Protein 5JP2 (pdb70)

Structure (mmCIF, N/CA/C/O backbone):
data_5JP2
#
_entry.id   5JP2
#
_cell.length_a   239.778
_cell.length_b   239.778
_cell.length_c   44.091
_cell.angle_alpha   90.00
_cell.angle_beta   90.00
_cell.angle_gamma   120.00
#
_symmetry.space_group_name_H-M   'H 3'
#
loop_
_entity.id
_entity.type
_entity.pdbx_description
1 polymer 'Epidermal growth factor receptor substrate 15'
2 polymer 'F-BAR domain only protein 1'
3 non-polymer 'ZINC ION'
4 water water
#
loop_
_atom_site.group_PDB
_atom_site.id
_atom_site.type_symbol
_atom_site.label_atom_id
_atom_site.label_alt_id
_atom_site.label_comp_id
_atom_site.label_asym_id
_atom_site.label_entity_id
_atom_site.label_seq_id
_atom_site.pdbx_PDB_ins_code
_atom_site.Cartn_x
_atom_site.Cartn_y
_atom_site.Cartn_z
_atom_site.occupancy
_atom_site.B_iso_or_equiv
_atom_site.auth_seq_id
_atom_site.auth_comp_id
_atom_site.auth_asym_id
_atom_site.auth_atom_id
_atom_site.pdbx_PDB_model_num
ATOM 1 N N . PHE A 1 6 ? -41.580 29.495 -8.160 1.00 107.78 620 PHE E N 1
ATOM 2 C CA . PHE A 1 6 ? -40.526 28.499 -8.320 1.00 104.81 620 PHE E CA 1
ATOM 3 C C . PHE A 1 6 ? -41.077 27.086 -8.428 1.00 106.57 620 PHE E C 1
ATOM 4 O O . PHE A 1 6 ? -40.955 26.288 -7.504 1.00 102.57 620 PHE E O 1
ATOM 12 N N . GLN A 1 7 ? -41.670 26.784 -9.578 1.00 109.13 621 GLN E N 1
ATOM 13 C CA . GLN A 1 7 ? -42.241 25.474 -9.841 1.00 111.95 621 GLN E CA 1
ATOM 14 C C . GLN A 1 7 ? -41.143 24.475 -10.193 1.00 91.75 621 GLN E C 1
ATOM 15 O O . GLN A 1 7 ? -39.978 24.826 -10.393 1.00 85.31 621 GLN E O 1
ATOM 21 N N . SER A 1 8 ? -41.522 23.200 -10.248 1.00 86.09 622 SER E N 1
ATOM 22 C CA . SER A 1 8 ? -40.546 22.142 -10.464 1.00 90.71 622 SER E CA 1
ATOM 23 C C . SER A 1 8 ? -39.997 22.145 -11.882 1.00 86.93 622 SER E C 1
ATOM 24 O O . SER A 1 8 ? -38.911 21.611 -12.120 1.00 84.90 622 SER E O 1
ATOM 27 N N . ASP A 1 9 ? -40.715 22.737 -12.826 1.00 74.37 623 ASP E N 1
ATOM 28 C CA . ASP A 1 9 ? -40.161 22.904 -14.158 1.00 59.97 623 ASP E CA 1
ATOM 29 C C . ASP A 1 9 ? -39.407 24.217 -14.187 1.00 56.23 623 ASP E C 1
ATOM 30 O O . ASP A 1 9 ? -40.014 25.289 -14.144 1.00 58.94 623 ASP E O 1
ATOM 35 N N . PRO A 1 10 ? -38.084 24.175 -14.251 1.00 54.45 624 PRO E N 1
ATOM 36 C CA . PRO A 1 10 ? -37.317 25.417 -14.175 1.00 50.80 624 PRO E CA 1
ATOM 37 C C . PRO A 1 10 ? -37.479 26.282 -15.392 1.00 51.23 624 PRO E C 1
ATOM 38 O O . PRO A 1 10 ? -37.202 27.480 -15.318 1.00 50.28 624 PRO E O 1
ATOM 42 N N . PHE A 1 11 ? -37.920 25.714 -16.507 1.00 59.59 625 PHE E N 1
ATOM 43 C CA . PHE A 1 11 ? -38.137 26.454 -17.735 1.00 58.20 625 PHE E CA 1
ATOM 44 C C . PHE A 1 11 ? -39.575 26.879 -17.868 1.00 74.00 625 PHE E C 1
ATOM 45 O O . PHE A 1 11 ? -39.974 27.359 -18.930 1.00 82.56 625 PHE E O 1
ATOM 53 N N . VAL A 1 12 ? -40.363 26.632 -16.827 1.00 76.79 626 VAL E N 1
ATOM 54 C CA . VAL A 1 12 ? -41.662 27.243 -16.580 1.00 84.91 626 VAL E CA 1
ATOM 55 C C . VAL A 1 12 ? -42.487 27.242 -17.855 1.00 67.92 626 VAL E C 1
ATOM 56 O O . VAL A 1 12 ? -43.008 28.274 -18.286 1.00 67.32 626 VAL E O 1
ATOM 60 N N . GLY A 1 13 ? -42.618 26.071 -18.462 1.00 71.19 627 GLY E N 1
ATOM 61 C CA . GLY A 1 13 ? -43.434 25.958 -19.648 1.00 96.64 627 GLY E CA 1
ATOM 62 C C . GLY A 1 13 ? -42.958 26.768 -20.831 1.00 107.15 627 GLY E C 1
ATOM 63 O O . GLY A 1 13 ? -43.673 26.848 -21.833 1.00 100.25 627 GLY E O 1
ATOM 64 N N . SER A 1 14 ? -41.775 27.376 -20.749 1.00 105.46 628 SER E N 1
ATOM 65 C CA . SER A 1 14 ? -41.217 28.184 -21.826 1.00 95.32 628 SER E CA 1
ATOM 66 C C . SER A 1 14 ? -40.057 27.426 -22.458 1.00 73.69 628 SER E C 1
ATOM 67 O O . SER A 1 14 ? -38.971 27.348 -21.878 1.00 55.84 628 SER E O 1
ATOM 70 N N . ASP A 1 15 ? -40.272 26.934 -23.664 1.00 61.74 629 ASP E N 1
ATOM 71 C CA . ASP A 1 15 ? -39.317 26.081 -24.345 1.00 40.93 629 ASP E CA 1
ATOM 72 C C . ASP A 1 15 ? -37.984 26.796 -24.526 1.00 46.66 629 ASP E C 1
ATOM 73 O O . ASP A 1 15 ? -37.928 27.821 -25.210 1.00 45.61 629 ASP E O 1
ATOM 78 N N . PRO A 1 16 ? -36.904 26.302 -23.931 1.00 32.91 630 PRO E N 1
ATOM 79 C CA . PRO A 1 16 ? -35.601 26.938 -24.138 1.00 29.92 630 PRO E CA 1
ATOM 80 C C . PRO A 1 16 ? -35.035 26.732 -25.521 1.00 32.77 630 PRO E C 1
ATOM 81 O O . PRO A 1 16 ? -34.019 27.347 -25.845 1.00 46.42 630 PRO E O 1
ATOM 85 N N . PHE A 1 17 ? -35.587 25.823 -26.312 1.00 34.80 631 PHE E N 1
ATOM 86 C CA . PHE A 1 17 ? -35.089 25.580 -27.655 1.00 43.72 631 PHE E CA 1
ATOM 87 C C . PHE A 1 17 ? -35.923 26.262 -28.734 1.00 44.46 631 PHE E C 1
ATOM 88 O O . PHE A 1 17 ? -35.624 26.091 -29.914 1.00 39.92 631 PHE E O 1
ATOM 96 N N . LYS A 1 18 ? -36.945 27.039 -28.354 1.00 42.24 632 LYS E N 1
ATOM 97 C CA . LYS A 1 18 ? -37.897 27.593 -29.319 1.00 41.47 632 LYS E CA 1
ATOM 98 C C . LYS A 1 18 ? -37.209 28.355 -30.447 1.00 39.15 632 LYS E C 1
ATOM 99 O O . LYS A 1 18 ? -37.586 28.226 -31.612 1.00 49.81 632 LYS E O 1
ATOM 105 N N . ASP A 1 19 ? -36.191 29.137 -30.120 1.00 44.52 633 ASP E N 1
ATOM 106 C CA . ASP A 1 19 ? -35.476 29.949 -31.084 1.00 37.02 633 ASP E CA 1
ATOM 107 C C . ASP A 1 19 ? -34.182 29.311 -31.572 1.00 38.51 633 ASP E C 1
ATOM 108 O O . ASP A 1 19 ? -33.454 29.941 -32.334 1.00 38.19 633 ASP E O 1
ATOM 113 N N . ASP A 1 20 ? -33.872 28.111 -31.144 1.00 39.49 634 ASP E N 1
ATOM 114 C CA . ASP A 1 20 ? -32.608 27.487 -31.511 1.00 45.92 634 ASP E CA 1
ATOM 115 C C . ASP A 1 20 ? -32.680 26.959 -32.947 1.00 42.71 634 ASP E C 1
ATOM 116 O O . ASP A 1 20 ? -33.701 26.404 -33.346 1.00 40.13 634 ASP E O 1
ATOM 121 N N . PRO A 1 21 ? -31.626 27.147 -33.746 1.00 39.32 635 PRO E N 1
ATOM 122 C CA . PRO A 1 21 ? -31.646 26.684 -35.145 1.00 43.24 635 PRO E CA 1
ATOM 123 C C . PRO A 1 21 ? -31.776 25.187 -35.344 1.00 45.47 635 PRO E C 1
ATOM 124 O O . PRO A 1 21 ? -31.884 24.766 -36.494 1.00 53.12 635 PRO E O 1
ATOM 128 N N A PHE A 1 22 ? -31.757 24.382 -34.284 0.50 57.16 636 PHE E N 1
ATOM 129 N N B PHE A 1 22 ? -31.738 24.380 -34.286 0.50 59.30 636 PHE E N 1
ATOM 130 C CA A PHE A 1 22 ? -31.809 22.931 -34.417 0.50 63.61 636 PHE E CA 1
ATOM 131 C CA B PHE A 1 22 ? -31.804 22.935 -34.446 0.50 64.67 636 PHE E CA 1
ATOM 132 C C A PHE A 1 22 ? -33.077 22.489 -35.139 0.50 68.78 636 PHE E C 1
ATOM 133 C C B PHE A 1 22 ? -33.052 22.544 -35.227 0.50 68.76 636 PHE E C 1
ATOM 134 O O A PHE A 1 22 ? -34.140 23.092 -34.984 0.50 62.76 636 PHE E O 1
ATOM 135 O O B PHE A 1 22 ? -34.074 23.234 -35.198 0.50 62.54 636 PHE E O 1
ATOM 150 N N . GLY A 1 23 ? -32.955 21.435 -35.944 1.00 83.14 637 GLY E N 1
ATOM 151 C CA . GLY A 1 23 ? -34.082 20.903 -36.693 1.00 94.68 637 GLY E CA 1
ATOM 152 C C . GLY A 1 23 ? -34.601 21.760 -37.834 1.00 91.61 637 GLY E C 1
ATOM 153 O O . GLY A 1 23 ? -33.855 22.505 -38.468 1.00 83.63 637 GLY E O 1
ATOM 154 N N . LEU B 2 11 ? -29.817 14.449 -42.164 1.00 131.29 877 LEU A N 1
ATOM 155 C CA . LEU B 2 11 ? -28.907 15.549 -41.862 1.00 126.13 877 LEU A CA 1
ATOM 156 C C . LEU B 2 11 ? -28.849 15.834 -40.378 1.00 109.99 877 LEU A C 1
ATOM 157 O O . LEU B 2 11 ? -27.797 16.202 -39.857 1.00 101.90 877 LEU A O 1
ATOM 162 N N . SER B 2 12 ? -29.996 15.685 -39.709 1.00 118.38 878 SER A N 1
ATOM 163 C CA . SER B 2 12 ? -30.049 15.910 -38.269 1.00 112.77 878 SER A CA 1
ATOM 164 C C . SER B 2 12 ? -28.947 15.148 -37.557 1.00 100.48 878 SER A C 1
ATOM 165 O O . SER B 2 12 ? -28.437 15.604 -36.532 1.00 82.07 878 SER A O 1
ATOM 168 N N . ALA B 2 13 ? -28.555 13.997 -38.099 1.00 97.53 879 ALA A N 1
ATOM 169 C CA . ALA B 2 13 ? -27.545 13.161 -37.465 1.00 98.64 879 ALA A CA 1
ATOM 170 C C . ALA B 2 13 ? -26.219 13.892 -37.253 1.00 99.04 879 ALA A C 1
ATOM 171 O O . ALA B 2 13 ? -25.571 13.726 -36.217 1.00 92.68 879 ALA A O 1
ATOM 173 N N . GLN B 2 14 ? -25.776 14.676 -38.231 1.00 100.44 880 GLN A N 1
ATOM 174 C CA . GLN B 2 14 ? -24.443 15.263 -38.132 1.00 95.59 880 GLN A CA 1
ATOM 175 C C . GLN B 2 14 ? -24.397 16.619 -37.432 1.00 86.24 880 GLN A C 1
ATOM 176 O O . GLN B 2 14 ? -23.310 17.048 -37.035 1.00 88.29 880 GLN A O 1
ATOM 182 N N . GLU B 2 15 ? -25.521 17.299 -37.240 1.00 79.77 881 GLU A N 1
ATOM 183 C CA . GLU B 2 15 ? -25.455 18.625 -36.640 1.00 82.57 881 GLU A CA 1
ATOM 184 C C . GLU B 2 15 ? -25.277 18.528 -35.128 1.00 70.73 881 GLU A C 1
ATOM 185 O O . GLU B 2 15 ? -25.713 17.568 -34.492 1.00 70.85 881 GLU A O 1
ATOM 191 N N . SER B 2 16 ? -24.595 19.522 -34.561 1.00 78.17 882 SER A N 1
ATOM 192 C CA . SER B 2 16 ? -24.397 19.580 -33.115 1.00 70.87 882 SER A CA 1
ATOM 193 C C . SER B 2 16 ? -25.730 19.764 -32.406 1.00 55.28 882 SER A C 1
ATOM 194 O O . SER B 2 16 ? -26.560 20.572 -32.823 1.00 50.28 882 SER A O 1
ATOM 197 N N A TRP B 2 17 ? -25.928 19.026 -31.327 0.50 65.51 883 TRP A N 1
ATOM 198 N N B TRP B 2 17 ? -25.930 19.020 -31.329 0.50 52.23 883 TRP A N 1
ATOM 199 C CA A TRP B 2 17 ? -27.256 18.984 -30.731 0.50 56.20 883 TRP A CA 1
ATOM 200 C CA B TRP B 2 17 ? -27.272 19.025 -30.765 0.50 59.94 883 TRP A CA 1
ATOM 201 C C A TRP B 2 17 ? -27.326 19.859 -29.490 0.50 49.65 883 TRP A C 1
ATOM 202 C C B TRP B 2 17 ? -27.333 19.852 -29.492 0.50 62.17 883 TRP A C 1
ATOM 203 O O A TRP B 2 17 ? -26.385 19.856 -28.684 0.50 42.34 883 TRP A O 1
ATOM 204 O O B TRP B 2 17 ? -26.402 19.804 -28.677 0.50 52.42 883 TRP A O 1
ATOM 225 N N . PRO B 2 18 ? -28.407 20.614 -29.302 1.00 41.77 884 PRO A N 1
ATOM 226 C CA . PRO B 2 18 ? -28.494 21.508 -28.143 1.00 43.30 884 PRO A CA 1
ATOM 227 C C . PRO B 2 18 ? -29.086 20.847 -26.907 1.00 35.91 884 PRO A C 1
ATOM 228 O O . PRO B 2 18 ? -30.027 20.057 -26.989 1.00 36.02 884 PRO A O 1
ATOM 232 N N . VAL B 2 19 ? -28.549 21.220 -25.741 1.00 36.71 885 VAL A N 1
ATOM 233 C CA . VAL B 2 19 ? -29.182 20.946 -24.457 1.00 30.72 885 VAL A CA 1
ATOM 234 C C . VAL B 2 19 ? -29.170 22.231 -23.646 1.00 33.62 885 VAL A C 1
ATOM 235 O O . VAL B 2 19 ? -28.445 23.175 -23.951 1.00 46.89 885 VAL A O 1
ATOM 239 N N . ALA B 2 20 ? -29.990 22.263 -22.603 1.00 38.01 886 ALA A N 1
ATOM 240 C CA . ALA B 2 20 ? -30.060 23.402 -21.706 1.00 39.13 886 ALA A CA 1
ATOM 241 C C . ALA B 2 20 ? -29.993 22.942 -20.253 1.00 35.58 886 ALA A C 1
ATOM 242 O O . ALA B 2 20 ? -30.452 21.853 -19.911 1.00 38.91 886 ALA A O 1
ATOM 244 N N . ALA B 2 21 ? -29.420 23.791 -19.404 1.00 34.93 887 ALA A N 1
ATOM 245 C CA . ALA B 2 21 ? -29.240 23.515 -17.987 1.00 26.38 887 ALA A CA 1
ATOM 246 C C . ALA B 2 21 ? -29.975 24.556 -17.145 1.00 31.90 887 ALA A C 1
ATOM 247 O O . ALA B 2 21 ? -30.218 25.676 -17.594 1.00 35.35 887 ALA A O 1
ATOM 249 N N . ALA B 2 22 ? -30.357 24.170 -15.929 1.00 25.51 888 ALA A N 1
ATOM 250 C CA . ALA B 2 22 ? -30.966 25.092 -14.979 1.00 23.58 888 ALA A CA 1
ATOM 251 C C . ALA B 2 22 ? -30.384 24.835 -13.604 1.00 26.10 888 ALA A C 1
ATOM 252 O O . ALA B 2 22 ? -30.381 23.700 -13.128 1.00 34.11 888 ALA A O 1
ATOM 254 N N . ILE B 2 23 ? -29.895 25.898 -12.984 1.00 42.73 889 ILE A N 1
ATOM 255 C CA . ILE B 2 23 ? -29.310 25.871 -11.654 1.00 25.69 889 ILE A CA 1
ATOM 256 C C . ILE B 2 23 ? -30.270 26.622 -10.751 1.00 34.31 889 ILE A C 1
ATOM 257 O O . ILE B 2 23 ? -30.508 27.812 -10.962 1.00 32.43 889 ILE A O 1
ATOM 262 N N . THR B 2 24 ? -30.838 25.925 -9.769 1.00 34.12 890 THR A N 1
ATOM 263 C CA . THR B 2 24 ? -31.830 26.469 -8.854 1.00 23.07 890 THR A CA 1
ATOM 264 C C . THR B 2 24 ? -31.306 26.349 -7.430 1.00 26.35 890 THR A C 1
ATOM 265 O O . THR B 2 24 ? -30.855 25.281 -7.028 1.00 37.11 890 THR A O 1
ATOM 269 N N . GLU B 2 25 ? -31.335 27.442 -6.679 1.00 26.37 891 GLU A N 1
ATOM 270 C CA . GLU B 2 25 ? -30.769 27.446 -5.340 1.00 30.87 891 GLU A CA 1
ATOM 271 C C . GLU B 2 25 ? -31.714 28.100 -4.346 1.00 26.34 891 GLU A C 1
ATOM 272 O O . GLU B 2 25 ? -32.296 29.137 -4.639 1.00 31.10 891 GLU A O 1
ATOM 278 N N . TYR B 2 26 ? -31.893 27.469 -3.192 1.00 29.65 892 TYR A N 1
ATOM 279 C CA . TYR B 2 26 ? -32.618 28.048 -2.071 1.00 22.04 892 TYR A CA 1
ATOM 280 C C . TYR B 2 26 ? -31.666 28.335 -0.918 1.00 28.65 892 TYR A C 1
ATOM 281 O O . TYR B 2 26 ? -30.727 27.585 -0.665 1.00 29.48 892 TYR A O 1
ATOM 290 N N . ILE B 2 27 ? -31.901 29.435 -0.217 1.00 29.69 893 ILE A N 1
ATOM 291 C CA . ILE B 2 27 ? -31.007 29.835 0.852 1.00 20.57 893 ILE A CA 1
ATOM 292 C C . ILE B 2 27 ? -31.792 30.031 2.140 1.00 30.53 893 ILE A C 1
ATOM 293 O O . ILE B 2 27 ? -32.805 30.736 2.170 1.00 25.87 893 ILE A O 1
ATOM 298 N N . ASN B 2 28 ? -31.327 29.380 3.195 1.00 31.24 894 ASN A N 1
ATOM 299 C CA . ASN B 2 28 ? -31.826 29.575 4.541 1.00 22.82 894 ASN A CA 1
ATOM 300 C C . ASN B 2 28 ? -30.752 30.304 5.329 1.00 19.20 894 ASN A C 1
ATOM 301 O O . ASN B 2 28 ? -29.565 30.047 5.157 1.00 24.60 894 ASN A O 1
ATOM 306 N N . ALA B 2 29 ? -31.156 31.238 6.168 1.00 28.51 895 ALA A N 1
ATOM 307 C CA . ALA B 2 29 ? -30.163 31.979 6.924 1.00 26.04 895 ALA A CA 1
ATOM 308 C C . ALA B 2 29 ? -30.755 32.384 8.263 1.00 25.10 895 ALA A C 1
ATOM 309 O O . ALA B 2 29 ? -31.970 32.490 8.410 1.00 25.84 895 ALA A O 1
ATOM 311 N N . TYR B 2 30 ? -29.883 32.566 9.245 1.00 24.08 896 TYR A N 1
ATOM 312 C CA . TYR B 2 30 ? -30.291 33.058 10.553 1.00 24.93 896 TYR A CA 1
ATOM 313 C C . TYR B 2 30 ? -29.242 34.006 11.094 1.00 28.35 896 TYR A C 1
ATOM 314 O O . TYR B 2 30 ? -28.086 33.625 11.259 1.00 32.46 896 TYR A O 1
ATOM 323 N N . PHE B 2 31 ? -29.653 35.224 11.393 1.00 34.21 897 PHE A N 1
ATOM 324 C CA . PHE B 2 31 ? -28.807 36.202 12.044 1.00 31.14 897 PHE A CA 1
ATOM 325 C C . PHE B 2 31 ? -29.270 36.313 13.484 1.00 33.50 897 PHE A C 1
ATOM 326 O O . PHE B 2 31 ? -30.413 36.696 13.741 1.00 34.20 897 PHE A O 1
ATOM 334 N N . ARG B 2 32 ? -28.397 35.937 14.414 1.00 41.19 898 ARG A N 1
ATOM 335 C CA . ARG B 2 32 ? -28.815 35.785 15.799 1.00 45.60 898 ARG A CA 1
ATOM 336 C C . ARG B 2 32 ? -29.098 37.123 16.457 1.00 47.66 898 ARG A C 1
ATOM 337 O O . ARG B 2 32 ? -29.990 37.220 17.299 1.00 46.97 898 ARG A O 1
ATOM 345 N N . GLY B 2 33 ? -28.354 38.156 16.107 1.00 51.90 899 GLY A N 1
ATOM 346 C CA . GLY B 2 33 ? -28.540 39.417 16.781 1.00 59.47 899 GLY A CA 1
ATOM 347 C C . GLY B 2 33 ? -27.705 39.475 18.048 1.00 71.16 899 GLY A C 1
ATOM 348 O O . GLY B 2 33 ? -26.692 38.793 18.185 1.00 69.15 899 GLY A O 1
ATOM 349 N N . GLY B 2 34 ? -28.150 40.296 18.989 1.00 66.81 900 GLY A N 1
ATOM 350 C CA . GLY B 2 34 ? -27.349 40.401 20.180 1.00 76.39 900 GLY A CA 1
ATOM 351 C C . GLY B 2 34 ? -26.022 41.084 19.890 1.00 87.51 900 GLY A C 1
ATOM 352 O O . GLY B 2 34 ? -25.879 41.876 18.958 1.00 80.05 900 GLY A O 1
ATOM 353 N N . GLU B 2 35 ? -25.032 40.747 20.711 1.00 91.84 901 GLU A N 1
ATOM 354 C CA . GLU B 2 35 ? -23.746 41.422 20.639 1.00 98.82 901 GLU A CA 1
ATOM 355 C C . GLU B 2 35 ? -23.117 41.268 19.269 1.00 94.65 901 GLU A C 1
ATOM 356 O O . GLU B 2 35 ? -22.919 42.251 18.551 1.00 89.15 901 GLU A O 1
ATOM 362 N N . HIS B 2 36 ? -22.833 40.028 18.895 1.00 95.90 902 HIS A N 1
ATOM 363 C CA . HIS B 2 36 ? -22.034 39.754 17.714 1.00 102.17 902 HIS A CA 1
ATOM 364 C C . HIS B 2 36 ? -22.864 39.491 16.468 1.00 68.77 902 HIS A C 1
ATOM 365 O O . HIS B 2 36 ? -22.296 39.444 15.378 1.00 61.72 902 HIS A O 1
ATOM 372 N N . ASN B 2 37 ? -24.181 39.358 16.601 1.00 69.87 903 ASN A N 1
ATOM 373 C CA . ASN B 2 37 ? -25.072 39.076 15.480 1.00 58.97 903 ASN A CA 1
ATOM 374 C C . ASN B 2 37 ? -24.493 37.986 14.585 1.00 65.58 903 ASN A C 1
ATOM 375 O O . ASN B 2 37 ? -24.287 38.175 13.387 1.00 61.26 903 ASN A O 1
ATOM 380 N N . ARG B 2 38 ? -24.212 36.833 15.185 1.00 73.43 904 ARG A N 1
ATOM 381 C CA . ARG B 2 38 ? -23.628 35.732 14.436 1.00 53.73 904 ARG A CA 1
ATOM 382 C C . ARG B 2 38 ? -24.667 35.149 13.488 1.00 49.85 904 ARG A C 1
ATOM 383 O O . ARG B 2 38 ? -25.872 35.221 13.740 1.00 47.49 904 ARG A O 1
ATOM 391 N N . CYS B 2 39 ? -24.204 34.549 12.391 1.00 49.28 905 CYS A N 1
ATOM 392 C CA . CYS B 2 39 ? -25.153 34.044 11.414 1.00 49.12 905 CYS A CA 1
ATOM 393 C C . CYS B 2 39 ? -24.795 32.643 10.943 1.00 31.56 905 CYS A C 1
ATOM 394 O O . CYS B 2 39 ? -23.654 32.202 11.022 1.00 36.16 905 CYS A O 1
ATOM 397 N N . LEU B 2 40 ? -25.817 31.947 10.465 1.00 30.10 906 LEU A N 1
ATOM 398 C CA . LEU B 2 40 ? -25.693 30.649 9.825 1.00 35.68 906 LEU A CA 1
ATOM 399 C C . LEU B 2 40 ? -26.351 30.703 8.453 1.00 25.20 906 LEU A C 1
ATOM 400 O O . LEU B 2 40 ? -27.455 31.225 8.320 1.00 29.15 906 LEU A O 1
ATOM 405 N N . VAL B 2 41 ? -25.703 30.134 7.447 1.00 24.98 907 VAL A N 1
ATOM 406 C CA . VAL B 2 41 ? -26.240 30.077 6.094 1.00 27.09 907 VAL A CA 1
ATOM 407 C C . VAL B 2 41 ? -26.240 28.636 5.579 1.00 27.22 907 VAL A C 1
ATOM 408 O O . VAL B 2 41 ? -25.238 27.928 5.704 1.00 35.00 907 VAL A O 1
ATOM 412 N N . LYS B 2 42 ? -27.354 28.216 4.976 1.00 28.55 908 LYS A N 1
ATOM 413 C CA . LYS B 2 42 ? -27.449 26.947 4.254 1.00 27.11 908 LYS A CA 1
ATOM 414 C C . LYS B 2 42 ? -28.056 27.155 2.866 1.00 26.12 908 LYS A C 1
ATOM 415 O O . LYS B 2 42 ? -29.204 27.586 2.739 1.00 32.60 908 LYS A O 1
ATOM 421 N N . ILE B 2 43 ? -27.307 26.809 1.829 1.00 27.92 909 ILE A N 1
ATOM 422 C CA . ILE B 2 43 ? -27.789 26.860 0.455 1.00 31.02 909 ILE A CA 1
ATOM 423 C C . ILE B 2 43 ? -28.037 25.446 -0.039 1.00 31.95 909 ILE A C 1
ATOM 424 O O . ILE B 2 43 ? -27.194 24.565 0.133 1.00 35.54 909 ILE A O 1
ATOM 429 N N . THR B 2 44 ? -29.182 25.238 -0.664 1.00 34.15 910 THR A N 1
ATOM 430 C CA . THR B 2 44 ? -29.538 23.966 -1.261 1.00 37.92 910 THR A CA 1
ATOM 431 C C . THR B 2 44 ? -29.802 24.160 -2.747 1.00 30.76 910 THR A C 1
ATOM 432 O O . THR B 2 44 ? -30.569 25.035 -3.144 1.00 32.00 910 THR A O 1
ATOM 436 N N . GLY B 2 45 ? -29.153 23.354 -3.568 1.00 28.97 911 GLY A N 1
ATOM 437 C CA . GLY B 2 45 ? -29.217 23.579 -4.994 1.00 30.45 911 GLY A CA 1
ATOM 438 C C . GLY B 2 45 ? -29.608 22.348 -5.769 1.00 31.35 911 GLY A C 1
ATOM 439 O O . GLY B 2 45 ? -29.454 21.219 -5.307 1.00 29.05 911 GLY A O 1
ATOM 440 N N . ASP B 2 46 ? -30.066 22.595 -6.993 1.00 28.46 912 ASP A N 1
ATOM 441 C CA . ASP B 2 46 ? -30.500 21.563 -7.915 1.00 25.83 912 ASP A CA 1
ATOM 442 C C . ASP B 2 46 ? -30.007 21.890 -9.319 1.00 29.21 912 ASP A C 1
ATOM 443 O O . ASP B 2 46 ? -30.154 23.019 -9.778 1.00 31.76 912 ASP A O 1
ATOM 448 N N . LEU B 2 47 ? -29.439 20.908 -10.002 1.00 36.25 913 LEU A N 1
ATOM 449 C CA . LEU B 2 47 ? -29.051 21.037 -11.402 1.00 29.74 913 LEU A CA 1
ATOM 450 C C . LEU B 2 47 ? -29.946 20.174 -12.276 1.00 26.22 913 LEU A C 1
ATOM 451 O O . LEU B 2 47 ? -29.960 18.953 -12.140 1.00 31.89 913 LEU A O 1
ATOM 456 N N . THR B 2 48 ? -30.685 20.807 -13.165 1.00 24.91 914 THR A N 1
ATOM 457 C CA . THR B 2 48 ? -31.554 20.115 -14.096 1.00 24.30 914 THR A CA 1
ATOM 458 C C . THR B 2 48 ? -31.028 20.327 -15.515 1.00 29.35 914 THR A C 1
ATOM 459 O O . THR B 2 48 ? -30.458 21.369 -15.829 1.00 29.22 914 THR A O 1
ATOM 463 N N . MET B 2 49 ? -31.174 19.319 -16.367 1.00 34.11 915 MET A N 1
ATOM 464 C CA . MET B 2 49 ? -30.834 19.474 -17.770 1.00 24.21 915 MET A CA 1
ATOM 465 C C . MET B 2 49 ? -32.049 19.165 -18.625 1.00 28.79 915 MET A C 1
ATOM 466 O O . MET B 2 49 ? -32.807 18.244 -18.332 1.00 36.69 915 MET A O 1
ATOM 471 N N . SER B 2 50 ? -32.242 19.966 -19.666 1.00 35.34 916 SER A N 1
ATOM 472 C CA . SER B 2 50 ? -33.383 19.852 -20.558 1.00 31.69 916 SER A CA 1
ATOM 473 C C . SER B 2 50 ? -32.932 19.384 -21.940 1.00 33.35 916 SER A C 1
ATOM 474 O O . SER B 2 50 ? -31.846 19.728 -22.404 1.00 27.21 916 SER A O 1
ATOM 477 N N . PHE B 2 51 ? -33.773 18.580 -22.585 1.00 32.27 917 PHE A N 1
ATOM 478 C CA . PHE B 2 51 ? -33.488 18.001 -23.884 1.00 32.07 917 PHE A CA 1
ATOM 479 C C . PHE B 2 51 ? -34.611 18.304 -24.865 1.00 33.48 917 PHE A C 1
ATOM 480 O O . PHE B 2 51 ? -35.785 18.162 -24.526 1.00 34.92 917 PHE A O 1
ATOM 488 N N . PRO B 2 52 ? -34.278 18.657 -26.099 1.00 40.17 918 PRO A N 1
ATOM 489 C CA . PRO B 2 52 ? -35.327 18.939 -27.081 1.00 39.53 918 PRO A CA 1
ATOM 490 C C . PRO B 2 52 ? -35.995 17.651 -27.514 1.00 35.07 918 PRO A C 1
ATOM 491 O O . PRO B 2 52 ? -35.350 16.614 -27.639 1.00 43.58 918 PRO A O 1
ATOM 495 N N . ALA B 2 53 ? -37.310 17.715 -27.706 1.00 39.37 919 ALA A N 1
ATOM 496 C CA . ALA B 2 53 ? -38.066 16.498 -27.964 1.00 37.10 919 ALA A CA 1
ATOM 497 C C . ALA B 2 53 ? -37.478 15.715 -29.127 1.00 41.99 919 ALA A C 1
ATOM 498 O O . ALA B 2 53 ? -37.417 14.486 -29.093 1.00 57.06 919 ALA A O 1
ATOM 500 N N . GLY B 2 54 ? -36.986 16.409 -30.146 1.00 38.94 920 GLY A N 1
ATOM 501 C CA . GLY B 2 54 ? -36.508 15.704 -31.313 1.00 45.82 920 GLY A CA 1
ATOM 502 C C . GLY B 2 54 ? -35.251 14.899 -31.095 1.00 53.30 920 GLY A C 1
ATOM 503 O O . GLY B 2 54 ? -34.877 14.120 -31.972 1.00 72.67 920 GLY A O 1
ATOM 504 N N . ILE B 2 55 ? -34.592 15.053 -29.949 1.00 58.32 921 ILE A N 1
ATOM 505 C CA . ILE B 2 55 ? -33.339 14.340 -29.748 1.00 57.03 921 ILE A CA 1
ATOM 506 C C . ILE B 2 55 ? -33.595 12.889 -29.378 1.00 52.03 921 ILE A C 1
ATOM 507 O O . ILE B 2 55 ? -32.676 12.067 -29.432 1.00 57.39 921 ILE A O 1
ATOM 512 N N . THR B 2 56 ? -34.826 12.549 -29.009 1.00 59.29 922 THR A N 1
ATOM 513 C CA . THR B 2 56 ? -35.169 11.156 -28.765 1.00 67.89 922 THR A CA 1
ATOM 514 C C . THR B 2 56 ? -34.991 10.341 -30.032 1.00 78.69 922 THR A C 1
ATOM 515 O O . THR B 2 56 ? -34.235 9.364 -30.063 1.00 84.02 922 THR A O 1
ATOM 519 N N . ARG B 2 57 ? -35.683 10.750 -31.098 1.00 77.07 923 ARG A N 1
ATOM 520 C CA . ARG B 2 57 ? -35.627 10.030 -32.360 1.00 74.56 923 ARG A CA 1
ATOM 521 C C . ARG B 2 57 ? -34.192 9.809 -32.793 1.00 68.09 923 ARG A C 1
ATOM 522 O O . ARG B 2 57 ? -33.880 8.796 -33.419 1.00 90.92 923 ARG A O 1
ATOM 530 N N . ILE B 2 58 ? -33.305 10.741 -32.471 1.00 64.13 924 ILE A N 1
ATOM 531 C CA . ILE B 2 58 ? -31.893 10.518 -32.741 1.00 72.52 924 ILE A CA 1
ATOM 532 C C . ILE B 2 58 ? -31.364 9.408 -31.851 1.00 65.57 924 ILE A C 1
ATOM 533 O O . ILE B 2 58 ? -30.675 8.496 -32.313 1.00 80.16 924 ILE A O 1
ATOM 538 N N . PHE B 2 59 ? -31.694 9.462 -30.558 1.00 71.14 925 PHE A N 1
ATOM 539 C CA . PHE B 2 59 ? -31.108 8.525 -29.606 1.00 66.76 925 PHE A CA 1
ATOM 540 C C . PHE B 2 59 ? -31.658 7.120 -29.780 1.00 61.92 925 PHE A C 1
ATOM 541 O O . PHE B 2 59 ? -30.896 6.149 -29.775 1.00 62.87 925 PHE A O 1
ATOM 549 N N . THR B 2 60 ? -32.977 6.986 -29.925 1.00 67.98 926 THR A N 1
ATOM 550 C CA . THR B 2 60 ? -33.562 5.666 -30.131 1.00 69.00 926 THR A CA 1
ATOM 551 C C . THR B 2 60 ? -32.991 5.003 -31.371 1.00 68.66 926 THR A C 1
ATOM 552 O O . THR B 2 60 ? -32.705 3.805 -31.364 1.00 83.00 926 THR A O 1
ATOM 556 N N . ALA B 2 61 ? -32.822 5.768 -32.439 1.00 64.73 927 ALA A N 1
ATOM 557 C CA . ALA B 2 61 ? -32.333 5.240 -33.698 1.00 74.95 927 ALA A CA 1
ATOM 558 C C . ALA B 2 61 ? -30.857 4.885 -33.649 1.00 71.34 927 ALA A C 1
ATOM 559 O O . ALA B 2 61 ? -30.424 4.005 -34.396 1.00 76.80 927 ALA A O 1
ATOM 561 N N . ASN B 2 62 ? -30.069 5.565 -32.825 1.00 74.44 928 ASN A N 1
ATOM 562 C CA . ASN B 2 62 ? -28.637 5.304 -32.731 1.00 71.14 928 ASN A CA 1
ATOM 563 C C . ASN B 2 62 ? -28.284 4.982 -31.286 1.00 79.21 928 ASN A C 1
ATOM 564 O O . ASN B 2 62 ? -28.081 5.887 -30.468 1.00 82.19 928 ASN A O 1
ATOM 569 N N . PRO B 2 63 ? -28.205 3.700 -30.931 1.00 100.45 929 PRO A N 1
ATOM 570 C CA . PRO B 2 63 ? -27.718 3.350 -29.588 1.00 96.04 929 PRO A CA 1
ATOM 571 C C . PRO B 2 63 ? -26.261 3.717 -29.374 1.00 80.36 929 PRO A C 1
ATOM 572 O O . PRO B 2 63 ? -25.812 3.772 -28.224 1.00 71.66 929 PRO A O 1
ATOM 576 N N . ASN B 2 64 ? -25.502 3.939 -30.444 1.00 81.86 930 ASN A N 1
ATOM 577 C CA . ASN B 2 64 ? -24.090 4.291 -30.368 1.00 88.42 930 ASN A CA 1
ATOM 578 C C . ASN B 2 64 ? -23.871 5.796 -30.295 1.00 79.21 930 ASN A C 1
ATOM 579 O O . ASN B 2 64 ? -22.743 6.254 -30.497 1.00 81.90 930 ASN A O 1
ATOM 584 N N . ALA B 2 65 ? -24.933 6.563 -30.062 1.00 82.13 931 ALA A N 1
ATOM 585 C CA . ALA B 2 65 ? -24.868 8.018 -30.059 1.00 72.96 931 ALA A CA 1
ATOM 586 C C . ALA B 2 65 ? -23.732 8.518 -29.170 1.00 55.00 931 ALA A C 1
ATOM 587 O O . ALA B 2 65 ? -23.463 7.929 -28.116 1.00 51.60 931 ALA A O 1
ATOM 589 N N . PRO B 2 66 ? -23.049 9.595 -29.558 1.00 54.02 932 PRO A N 1
ATOM 590 C CA . PRO B 2 66 ? -21.873 10.053 -28.806 1.00 59.22 932 PRO A CA 1
ATOM 591 C C . PRO B 2 66 ? -22.220 10.519 -27.402 1.00 55.05 932 PRO A C 1
ATOM 592 O O . PRO B 2 66 ? -23.343 10.921 -27.104 1.00 41.52 932 PRO A O 1
ATOM 596 N N . VAL B 2 67 ? -21.199 10.512 -26.554 1.00 48.61 933 VAL A N 1
ATOM 597 C CA . VAL B 2 67 ? -21.366 10.635 -25.113 1.00 52.07 933 VAL A CA 1
ATOM 598 C C . VAL B 2 67 ? -21.515 12.098 -24.720 1.00 38.65 933 VAL A C 1
ATOM 599 O O . VAL B 2 67 ? -20.593 12.900 -24.889 1.00 58.07 933 VAL A O 1
ATOM 603 N N . LEU B 2 68 ? -22.658 12.432 -24.149 1.00 37.43 934 LEU A N 1
ATOM 604 C CA . LEU B 2 68 ? -22.874 13.751 -23.588 1.00 25.53 934 LEU A CA 1
ATOM 605 C C . LEU B 2 68 ? -22.123 13.851 -22.266 1.00 31.66 934 LEU A C 1
ATOM 606 O O . LEU B 2 68 ? -22.351 13.055 -21.358 1.00 40.53 934 LEU A O 1
ATOM 611 N N . SER B 2 69 ? -21.221 14.815 -22.164 1.00 40.93 935 SER A N 1
ATOM 612 C CA . SER B 2 69 ? -20.336 14.952 -21.024 1.00 32.27 935 SER A CA 1
ATOM 613 C C . SER B 2 69 ? -20.353 16.390 -20.532 1.00 34.20 935 SER A C 1
ATOM 614 O O . SER B 2 69 ? -20.428 17.311 -21.338 1.00 43.18 935 SER A O 1
ATOM 617 N N . PHE B 2 70 ? -20.305 16.591 -19.216 1.00 44.00 936 PHE A N 1
ATOM 618 C CA . PHE B 2 70 ? -20.301 17.949 -18.685 1.00 37.02 936 PHE A CA 1
ATOM 619 C C . PHE B 2 70 ? -19.394 18.068 -17.468 1.00 34.52 936 PHE A C 1
ATOM 620 O O . PHE B 2 70 ? -18.912 17.083 -16.918 1.00 40.93 936 PHE A O 1
ATOM 628 N N . ARG B 2 71 ? -19.159 19.311 -17.067 1.00 36.38 937 ARG A N 1
ATOM 629 C CA . ARG B 2 71 ? -18.226 19.660 -16.007 1.00 37.80 937 ARG A CA 1
ATOM 630 C C . ARG B 2 71 ? -18.881 20.633 -15.033 1.00 44.01 937 ARG A C 1
ATOM 631 O O . ARG B 2 71 ? -19.540 21.585 -15.456 1.00 39.45 937 ARG A O 1
ATOM 639 N N . LEU B 2 72 ? -18.685 20.418 -13.734 1.00 45.46 938 LEU A N 1
ATOM 640 C CA . LEU B 2 72 ? -19.018 21.438 -12.742 1.00 37.02 938 LEU A CA 1
ATOM 641 C C . LEU B 2 72 ? -17.786 22.255 -12.392 1.00 37.06 938 LEU A C 1
ATOM 642 O O . LEU B 2 72 ? -16.713 21.705 -12.157 1.00 52.70 938 LEU A O 1
ATOM 647 N N . VAL B 2 73 ? -17.953 23.572 -12.311 1.00 41.44 939 VAL A N 1
ATOM 648 C CA . VAL B 2 73 ? -16.835 24.474 -12.085 1.00 53.28 939 VAL A CA 1
ATOM 649 C C . VAL B 2 73 ? -17.162 25.423 -10.949 1.00 60.20 939 VAL A C 1
ATOM 650 O O . VAL B 2 73 ? -18.327 25.655 -10.625 1.00 57.76 939 VAL A O 1
ATOM 654 N N A ASN B 2 74 ? -16.103 25.981 -10.357 0.50 91.51 940 ASN A N 1
ATOM 655 N N B ASN B 2 74 ? -16.106 25.982 -10.351 0.50 94.12 940 ASN A N 1
ATOM 656 C CA A ASN B 2 74 ? -16.199 26.881 -9.207 0.50 76.99 940 ASN A CA 1
ATOM 657 C CA B ASN B 2 74 ? -16.215 26.892 -9.207 0.50 76.97 940 ASN A CA 1
ATOM 658 C C A ASN B 2 74 ? -17.004 26.244 -8.080 0.50 74.90 940 ASN A C 1
ATOM 659 C C B ASN B 2 74 ? -16.991 26.252 -8.062 0.50 74.87 940 ASN A C 1
ATOM 660 O O A ASN B 2 74 ? -17.891 26.860 -7.491 0.50 70.13 940 ASN A O 1
ATOM 661 O O B ASN B 2 74 ? -17.848 26.880 -7.442 0.50 70.22 940 ASN A O 1
ATOM 670 N N . ILE B 2 75 ? -16.680 24.991 -7.773 1.00 65.70 941 ILE A N 1
ATOM 671 C CA . ILE B 2 75 ? -17.434 24.207 -6.812 1.00 60.38 941 ILE A CA 1
ATOM 672 C C . ILE B 2 75 ? -16.750 24.140 -5.456 1.00 59.04 941 ILE A C 1
ATOM 673 O O . ILE B 2 75 ? -17.132 23.326 -4.620 1.00 63.03 941 ILE A O 1
ATOM 678 N N . SER B 2 76 ? -15.685 24.910 -5.254 1.00 74.35 942 SER A N 1
ATOM 679 C CA . SER B 2 76 ? -15.012 24.930 -3.963 1.00 64.60 942 SER A CA 1
ATOM 680 C C . SER B 2 76 ? -15.957 25.268 -2.815 1.00 45.12 942 SER A C 1
ATOM 681 O O . SER B 2 76 ? -15.718 24.830 -1.694 1.00 51.38 942 SER A O 1
ATOM 684 N N . ARG B 2 77 ? -17.014 26.033 -3.064 1.00 48.75 943 ARG A N 1
ATOM 685 C CA . ARG B 2 77 ? -17.938 26.433 -2.014 1.00 44.32 943 ARG A CA 1
ATOM 686 C C . ARG B 2 77 ? -19.001 25.389 -1.710 1.00 48.27 943 ARG A C 1
ATOM 687 O O . ARG B 2 77 ? -19.789 25.590 -0.789 1.00 59.77 943 ARG A O 1
ATOM 695 N N . VAL B 2 78 ? -19.056 24.296 -2.444 1.00 42.46 944 VAL A N 1
ATOM 696 C CA . VAL B 2 78 ? -20.082 23.285 -2.239 1.00 39.01 944 VAL A CA 1
ATOM 697 C C . VAL B 2 78 ? -19.575 22.224 -1.278 1.00 38.28 944 VAL A C 1
ATOM 698 O O . VAL B 2 78 ? -18.462 21.716 -1.422 1.00 46.80 944 VAL A O 1
ATOM 702 N N . ASP B 2 79 ? -20.380 21.920 -0.272 1.00 42.43 945 ASP A N 1
ATOM 703 C CA . ASP B 2 79 ? -19.986 20.947 0.734 1.00 51.61 945 ASP A CA 1
ATOM 704 C C . ASP B 2 79 ? -20.250 19.512 0.290 1.00 50.92 945 ASP A C 1
ATOM 705 O O . ASP B 2 79 ? -19.490 18.612 0.653 1.00 49.95 945 ASP A O 1
ATOM 710 N N . HIS B 2 80 ? -21.314 19.266 -0.477 1.00 53.58 946 HIS A N 1
ATOM 711 C CA . HIS B 2 80 ? -21.762 17.901 -0.724 1.00 54.50 946 HIS A CA 1
ATOM 712 C C . HIS B 2 80 ? -22.549 17.798 -2.026 1.00 67.62 946 HIS A C 1
ATOM 713 O O . HIS B 2 80 ? -23.336 18.686 -2.354 1.00 59.41 946 HIS A O 1
ATOM 720 N N . PHE B 2 81 ? -22.358 16.689 -2.740 1.00 66.67 947 PHE A N 1
ATOM 721 C CA . PHE B 2 81 ? -23.007 16.415 -4.018 1.00 40.55 947 PHE A CA 1
ATOM 722 C C . PHE B 2 81 ? -23.753 15.095 -3.975 1.00 39.08 947 PHE A C 1
ATOM 723 O O . PHE B 2 81 ? -23.246 14.111 -3.438 1.00 63.76 947 PHE A O 1
ATOM 731 N N . LEU B 2 82 ? -24.935 15.061 -4.587 1.00 34.95 948 LEU A N 1
ATOM 732 C CA . LEU B 2 82 ? -25.673 13.823 -4.819 1.00 29.36 948 LEU A CA 1
ATOM 733 C C . LEU B 2 82 ? -26.007 13.691 -6.295 1.00 32.41 948 LEU A C 1
ATOM 734 O O . LEU B 2 82 ? -27.091 14.086 -6.736 1.00 31.61 948 LEU A O 1
ATOM 739 N N . PRO B 2 83 ? -25.103 13.127 -7.086 1.00 31.28 949 PRO A N 1
ATOM 740 C CA . PRO B 2 83 ? -25.377 12.956 -8.511 1.00 27.24 949 PRO A CA 1
ATOM 741 C C . PRO B 2 83 ? -26.476 11.943 -8.745 1.00 33.51 949 PRO A C 1
ATOM 742 O O . PRO B 2 83 ? -26.758 11.084 -7.915 1.00 37.08 949 PRO A O 1
ATOM 746 N N . ASN B 2 84 ? -27.096 12.044 -9.906 1.00 32.48 950 ASN A N 1
ATOM 747 C CA . ASN B 2 84 ? -28.093 11.057 -10.281 1.00 43.73 950 ASN A CA 1
ATOM 748 C C . ASN B 2 84 ? -27.347 9.815 -10.723 1.00 46.23 950 ASN A C 1
ATOM 749 O O . ASN B 2 84 ? -26.693 9.823 -11.764 1.00 50.48 950 ASN A O 1
ATOM 754 N N . GLN B 2 85 ? -27.482 8.739 -9.968 1.00 46.25 951 GLN A N 1
ATOM 755 C CA . GLN B 2 85 ? -26.688 7.552 -10.225 1.00 44.60 951 GLN A CA 1
ATOM 756 C C . GLN B 2 85 ? -27.388 6.608 -11.178 1.00 34.63 951 GLN A C 1
ATOM 757 O O . GLN B 2 85 ? -26.796 5.638 -11.619 1.00 36.64 951 GLN A O 1
ATOM 763 N N . LYS B 2 86 ? -28.639 6.879 -11.487 1.00 31.59 952 LYS A N 1
ATOM 764 C CA . LYS B 2 86 ? -29.321 6.183 -12.558 1.00 47.38 952 LYS A CA 1
ATOM 765 C C . LYS B 2 86 ? -28.689 6.516 -13.906 1.00 52.09 952 LYS A C 1
ATOM 766 O O . LYS B 2 86 ? -28.479 5.631 -14.738 1.00 49.32 952 LYS A O 1
ATOM 772 N N . LEU B 2 87 ? -28.434 7.800 -14.160 1.00 45.65 953 LEU A N 1
ATOM 773 C CA . LEU B 2 87 ? -28.003 8.260 -15.468 1.00 28.93 953 LEU A CA 1
ATOM 774 C C . LEU B 2 87 ? -26.531 8.642 -15.613 1.00 36.08 953 LEU A C 1
ATOM 775 O O . LEU B 2 87 ? -26.096 8.859 -16.747 1.00 42.34 953 LEU A O 1
ATOM 780 N N . LEU B 2 88 ? -25.729 8.701 -14.554 1.00 29.74 954 LEU A N 1
ATOM 781 C CA . LEU B 2 88 ? -24.427 9.339 -14.703 1.00 31.94 954 LEU A CA 1
ATOM 782 C C . LEU B 2 88 ? -23.272 8.474 -14.237 1.00 40.00 954 LEU A C 1
ATOM 783 O O . LEU B 2 88 ? -23.412 7.611 -13.371 1.00 54.98 954 LEU A O 1
ATOM 788 N N . TYR B 2 89 ? -22.119 8.738 -14.853 1.00 46.14 955 TYR A N 1
ATOM 789 C CA . TYR B 2 89 ? -20.825 8.186 -14.487 1.00 49.65 955 TYR A CA 1
ATOM 790 C C . TYR B 2 89 ? -19.920 9.293 -13.978 1.00 47.12 955 TYR A C 1
ATOM 791 O O . TYR B 2 89 ? -20.152 10.469 -14.241 1.00 53.79 955 TYR A O 1
ATOM 800 N N . SER B 2 90 ? -18.846 8.908 -13.299 1.00 63.42 956 SER A N 1
ATOM 801 C CA . SER B 2 90 ? -17.889 9.880 -12.794 1.00 59.34 956 SER A CA 1
ATOM 802 C C . SER B 2 90 ? -16.574 9.184 -12.489 1.00 73.85 956 SER A C 1
ATOM 803 O O . SER B 2 90 ? -16.496 7.956 -12.449 1.00 79.70 956 SER A O 1
ATOM 806 N N . ASP B 2 91 ? -15.547 9.988 -12.227 1.00 81.29 957 ASP A N 1
ATOM 807 C CA . ASP B 2 91 ? -14.242 9.457 -11.879 1.00 95.20 957 ASP A CA 1
ATOM 808 C C . ASP B 2 91 ? -13.987 9.666 -10.397 1.00 107.28 957 ASP A C 1
ATOM 809 O O . ASP B 2 91 ? -13.750 10.807 -9.976 1.00 104.48 957 ASP A O 1
ATOM 814 N N . PRO B 2 92 ? -14.028 8.617 -9.575 1.00 118.52 958 PRO A N 1
ATOM 815 C CA . PRO B 2 92 ? -13.700 8.798 -8.156 1.00 113.66 958 PRO A CA 1
ATOM 816 C C . PRO B 2 92 ? -12.249 9.154 -7.940 1.00 103.58 958 PRO A C 1
ATOM 817 O O . PRO B 2 92 ? -11.912 9.706 -6.888 1.00 102.07 958 PRO A O 1
ATOM 821 N N . SER B 2 93 ? -11.391 8.894 -8.919 1.00 111.07 959 SER A N 1
ATOM 822 C CA . SER B 2 93 ? -9.972 9.184 -8.827 1.00 116.21 959 SER A CA 1
ATOM 823 C C . SER B 2 93 ? -9.656 10.617 -9.220 1.00 126.00 959 SER A C 1
ATOM 824 O O . SER B 2 93 ? -8.480 10.979 -9.311 1.00 120.34 959 SER A O 1
ATOM 827 N N . GLN B 2 94 ? -10.676 11.432 -9.475 1.00 137.88 960 GLN A N 1
ATOM 828 C CA . GLN B 2 94 ? -10.486 12.835 -9.819 1.00 131.17 960 GLN A CA 1
ATOM 829 C C . GLN B 2 94 ? -10.484 13.632 -8.522 1.00 117.94 960 GLN A C 1
ATOM 830 O O . GLN B 2 94 ? -11.505 13.713 -7.833 1.00 110.18 960 GLN A O 1
ATOM 836 N N . SER B 2 95 ? -9.331 14.200 -8.185 1.00 121.10 961 SER A N 1
ATOM 837 C CA . SER B 2 95 ? -9.137 14.933 -6.945 1.00 120.57 961 SER A CA 1
ATOM 838 C C . SER B 2 95 ? -9.251 16.442 -7.106 1.00 118.31 961 SER A C 1
ATOM 839 O O . SER B 2 95 ? -9.096 17.163 -6.117 1.00 124.76 961 SER A O 1
ATOM 842 N N . ASP B 2 96 ? -9.502 16.936 -8.310 1.00 106.91 962 ASP A N 1
ATOM 843 C CA . ASP B 2 96 ? -9.524 18.373 -8.540 1.00 95.95 962 ASP A CA 1
ATOM 844 C C . ASP B 2 96 ? -10.562 19.023 -7.633 1.00 93.20 962 ASP A C 1
ATOM 845 O O . ASP B 2 96 ? -11.737 18.638 -7.673 1.00 94.51 962 ASP A O 1
ATOM 850 N N . PRO B 2 97 ? -10.164 19.960 -6.773 1.00 101.66 963 PRO A N 1
ATOM 851 C CA . PRO B 2 97 ? -11.128 20.567 -5.845 1.00 95.58 963 PRO A CA 1
ATOM 852 C C . PRO B 2 97 ? -12.105 21.531 -6.491 1.00 98.84 963 PRO A C 1
ATOM 853 O O . PRO B 2 97 ? -13.212 21.698 -5.967 1.00 85.45 963 PRO A O 1
ATOM 857 N N . ASP B 2 98 ? -11.720 22.216 -7.566 1.00 100.94 964 ASP A N 1
ATOM 858 C CA . ASP B 2 98 ? -12.566 23.238 -8.172 1.00 90.40 964 ASP A CA 1
ATOM 859 C C . ASP B 2 98 ? -13.369 22.757 -9.368 1.00 75.61 964 ASP A C 1
ATOM 860 O O . ASP B 2 98 ? -14.112 23.553 -9.945 1.00 74.11 964 ASP A O 1
ATOM 865 N N . THR B 2 99 ? -13.230 21.495 -9.767 1.00 77.71 965 THR A N 1
ATOM 866 C CA . THR B 2 99 ? -13.850 21.001 -10.988 1.00 65.56 965 THR A CA 1
ATOM 867 C C . THR B 2 99 ? -14.191 19.526 -10.836 1.00 62.38 965 THR A C 1
ATOM 868 O O . THR B 2 99 ? -13.447 18.786 -10.193 1.00 72.03 965 THR A O 1
ATOM 872 N N . LYS B 2 100 ? -15.302 19.095 -11.436 1.00 55.16 966 LYS A N 1
ATOM 873 C CA . LYS B 2 100 ? -15.611 17.672 -11.481 1.00 58.54 966 LYS A CA 1
ATOM 874 C C . LYS B 2 100 ? -16.376 17.321 -12.747 1.00 43.60 966 LYS A C 1
ATOM 875 O O . LYS B 2 100 ? -17.280 18.048 -13.155 1.00 52.38 966 LYS A O 1
ATOM 881 N N . ASP B 2 101 ? -16.059 16.162 -13.310 1.00 43.83 967 ASP A N 1
ATOM 882 C CA . ASP B 2 101 ? -16.593 15.715 -14.583 1.00 43.62 967 ASP A CA 1
ATOM 883 C C . ASP B 2 101 ? -17.621 14.611 -14.404 1.00 41.58 967 ASP A C 1
ATOM 884 O O . ASP B 2 101 ? -17.523 13.783 -13.498 1.00 46.08 967 ASP A O 1
ATOM 889 N N . PHE B 2 102 ? -18.598 14.608 -15.300 1.00 41.19 968 PHE A N 1
ATOM 890 C CA . PHE B 2 102 ? -19.629 13.592 -15.343 1.00 38.80 968 PHE A CA 1
ATOM 891 C C . PHE B 2 102 ? -19.902 13.204 -16.786 1.00 39.75 968 PHE A C 1
ATOM 892 O O . PHE B 2 102 ? -19.857 14.043 -17.683 1.00 45.65 968 PHE A O 1
ATOM 900 N N . TRP B 2 103 ? -20.180 11.925 -17.006 1.00 46.04 969 TRP A N 1
ATOM 901 C CA . TRP B 2 103 ? -20.566 11.414 -18.313 1.00 41.55 969 TRP A CA 1
ATOM 902 C C . TRP B 2 103 ? -21.934 10.770 -18.211 1.00 33.43 969 TRP A C 1
ATOM 903 O O . TRP B 2 103 ? -22.246 10.121 -17.219 1.00 41.28 969 TRP A O 1
ATOM 914 N N . PHE B 2 104 ? -22.742 10.935 -19.238 1.00 32.79 970 PHE A N 1
ATOM 915 C CA . PHE B 2 104 ? -24.025 10.267 -19.276 1.00 35.98 970 PHE A CA 1
ATOM 916 C C . PHE B 2 104 ? -23.866 8.812 -19.687 1.00 48.05 970 PHE A C 1
ATOM 917 O O . PHE B 2 104 ? -22.989 8.458 -20.476 1.00 34.85 970 PHE A O 1
ATOM 925 N N . ASN B 2 105 ? -24.760 7.979 -19.170 1.00 38.54 971 ASN A N 1
ATOM 926 C CA . ASN B 2 105 ? -24.977 6.658 -19.724 1.00 37.19 971 ASN A CA 1
ATOM 927 C C . ASN B 2 105 ? -25.981 6.808 -20.857 1.00 34.20 971 ASN A C 1
ATOM 928 O O . ASN B 2 105 ? -27.159 7.071 -20.612 1.00 34.63 971 ASN A O 1
ATOM 933 N N . MET B 2 106 ? -25.542 6.617 -22.091 1.00 41.97 972 MET A N 1
ATOM 934 C CA . MET B 2 106 ? -26.418 7.012 -23.184 1.00 36.99 972 MET A CA 1
ATOM 935 C C . MET B 2 106 ? -27.554 6.027 -23.374 1.00 35.71 972 MET A C 1
ATOM 936 O O . MET B 2 106 ? -28.621 6.402 -23.863 1.00 40.61 972 MET A O 1
ATOM 941 N N . GLN B 2 107 ? -27.363 4.783 -22.959 1.00 36.89 973 GLN A N 1
ATOM 942 C CA A GLN B 2 107 ? -28.440 3.805 -23.051 0.50 62.72 973 GLN A CA 1
ATOM 943 C CA B GLN B 2 107 ? -28.439 3.804 -23.049 0.50 62.30 973 GLN A CA 1
ATOM 944 C C . GLN B 2 107 ? -29.526 4.092 -22.019 1.00 34.82 973 GLN A C 1
ATOM 945 O O . GLN B 2 107 ? -30.714 4.098 -22.340 1.00 41.54 973 GLN A O 1
ATOM 956 N N . ALA B 2 108 ? -29.137 4.352 -20.772 1.00 34.23 974 ALA A N 1
ATOM 957 C CA . ALA B 2 108 ? -30.119 4.729 -19.760 1.00 37.51 974 ALA A CA 1
ATOM 958 C C . ALA B 2 108 ? -30.789 6.053 -20.107 1.00 29.34 974 ALA A C 1
ATOM 959 O O . ALA B 2 108 ? -32.010 6.183 -20.021 1.00 38.21 974 ALA A O 1
ATOM 961 N N . LEU B 2 109 ? -30.001 7.047 -20.518 1.00 31.92 975 LEU A N 1
ATOM 962 C CA . LEU B 2 109 ? -30.569 8.333 -20.915 1.00 31.77 975 LEU A CA 1
ATOM 963 C C . LEU B 2 109 ? -31.590 8.171 -22.031 1.00 28.30 975 LEU A C 1
ATOM 964 O O . LEU B 2 109 ? -32.666 8.774 -21.984 1.00 33.13 975 LEU A O 1
ATOM 969 N N . THR B 2 110 ? -31.270 7.364 -23.044 1.00 29.15 976 THR A N 1
ATOM 970 C CA . THR B 2 110 ? -32.216 7.108 -24.130 1.00 25.50 976 THR A CA 1
ATOM 971 C C . THR B 2 110 ? -33.520 6.539 -23.608 1.00 34.00 976 THR A C 1
ATOM 972 O O . THR B 2 110 ? -34.603 7.005 -23.973 1.00 39.82 976 THR A O 1
ATOM 976 N N . LEU B 2 111 ? -33.437 5.491 -22.788 1.00 39.41 977 LEU A N 1
ATOM 977 C CA . LEU B 2 111 ? -34.643 4.898 -22.228 1.00 34.39 977 LEU A CA 1
ATOM 978 C C . LEU B 2 111 ? -35.405 5.909 -21.393 1.00 43.12 977 LEU A C 1
ATOM 979 O O . LEU B 2 111 ? -36.640 5.945 -21.417 1.00 48.16 977 LEU A O 1
ATOM 984 N N . HIS B 2 112 ? -34.683 6.749 -20.657 1.00 33.81 978 HIS A N 1
ATOM 985 C CA . HIS B 2 112 ? -35.339 7.709 -19.779 1.00 33.29 978 HIS A CA 1
ATOM 986 C C . HIS B 2 112 ? -36.141 8.724 -20.572 1.00 38.24 978 HIS A C 1
ATOM 987 O O . HIS B 2 112 ? -37.266 9.062 -20.199 1.00 41.55 978 HIS A O 1
ATOM 994 N N . LEU B 2 113 ? -35.576 9.233 -21.662 1.00 38.45 979 LEU A N 1
ATOM 995 C CA . LEU B 2 113 ? -36.319 10.185 -22.471 1.00 37.30 979 LEU A CA 1
ATOM 996 C C . LEU B 2 113 ? -37.465 9.510 -23.205 1.00 36.29 979 LEU A C 1
ATOM 997 O O . LEU B 2 113 ? -38.532 10.107 -23.351 1.00 45.10 979 LEU A O 1
ATOM 1002 N N . GLN B 2 114 ? -37.267 8.272 -23.672 1.00 56.03 980 GLN A N 1
ATOM 1003 C CA . GLN B 2 114 ? -38.354 7.539 -24.315 1.00 45.49 980 GLN A CA 1
ATOM 1004 C C . GLN B 2 114 ? -39.552 7.448 -23.395 1.00 46.14 980 GLN A C 1
ATOM 1005 O O . GLN B 2 114 ? -40.690 7.619 -23.831 1.00 48.16 980 GLN A O 1
ATOM 1011 N N . ARG B 2 115 ? -39.312 7.188 -22.114 1.00 52.23 981 ARG A N 1
ATOM 1012 C CA . ARG B 2 115 ? -40.416 7.121 -21.172 1.00 57.98 981 ARG A CA 1
ATOM 1013 C C . ARG B 2 115 ? -41.042 8.492 -21.009 1.00 53.78 981 ARG A C 1
ATOM 1014 O O . ARG B 2 115 ? -42.266 8.636 -21.055 1.00 66.78 981 ARG A O 1
ATOM 1022 N N . GLU B 2 116 ? -40.209 9.517 -20.857 1.00 53.15 982 GLU A N 1
ATOM 1023 C CA . GLU B 2 116 ? -40.729 10.867 -20.701 1.00 49.49 982 GLU A CA 1
ATOM 1024 C C . GLU B 2 116 ? -41.585 11.253 -21.892 1.00 53.15 982 GLU A C 1
ATOM 1025 O O . GLU B 2 116 ? -42.681 11.795 -21.736 1.00 61.36 982 GLU A O 1
ATOM 1031 N N . ALA B 2 117 ? -41.109 10.958 -23.096 1.00 53.16 983 ALA A N 1
ATOM 1032 C CA . ALA B 2 117 ? -41.903 11.236 -24.284 1.00 51.43 983 ALA A CA 1
ATOM 1033 C C . ALA B 2 117 ? -43.196 10.436 -24.261 1.00 69.41 983 ALA A C 1
ATOM 1034 O O . ALA B 2 117 ? -44.282 10.986 -24.464 1.00 83.34 983 ALA A O 1
ATOM 1036 N N . GLU B 2 118 ? -43.091 9.124 -24.035 1.00 72.51 984 GLU A N 1
ATOM 1037 C CA . GLU B 2 118 ? -44.276 8.278 -23.941 1.00 65.45 984 GLU A CA 1
ATOM 1038 C C . GLU B 2 118 ? -45.257 8.831 -22.919 1.00 75.67 984 GLU A C 1
ATOM 1039 O O . GLU B 2 118 ? -46.474 8.778 -23.115 1.00 76.28 984 GLU A O 1
ATOM 1045 N N . LEU B 2 119 ? -44.738 9.376 -21.824 1.00 79.24 985 LEU A N 1
ATOM 1046 C CA . LEU B 2 119 ? -45.598 9.898 -20.771 1.00 70.19 985 LEU A CA 1
ATOM 1047 C C . LEU B 2 119 ? -46.236 11.219 -21.162 1.00 75.99 985 LEU A C 1
ATOM 1048 O O . LEU B 2 119 ? -47.378 11.493 -20.786 1.00 80.50 985 LEU A O 1
ATOM 1053 N N . ASN B 2 120 ? -45.523 12.059 -21.901 1.00 88.66 986 ASN A N 1
ATOM 1054 C CA . ASN B 2 120 ? -46.021 13.383 -22.265 1.00 77.33 986 ASN A CA 1
ATOM 1055 C C . ASN B 2 120 ? -45.703 13.642 -23.728 1.00 71.51 986 ASN A C 1
ATOM 1056 O O . ASN B 2 120 ? -44.755 14.359 -24.058 1.00 66.88 986 ASN A O 1
ATOM 1061 N N . PRO B 2 121 ? -46.482 13.059 -24.641 1.00 71.82 987 PRO A N 1
ATOM 1062 C CA . PRO B 2 121 ? -46.158 13.194 -26.068 1.00 73.62 987 PRO A CA 1
ATOM 1063 C C . PRO B 2 121 ? -46.286 14.610 -26.574 1.00 75.61 987 PRO A C 1
ATOM 1064 O O . PRO B 2 121 ? -45.759 14.915 -27.649 1.00 65.43 987 PRO A O 1
ATOM 1068 N N . GLN B 2 122 ? -46.968 15.482 -25.827 1.00 78.90 988 GLN A N 1
ATOM 1069 C CA . GLN B 2 122 ? -47.230 16.847 -26.261 1.00 84.22 988 GLN A CA 1
ATOM 1070 C C . GLN B 2 122 ? -46.079 17.790 -25.951 1.00 81.42 988 GLN A C 1
ATOM 1071 O O . GLN B 2 122 ? -46.003 18.876 -26.533 1.00 81.19 988 GLN A O 1
ATOM 1077 N N . ALA B 2 123 ? -45.181 17.405 -25.054 1.00 63.08 989 ALA A N 1
ATOM 1078 C CA . ALA B 2 123 ? -44.133 18.317 -24.630 1.00 53.49 989 ALA A CA 1
ATOM 1079 C C . ALA B 2 123 ? -43.106 18.509 -25.732 1.00 45.50 989 ALA A C 1
ATOM 1080 O O . ALA B 2 123 ? -42.854 17.607 -26.526 1.00 46.65 989 ALA A O 1
ATOM 1082 N N . SER B 2 124 ? -42.535 19.703 -25.800 1.00 50.96 990 SER A N 1
ATOM 1083 C CA . SER B 2 124 ? -41.480 19.973 -26.762 1.00 49.96 990 SER A CA 1
ATOM 1084 C C . SER B 2 124 ? -40.095 19.814 -26.161 1.00 50.13 990 SER A C 1
ATOM 1085 O O . SER B 2 124 ? -39.110 19.858 -26.905 1.00 39.99 990 SER A O 1
ATOM 1088 N N . TYR B 2 125 ? -40.006 19.579 -24.850 1.00 41.32 991 TYR A N 1
ATOM 1089 C CA . TYR B 2 125 ? -38.740 19.316 -24.180 1.00 39.80 991 TYR A CA 1
ATOM 1090 C C . TYR B 2 125 ? -38.979 18.455 -22.950 1.00 40.51 991 TYR A C 1
ATOM 1091 O O . TYR B 2 125 ? -40.097 18.347 -22.451 1.00 38.47 991 TYR A O 1
ATOM 1100 N N . TYR B 2 126 ? -37.908 17.826 -22.475 1.00 43.04 992 TYR A N 1
ATOM 1101 C CA . TYR B 2 126 ? -37.970 16.899 -21.357 1.00 40.96 992 TYR A CA 1
ATOM 1102 C C . TYR B 2 126 ? -36.847 17.213 -20.386 1.00 36.45 992 TYR A C 1
ATOM 1103 O O . TYR B 2 126 ? -35.690 17.314 -20.790 1.00 34.26 992 TYR A O 1
ATOM 1112 N N . ASN B 2 127 ? -37.187 17.366 -19.115 1.00 51.31 993 ASN A N 1
ATOM 1113 C CA . ASN B 2 127 ? -36.223 17.743 -18.097 1.00 41.98 993 ASN A CA 1
ATOM 1114 C C . ASN B 2 127 ? -35.699 16.516 -17.367 1.00 37.58 993 ASN A C 1
ATOM 1115 O O . ASN B 2 127 ? -36.435 15.559 -17.133 1.00 38.41 993 ASN A O 1
ATOM 1120 N N . VAL B 2 128 ? -34.420 16.557 -17.014 1.00 37.07 994 VAL A N 1
ATOM 1121 C CA . VAL B 2 128 ? -33.738 15.484 -16.304 1.00 25.30 994 VAL A CA 1
ATOM 1122 C C . VAL B 2 128 ? -32.963 16.064 -15.128 1.00 31.72 994 VAL A C 1
ATOM 1123 O O . VAL B 2 128 ? -32.205 17.021 -15.291 1.00 38.55 994 VAL A O 1
ATOM 1127 N N . ALA B 2 129 ? -33.079 15.423 -13.972 1.00 36.97 995 ALA A N 1
ATOM 1128 C CA . ALA B 2 129 ? -32.465 15.900 -12.739 1.00 35.88 995 ALA A CA 1
ATOM 1129 C C . ALA B 2 129 ? -31.080 15.293 -12.606 1.00 29.76 995 ALA A C 1
ATOM 1130 O O . ALA B 2 129 ? -30.938 14.079 -12.500 1.00 52.97 995 ALA A O 1
ATOM 1132 N N . LEU B 2 130 ? -30.056 16.129 -12.679 1.00 36.79 996 LEU A N 1
ATOM 1133 C CA . LEU B 2 130 ? -28.687 15.647 -12.593 1.00 26.84 996 LEU A CA 1
ATOM 1134 C C . LEU B 2 130 ? -28.129 15.590 -11.172 1.00 33.63 996 LEU A C 1
ATOM 1135 O O . LEU B 2 130 ? -27.378 14.668 -10.848 1.00 45.31 996 LEU A O 1
ATOM 1140 N N . LEU B 2 131 ? -28.388 16.598 -10.340 1.00 38.14 997 LEU A N 1
ATOM 1141 C CA . LEU B 2 131 ? -27.615 16.738 -9.115 1.00 31.68 997 LEU A CA 1
ATOM 1142 C C . LEU B 2 131 ? -28.376 17.512 -8.051 1.00 38.08 997 LEU A C 1
ATOM 1143 O O . LEU B 2 131 ? -29.126 18.435 -8.361 1.00 32.47 997 LEU A O 1
ATOM 1148 N N . LYS B 2 132 ? -28.158 17.128 -6.790 1.00 34.34 998 LYS A N 1
ATOM 1149 C CA . LYS B 2 132 ? -28.525 17.915 -5.622 1.00 32.83 998 LYS A CA 1
ATOM 1150 C C . LYS B 2 132 ? -27.249 18.257 -4.869 1.00 31.97 998 LYS A C 1
ATOM 1151 O O . LYS B 2 132 ? -26.286 17.498 -4.898 1.00 32.73 998 LYS A O 1
ATOM 1157 N N . TYR B 2 133 ? -27.226 19.405 -4.204 1.00 28.81 999 TYR A N 1
ATOM 1158 C CA . TYR B 2 133 ? -26.013 19.801 -3.509 1.00 24.49 999 TYR A CA 1
ATOM 1159 C C . TYR B 2 133 ? -26.342 20.802 -2.412 1.00 27.02 999 TYR A C 1
ATOM 1160 O O . TYR B 2 133 ? -27.433 21.361 -2.358 1.00 30.10 999 TYR A O 1
ATOM 1169 N N . GLN B 2 134 ? -25.373 21.004 -1.526 1.00 38.93 1000 GLN A N 1
ATOM 1170 C CA . GLN B 2 134 ? -25.580 21.711 -0.273 1.00 37.75 1000 GLN A CA 1
ATOM 1171 C C . GLN B 2 134 ? -24.341 22.512 0.061 1.00 33.32 1000 GLN A C 1
ATOM 1172 O O . GLN B 2 134 ? -23.227 22.050 -0.167 1.00 37.73 1000 GLN A O 1
ATOM 1178 N N . ALA B 2 135 ? -24.535 23.712 0.592 1.00 44.36 1001 ALA A N 1
ATOM 1179 C CA . ALA B 2 135 ? -23.423 24.529 1.057 1.00 38.32 1001 ALA A CA 1
ATOM 1180 C C . ALA B 2 135 ? -23.823 25.238 2.337 1.00 36.96 1001 ALA A C 1
ATOM 1181 O O . ALA B 2 135 ? -24.904 25.824 2.404 1.00 45.02 1001 ALA A O 1
ATOM 1183 N N . SER B 2 136 ? -22.960 25.170 3.346 1.00 37.64 1002 SER A N 1
ATOM 1184 C CA . SER B 2 136 ? -23.227 25.723 4.665 1.00 34.20 1002 SER A CA 1
ATOM 1185 C C . SER B 2 136 ? -22.078 26.605 5.095 1.00 37.93 1002 SER A C 1
ATOM 1186 O O . SER B 2 136 ? -20.923 26.325 4.775 1.00 44.76 1002 SER A O 1
ATOM 1189 N N . SER B 2 137 ? -22.393 27.666 5.826 1.00 33.23 1003 SER A N 1
ATOM 1190 C CA . SER B 2 137 ? -21.344 28.531 6.333 1.00 34.37 1003 SER A CA 1
ATOM 1191 C C . SER B 2 137 ? -21.829 29.251 7.580 1.00 32.81 1003 SER A C 1
ATOM 1192 O O . SER B 2 137 ? -23.028 29.431 7.782 1.00 41.67 1003 SER A O 1
ATOM 1195 N N . GLN B 2 138 ? -20.888 29.587 8.453 1.00 44.23 1004 GLN A N 1
ATOM 1196 C CA . GLN B 2 138 ? -21.113 30.550 9.521 1.00 41.12 1004 GLN A CA 1
ATOM 1197 C C . GLN B 2 138 ? -20.547 31.917 9.168 1.00 50.07 1004 GLN A C 1
ATOM 1198 O O . GLN B 2 138 ? -20.550 32.820 10.002 1.00 56.34 1004 GLN A O 1
ATOM 1204 N N . ASP B 2 139 ? -20.031 32.066 7.955 1.00 62.15 1005 ASP A N 1
ATOM 1205 C CA . ASP B 2 139 ? -19.452 33.315 7.490 1.00 56.16 1005 ASP A CA 1
ATOM 1206 C C . ASP B 2 139 ? -20.540 34.135 6.808 1.00 58.47 1005 ASP A C 1
ATOM 1207 O O . ASP B 2 139 ? -21.065 33.706 5.778 1.00 68.16 1005 ASP A O 1
ATOM 1212 N N . PRO B 2 140 ? -20.896 35.314 7.329 1.00 58.00 1006 PRO A N 1
ATOM 1213 C CA . PRO B 2 140 ? -21.948 36.110 6.677 1.00 48.26 1006 PRO A CA 1
ATOM 1214 C C . PRO B 2 140 ? -21.625 36.470 5.251 1.00 45.63 1006 PRO A C 1
ATOM 1215 O O . PRO B 2 140 ? -22.530 36.835 4.500 1.00 48.10 1006 PRO A O 1
ATOM 1219 N N . SER B 2 141 ? -20.366 36.363 4.845 1.00 52.40 1007 SER A N 1
ATOM 1220 C CA . SER B 2 141 ? -19.985 36.670 3.477 1.00 65.42 1007 SER A CA 1
ATOM 1221 C C . SER B 2 141 ? -20.700 35.805 2.459 1.00 55.33 1007 SER A C 1
ATOM 1222 O O . SER B 2 141 ? -20.656 36.111 1.267 1.00 47.75 1007 SER A O 1
ATOM 1225 N N . ARG B 2 142 ? -21.312 34.714 2.889 1.00 54.75 1008 ARG A N 1
ATOM 1226 C CA . ARG B 2 142 ? -22.062 33.864 1.987 1.00 55.68 1008 ARG A CA 1
ATOM 1227 C C . ARG B 2 142 ? -23.505 34.318 1.837 1.00 48.57 1008 ARG A C 1
ATOM 1228 O O . ARG B 2 142 ? -24.209 33.815 0.965 1.00 62.28 1008 ARG A O 1
ATOM 1236 N N . ALA B 2 143 ? -23.953 35.229 2.639 1.00 43.19 1009 ALA A N 1
ATOM 1237 C CA . ALA B 2 143 ? -25.341 35.645 2.567 1.00 35.31 1009 ALA A CA 1
ATOM 1238 C C . ALA B 2 143 ? -25.464 36.903 1.739 1.00 36.70 1009 ALA A C 1
ATOM 1239 O O . ALA B 2 143 ? -24.776 37.884 2.019 1.00 48.56 1009 ALA A O 1
ATOM 1241 N N . PRO B 2 144 ? -26.322 36.924 0.727 1.00 32.33 1010 PRO A N 1
ATOM 1242 C CA . PRO B 2 144 ? -26.409 38.113 -0.124 1.00 27.11 1010 PRO A CA 1
ATOM 1243 C C . PRO B 2 144 ? -26.957 39.335 0.584 1.00 31.14 1010 PRO A C 1
ATOM 1244 O O . PRO B 2 144 ? -26.616 40.467 0.219 1.00 36.32 1010 PRO A O 1
ATOM 1248 N N . LEU B 2 145 ? -27.801 39.155 1.579 1.00 40.62 1011 LEU A N 1
ATOM 1249 C CA . LEU B 2 145 ? -28.427 40.267 2.266 1.00 21.51 1011 LEU A CA 1
ATOM 1250 C C . LEU B 2 145 ? -28.110 40.154 3.749 1.00 27.06 1011 LEU A C 1
ATOM 1251 O O . LEU B 2 145 ? -28.469 39.166 4.393 1.00 28.44 1011 LEU A O 1
ATOM 1256 N N . LEU B 2 146 ? -27.405 41.138 4.272 1.00 29.70 1012 LEU A N 1
ATOM 1257 C CA . LEU B 2 146 ? -27.020 41.153 5.668 1.00 31.09 1012 LEU A CA 1
ATOM 1258 C C . LEU B 2 146 ? -28.116 41.808 6.480 1.00 33.18 1012 LEU A C 1
ATOM 1259 O O . LEU B 2 146 ? -28.608 42.867 6.104 1.00 32.34 1012 LEU A O 1
ATOM 1264 N N . LEU B 2 147 ? -28.507 41.163 7.575 1.00 30.86 1013 LEU A N 1
ATOM 1265 C CA . LEU B 2 147 ? -29.568 41.647 8.443 1.00 21.68 1013 LEU A CA 1
ATOM 1266 C C . LEU B 2 147 ? -29.050 41.875 9.855 1.00 27.52 1013 LEU A C 1
ATOM 1267 O O . LEU B 2 147 ? -28.293 41.060 10.384 1.00 34.04 1013 LEU A O 1
ATOM 1272 N N . SER B 2 148 ? -29.453 42.989 10.460 1.00 31.12 1014 SER A N 1
ATOM 1273 C CA . SER B 2 148 ? -29.228 43.232 11.881 1.00 28.61 1014 SER A CA 1
ATOM 1274 C C . SER B 2 148 ? -30.501 43.767 12.509 1.00 28.90 1014 SER A C 1
ATOM 1275 O O . SER B 2 148 ? -30.922 44.884 12.198 1.00 35.64 1014 SER A O 1
ATOM 1278 N N . ALA B 2 149 ? -31.096 42.983 13.400 1.00 27.39 1015 ALA A N 1
ATOM 1279 C CA . ALA B 2 149 ? -32.298 43.356 14.123 1.00 30.17 1015 ALA A CA 1
ATOM 1280 C C . ALA B 2 149 ? -31.983 43.655 15.586 1.00 36.39 1015 ALA A C 1
ATOM 1281 O O . ALA B 2 149 ? -31.095 43.052 16.184 1.00 39.16 1015 ALA A O 1
ATOM 1283 N N . GLU B 2 150 ? -32.718 44.608 16.148 1.00 39.06 1016 GLU A N 1
ATOM 1284 C CA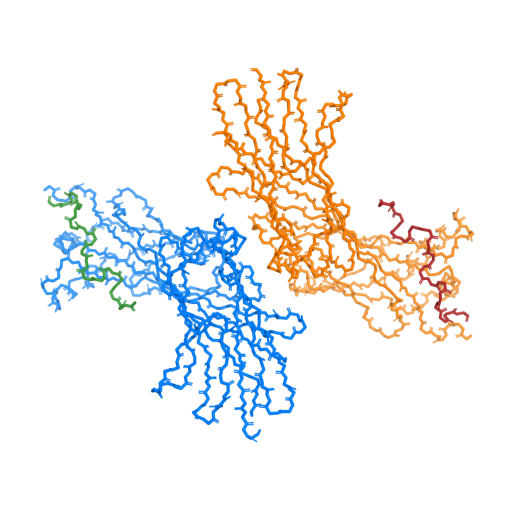 . GLU B 2 150 ? -32.579 45.013 17.538 1.00 56.36 1016 GLU A CA 1
ATOM 1285 C C . GLU B 2 150 ? -33.967 45.157 18.134 1.00 55.51 1016 GLU A C 1
ATOM 1286 O O . GLU B 2 150 ? -34.924 45.458 17.427 1.00 50.07 1016 GLU A O 1
ATOM 1292 N N A CYS B 2 151 ? -34.066 44.947 19.443 0.50 73.66 1017 CYS A N 1
ATOM 1293 N N B CYS B 2 151 ? -34.074 44.933 19.441 0.50 73.67 1017 CYS A N 1
ATOM 1294 C CA A CYS B 2 151 ? -35.350 44.992 20.125 0.50 72.18 1017 CYS A CA 1
ATOM 1295 C CA B CYS B 2 151 ? -35.363 45.014 20.111 0.50 72.16 1017 CYS A CA 1
ATOM 1296 C C A CYS B 2 151 ? -35.202 45.650 21.487 0.50 74.66 1017 CYS A C 1
ATOM 1297 C C B CYS B 2 151 ? -35.215 45.633 21.490 0.50 74.67 1017 CYS A C 1
ATOM 1298 O O A CYS B 2 151 ? -34.206 45.438 22.183 0.50 84.20 1017 CYS A O 1
ATOM 1299 O O B CYS B 2 151 ? -34.236 45.380 22.196 0.50 84.21 1017 CYS A O 1
ATOM 1304 N N . GLN B 2 152 ? -36.200 46.445 21.861 1.00 69.68 1018 GLN A N 1
ATOM 1305 C CA . GLN B 2 152 ? -36.236 47.112 23.153 1.00 67.44 1018 GLN A CA 1
ATOM 1306 C C . GLN B 2 152 ? -37.663 47.090 23.665 1.00 64.88 1018 GLN A C 1
ATOM 1307 O O . GLN B 2 152 ? -38.606 47.215 22.883 1.00 59.47 1018 GLN A O 1
ATOM 1313 N N . ARG B 2 153 ? -37.819 46.926 24.976 1.00 82.65 1019 ARG A N 1
ATOM 1314 C CA . ARG B 2 153 ? -39.131 46.899 25.612 1.00 82.59 1019 ARG A CA 1
ATOM 1315 C C . ARG B 2 153 ? -39.138 47.741 26.878 1.00 80.82 1019 ARG A C 1
ATOM 1316 O O . ARG B 2 153 ? -38.405 47.447 27.825 1.00 90.38 1019 ARG A O 1
ATOM 1324 N N . SER B 2 154 ? -39.972 48.777 26.895 1.00 86.09 1020 SER A N 1
ATOM 1325 C CA . SER B 2 154 ? -40.222 49.584 28.084 1.00 84.77 1020 SER A CA 1
ATOM 1326 C C . SER B 2 154 ? -41.686 49.415 28.462 1.00 81.17 1020 SER A C 1
ATOM 1327 O O . SER B 2 154 ? -42.573 49.897 27.754 1.00 84.22 1020 SER A O 1
ATOM 1330 N N . GLY B 2 155 ? -41.938 48.752 29.579 1.00 82.60 1021 GLY A N 1
ATOM 1331 C CA . GLY B 2 155 ? -43.311 48.495 29.977 1.00 91.31 1021 GLY A CA 1
ATOM 1332 C C . GLY B 2 155 ? -44.050 47.692 28.929 1.00 87.73 1021 GLY A C 1
ATOM 1333 O O . GLY B 2 155 ? -43.606 46.619 28.514 1.00 106.21 1021 GLY A O 1
ATOM 1334 N N . THR B 2 156 ? -45.191 48.208 28.490 1.00 77.90 1022 THR A N 1
ATOM 1335 C CA . THR B 2 156 ? -46.042 47.515 27.532 1.00 92.54 1022 THR A CA 1
ATOM 1336 C C . THR B 2 156 ? -45.656 47.793 26.088 1.00 85.37 1022 THR A C 1
ATOM 1337 O O . THR B 2 156 ? -46.258 47.216 25.179 1.00 73.07 1022 THR A O 1
ATOM 1341 N N . VAL B 2 157 ? -44.685 48.667 25.862 1.00 78.56 1023 VAL A N 1
ATOM 1342 C CA . VAL B 2 157 ? -44.290 49.093 24.529 1.00 80.83 1023 VAL A CA 1
ATOM 1343 C C . VAL B 2 157 ? -43.080 48.293 24.073 1.00 69.80 1023 VAL A C 1
ATOM 1344 O O . VAL B 2 157 ? -42.065 48.224 24.774 1.00 71.21 1023 VAL A O 1
ATOM 1348 N N . THR B 2 158 ? -43.190 47.691 22.895 1.00 71.86 1024 THR A N 1
ATOM 1349 C CA . THR B 2 158 ? -42.111 46.961 22.250 1.00 65.35 1024 THR A CA 1
ATOM 1350 C C . THR B 2 158 ? -41.693 47.700 20.992 1.00 52.20 1024 THR A C 1
ATOM 1351 O O . THR B 2 158 ? -42.546 48.103 20.200 1.00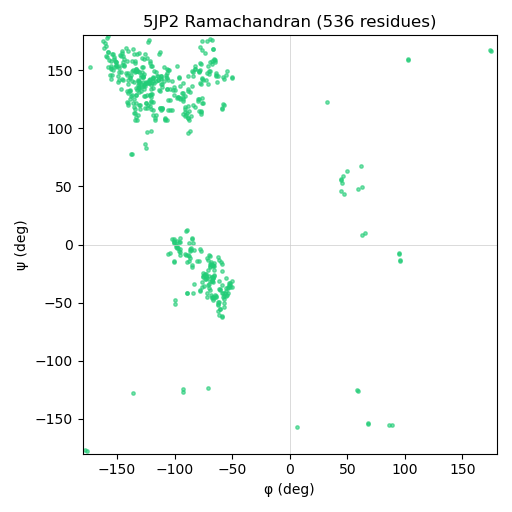 55.76 1024 THR A O 1
ATOM 1355 N N . ARG B 2 159 ? -40.400 47.889 20.796 1.00 46.99 1025 ARG A N 1
ATOM 1356 C CA . ARG B 2 159 ? -39.944 48.480 19.552 1.00 58.76 1025 ARG A CA 1
ATOM 1357 C C . ARG B 2 159 ? -39.026 47.495 18.845 1.00 52.74 1025 ARG A C 1
ATOM 1358 O O . ARG B 2 159 ? -38.203 46.832 19.478 1.00 52.95 1025 ARG A O 1
ATOM 1366 N N . VAL B 2 160 ? -39.178 47.393 17.532 1.00 51.66 1026 VAL A N 1
ATOM 1367 C CA . VAL B 2 160 ? -38.386 46.483 16.718 1.00 47.40 1026 VAL A CA 1
ATOM 1368 C C . VAL B 2 160 ? -37.838 47.264 15.539 1.00 43.33 1026 VAL A C 1
ATOM 1369 O O . VAL B 2 160 ? -38.570 48.028 14.907 1.00 45.39 1026 VAL A O 1
ATOM 1373 N N . SER B 2 161 ? -36.560 47.071 15.239 1.00 37.10 1027 SER A N 1
ATOM 1374 C CA . SER B 2 161 ? -35.935 47.734 14.109 1.00 38.91 1027 SER A CA 1
ATOM 1375 C C . SER B 2 161 ? -35.058 46.749 13.347 1.00 35.39 1027 SER A C 1
ATOM 1376 O O . SER B 2 161 ? -34.494 45.825 13.927 1.00 39.87 1027 SER A O 1
ATOM 1379 N N . LEU B 2 162 ? -34.942 46.961 12.039 1.00 32.17 1028 LEU A N 1
ATOM 1380 C CA . LEU B 2 162 ? -34.124 46.109 11.186 1.00 34.85 1028 LEU A CA 1
ATOM 1381 C C . LEU B 2 162 ? -33.275 46.930 10.230 1.00 30.11 1028 LEU A C 1
ATOM 1382 O O . LEU B 2 162 ? -33.802 47.746 9.475 1.00 41.06 1028 LEU A O 1
ATOM 1387 N N . ASP B 2 163 ? -31.972 46.706 10.253 1.00 31.99 1029 ASP A N 1
ATOM 1388 C CA . ASP B 2 163 ? -31.078 47.234 9.235 1.00 39.89 1029 ASP A CA 1
ATOM 1389 C C . ASP B 2 163 ? -30.757 46.128 8.234 1.00 31.50 1029 ASP A C 1
ATOM 1390 O O . ASP B 2 163 ? -30.526 44.984 8.614 1.00 31.92 1029 ASP A O 1
ATOM 1395 N N . TYR B 2 164 ? -30.790 46.458 6.952 1.00 32.80 1030 TYR A N 1
ATOM 1396 C CA . TYR B 2 164 ? -30.445 45.504 5.913 1.00 29.29 1030 TYR A CA 1
ATOM 1397 C C . TYR B 2 164 ? -29.399 46.089 4.985 1.00 34.59 1030 TYR A C 1
ATOM 1398 O O . TYR B 2 164 ? -29.373 47.291 4.720 1.00 47.10 1030 TYR A O 1
ATOM 1407 N N . HIS B 2 165 ? -28.515 45.227 4.528 1.00 67.28 1031 HIS A N 1
ATOM 1408 C CA . HIS B 2 165 ? -27.362 45.646 3.761 1.00 38.10 1031 HIS A CA 1
ATOM 1409 C C . HIS B 2 165 ? -27.149 44.632 2.655 1.00 45.39 1031 HIS A C 1
ATOM 1410 O O . HIS B 2 165 ? -26.886 43.461 2.935 1.00 30.60 1031 HIS A O 1
ATOM 1417 N N . CYS B 2 166 ? -27.200 45.089 1.412 1.00 33.83 1032 CYS A N 1
ATOM 1418 C CA . CYS B 2 166 ? -26.963 44.241 0.254 1.00 45.80 1032 CYS A CA 1
ATOM 1419 C C . CYS B 2 166 ? -25.557 44.561 -0.205 1.00 34.78 1032 CYS A C 1
ATOM 1420 O O . CYS B 2 166 ? -25.289 45.665 -0.675 1.00 38.48 1032 CYS A O 1
ATOM 1423 N N . CYS B 2 167 ? -24.678 43.584 -0.135 1.00 41.13 1033 CYS A N 1
ATOM 1424 C CA . CYS B 2 167 ? -23.307 44.009 -0.107 1.00 57.21 1033 CYS A CA 1
ATOM 1425 C C . CYS B 2 167 ? -22.558 43.463 -1.301 1.00 46.28 1033 CYS A C 1
ATOM 1426 O O . CYS B 2 167 ? -22.797 42.329 -1.724 1.00 48.49 1033 CYS A O 1
ATOM 1429 N N . PRO B 2 168 ? -21.632 44.240 -1.850 1.00 63.79 1034 PRO A N 1
ATOM 1430 C CA . PRO B 2 168 ? -20.855 43.751 -2.997 1.00 60.96 1034 PRO A CA 1
ATOM 1431 C C . PRO B 2 168 ? -19.934 42.604 -2.638 1.00 50.40 1034 PRO A C 1
ATOM 1432 O O . PRO B 2 168 ? -19.693 41.728 -3.472 1.00 53.91 1034 PRO A O 1
ATOM 1436 N N . ALA B 2 169 ? -19.432 42.570 -1.406 1.00 41.64 1035 ALA A N 1
ATOM 1437 C CA . ALA B 2 169 ? -18.591 41.463 -0.973 1.00 47.26 1035 ALA A CA 1
ATOM 1438 C C . ALA B 2 169 ? -19.397 40.183 -0.813 1.00 45.77 1035 ALA A C 1
ATOM 1439 O O . ALA B 2 169 ? -18.841 39.083 -0.864 1.00 58.52 1035 ALA A O 1
ATOM 1441 N N . THR B 2 170 ? -20.685 40.315 -0.523 1.00 37.83 1036 THR A N 1
ATOM 1442 C CA . THR B 2 170 ? -21.537 39.172 -0.252 1.00 33.07 1036 THR A CA 1
ATOM 1443 C C . THR B 2 170 ? -22.368 38.774 -1.458 1.00 35.56 1036 THR A C 1
ATOM 1444 O O . THR B 2 170 ? -22.503 37.588 -1.754 1.00 45.90 1036 THR A O 1
ATOM 1448 N N . ALA B 2 171 ? -22.958 39.660 -2.038 1.00 38.73 1037 ALA A N 1
ATOM 1449 C CA . ALA B 2 171 ? -24.010 39.360 -2.984 1.00 32.70 1037 ALA A CA 1
ATOM 1450 C C . ALA B 2 171 ? -23.467 39.051 -4.374 1.00 37.62 1037 ALA A C 1
ATOM 1451 O O . ALA B 2 171 ? -22.442 39.597 -4.794 1.00 35.61 1037 ALA A O 1
ATOM 1453 N N . PRO B 2 172 ? -24.167 38.184 -5.096 1.00 38.50 1038 PRO A N 1
ATOM 1454 C CA . PRO B 2 172 ? -23.878 37.992 -6.518 1.00 54.86 1038 PRO A CA 1
ATOM 1455 C C . PRO B 2 172 ? -24.224 39.243 -7.304 1.00 46.32 1038 PRO A C 1
ATOM 1456 O O . PRO B 2 172 ? -24.888 40.155 -6.811 1.00 47.71 1038 PRO A O 1
ATOM 1460 N N . ALA B 2 173 ? -23.784 39.275 -8.557 1.00 56.92 1039 ALA A N 1
ATOM 1461 C CA . ALA B 2 173 ? -24.026 40.443 -9.390 1.00 57.59 1039 ALA A CA 1
ATOM 1462 C C . ALA B 2 173 ? -25.366 40.265 -10.077 1.00 48.27 1039 ALA A C 1
ATOM 1463 O O . ALA B 2 173 ? -25.444 39.688 -11.162 1.00 67.47 1039 ALA A O 1
ATOM 1465 N N . THR B 2 174 ? -26.398 40.850 -9.476 1.00 55.27 1040 THR A N 1
ATOM 1466 C CA . THR B 2 174 ? -27.770 40.838 -9.955 1.00 51.11 1040 THR A CA 1
ATOM 1467 C C . THR B 2 174 ? -28.622 41.506 -8.893 1.00 35.91 1040 THR A C 1
ATOM 1468 O O . THR B 2 174 ? -28.164 41.738 -7.778 1.00 48.12 1040 THR A O 1
ATOM 1472 N N . GLN B 2 175 ? -29.846 41.843 -9.242 1.00 37.26 1041 GLN A N 1
ATOM 1473 C CA . GLN B 2 175 ? -30.765 42.428 -8.296 1.00 33.22 1041 GLN A CA 1
ATOM 1474 C C . GLN B 2 175 ? -31.444 41.358 -7.452 1.00 34.88 1041 GLN A C 1
ATOM 1475 O O . GLN B 2 175 ? -31.674 40.235 -7.898 1.00 32.96 1041 GLN A O 1
ATOM 1481 N N . LEU B 2 176 ? -31.801 41.733 -6.235 1.00 30.66 1042 LEU A N 1
ATOM 1482 C CA . LEU B 2 176 ? -32.757 40.972 -5.453 1.00 29.17 1042 LEU A CA 1
ATOM 1483 C C . LEU B 2 176 ? -34.130 41.596 -5.655 1.00 25.26 1042 LEU A C 1
ATOM 1484 O O . LEU B 2 176 ? -34.307 42.790 -5.428 1.00 36.67 1042 LEU A O 1
ATOM 1489 N N . THR B 2 177 ? -35.097 40.799 -6.078 1.00 28.53 1043 THR A N 1
ATOM 1490 C CA . THR B 2 177 ? -36.419 41.302 -6.406 1.00 23.81 1043 THR A CA 1
ATOM 1491 C C . THR B 2 177 ? -37.461 40.597 -5.548 1.00 31.37 1043 THR A C 1
ATOM 1492 O O . THR B 2 177 ? -37.152 39.690 -4.792 1.00 31.58 1043 THR A O 1
ATOM 1496 N N . SER B 2 178 ? -38.713 41.023 -5.688 1.00 34.52 1044 SER A N 1
ATOM 1497 C CA . SER B 2 178 ? -39.817 40.555 -4.848 1.00 26.83 1044 SER A CA 1
ATOM 1498 C C . SER B 2 178 ? -39.445 40.571 -3.362 1.00 30.10 1044 SER A C 1
ATOM 1499 O O . SER B 2 178 ? -39.745 39.648 -2.610 1.00 34.26 1044 SER A O 1
ATOM 1502 N N . VAL B 2 179 ? -38.805 41.649 -2.935 1.00 29.95 1045 VAL A N 1
ATOM 1503 C CA . VAL B 2 179 ? -38.279 41.752 -1.585 1.00 21.69 1045 VAL A CA 1
ATOM 1504 C C . VAL B 2 179 ? -39.399 42.109 -0.618 1.00 24.03 1045 VAL A C 1
ATOM 1505 O O . VAL B 2 179 ? -40.100 43.102 -0.803 1.00 40.43 1045 VAL A O 1
ATOM 1509 N N . GLN B 2 180 ? -39.561 41.290 0.413 1.00 32.49 1046 GLN A N 1
ATOM 1510 C CA . GLN B 2 180 ? -40.547 41.485 1.460 1.00 27.20 1046 GLN A CA 1
ATOM 1511 C C . GLN B 2 180 ? -39.904 41.271 2.823 1.00 24.05 1046 GLN A C 1
ATOM 1512 O O . GLN B 2 180 ? -39.008 40.451 2.978 1.00 32.53 1046 GLN A O 1
ATOM 1518 N N . VAL B 2 181 ? -40.410 41.972 3.823 1.00 29.30 1047 VAL A N 1
ATOM 1519 C CA . VAL B 2 181 ? -39.975 41.792 5.197 1.00 32.30 1047 VAL A CA 1
ATOM 1520 C C . VAL B 2 181 ? -41.212 41.542 6.030 1.00 29.17 1047 VAL A C 1
ATOM 1521 O O . VAL B 2 181 ? -42.166 42.319 5.976 1.00 36.13 1047 VAL A O 1
ATOM 1525 N N . LEU B 2 182 ? -41.186 40.467 6.803 1.00 28.43 1048 LEU A N 1
ATOM 1526 C CA . LEU B 2 182 ? -42.338 39.996 7.552 1.00 23.97 1048 LEU A CA 1
ATOM 1527 C C . LEU B 2 182 ? -42.005 39.980 9.032 1.00 31.20 1048 LEU A C 1
ATOM 1528 O O . LEU B 2 182 ? -41.024 39.357 9.446 1.00 38.80 1048 LEU A O 1
ATOM 1533 N N . LEU B 2 183 ? -42.804 40.679 9.816 1.00 29.78 1049 LEU A N 1
ATOM 1534 C CA . LEU B 2 183 ? -42.710 40.652 11.272 1.00 30.42 1049 LEU A CA 1
ATOM 1535 C C . LEU B 2 183 ? -44.031 40.130 11.818 1.00 39.91 1049 LEU A C 1
ATOM 1536 O O . LEU B 2 183 ? -45.059 40.815 11.691 1.00 42.82 1049 LEU A O 1
ATOM 1541 N N . PRO B 2 184 ? -44.081 38.937 12.414 1.00 47.67 1050 PRO A N 1
ATOM 1542 C CA . PRO B 2 184 ? -45.362 38.461 12.939 1.00 52.97 1050 PRO A CA 1
ATOM 1543 C C . PRO B 2 184 ? -45.761 39.257 14.167 1.00 40.13 1050 PRO A C 1
ATOM 1544 O O . PRO B 2 184 ? -44.928 39.593 15.005 1.00 39.96 1050 PRO A O 1
ATOM 1548 N N . LEU B 2 185 ? -47.043 39.604 14.232 1.00 52.40 1051 LEU A N 1
ATOM 1549 C CA . LEU B 2 185 ? -47.595 40.381 15.329 1.00 50.64 1051 LEU A CA 1
ATOM 1550 C C . LEU B 2 185 ? -49.025 39.941 15.580 1.00 41.93 1051 LEU A C 1
ATOM 1551 O O . LEU B 2 185 ? -49.832 39.898 14.649 1.00 44.54 1051 LEU A O 1
ATOM 1556 N N . ASP B 2 186 ? -49.366 39.723 16.842 1.00 49.90 1052 ASP A N 1
ATOM 1557 C CA . ASP B 2 186 ? -50.687 39.212 17.160 1.00 57.40 1052 ASP A CA 1
ATOM 1558 C C . ASP B 2 186 ? -51.754 40.291 16.983 1.00 46.68 1052 ASP A C 1
ATOM 1559 O O . ASP B 2 186 ? -51.465 41.488 16.938 1.00 46.40 1052 ASP A O 1
ATOM 1564 N N . HIS B 2 187 ? -53.014 39.855 16.942 1.00 45.86 1053 HIS A N 1
ATOM 1565 C CA . HIS B 2 187 ? -54.116 40.782 16.724 1.00 45.69 1053 HIS A CA 1
ATOM 1566 C C . HIS B 2 187 ? -54.484 41.557 17.979 1.00 47.45 1053 HIS A C 1
ATOM 1567 O O . HIS B 2 187 ? -55.370 42.406 17.925 1.00 60.99 1053 HIS A O 1
ATOM 1574 N N . SER B 2 188 ? -53.850 41.269 19.103 1.00 48.53 1054 SER A N 1
ATOM 1575 C CA . SER B 2 188 ? -54.074 41.983 20.348 1.00 54.12 1054 SER A CA 1
ATOM 1576 C C . SER B 2 188 ? -53.203 43.221 20.485 1.00 52.78 1054 SER A C 1
ATOM 1577 O O . SER B 2 188 ? -53.266 43.892 21.515 1.00 63.07 1054 SER A O 1
ATOM 1580 N N . ALA B 2 189 ? -52.382 43.526 19.490 1.00 44.68 1055 ALA A N 1
ATOM 1581 C CA . ALA B 2 189 ? -51.460 44.646 19.568 1.00 47.40 1055 ALA A CA 1
ATOM 1582 C C . ALA B 2 189 ? -52.162 45.940 19.183 1.00 52.48 1055 ALA A C 1
ATOM 1583 O O . ALA B 2 189 ? -53.055 45.952 18.335 1.00 42.51 1055 ALA A O 1
ATOM 1585 N N . THR B 2 190 ? -51.769 47.034 19.835 1.00 59.46 1056 THR A N 1
ATOM 1586 C CA . THR B 2 190 ? -52.375 48.338 19.597 1.00 70.75 1056 THR A CA 1
ATOM 1587 C C . THR B 2 190 ? -51.289 49.399 19.515 1.00 61.74 1056 THR A C 1
ATOM 1588 O O . THR B 2 190 ? -50.132 49.156 19.853 1.00 71.14 1056 THR A O 1
ATOM 1592 N N . ASP B 2 191 ? -51.683 50.591 19.062 1.00 64.49 1057 ASP A N 1
ATOM 1593 C CA . ASP B 2 191 ? -50.789 51.749 18.975 1.00 78.71 1057 ASP A CA 1
ATOM 1594 C C . ASP B 2 191 ? -49.649 51.478 18.002 1.00 68.15 1057 ASP A C 1
ATOM 1595 O O . ASP B 2 191 ? -48.474 51.702 18.294 1.00 84.60 1057 ASP A O 1
ATOM 1600 N N . LEU B 2 192 ? -50.023 51.013 16.823 1.00 58.12 1058 LEU A N 1
ATOM 1601 C CA . LEU B 2 192 ? -49.061 50.608 15.818 1.00 50.89 1058 LEU A CA 1
ATOM 1602 C C . LEU B 2 192 ? -48.437 51.803 15.139 1.00 50.04 1058 LEU A C 1
ATOM 1603 O O . LEU B 2 192 ? -49.136 52.658 14.598 1.00 54.66 1058 LEU A O 1
ATOM 1608 N N . GLN B 2 193 ? -47.119 51.847 15.139 1.00 49.00 1059 GLN A N 1
ATOM 1609 C CA . GLN B 2 193 ? -46.386 52.841 14.385 1.00 58.52 1059 GLN A CA 1
ATOM 1610 C C . GLN B 2 193 ? -45.384 52.084 13.532 1.00 44.45 1059 GLN A C 1
ATOM 1611 O O . GLN B 2 193 ? -44.722 51.175 14.031 1.00 57.45 1059 GLN A O 1
ATOM 1617 N N . CYS B 2 194 ? -45.240 52.473 12.268 1.00 48.93 1060 CYS A N 1
ATOM 1618 C CA . CYS B 2 194 ? -44.291 51.825 11.371 1.00 42.40 1060 CYS A CA 1
ATOM 1619 C C . CYS B 2 194 ? -43.610 52.890 10.541 1.00 47.86 1060 CYS A C 1
ATOM 1620 O O . CYS B 2 194 ? -44.276 53.741 9.950 1.00 60.41 1060 CYS A O 1
ATOM 1623 N N . GLN B 2 195 ? -42.295 52.813 10.460 1.00 45.11 1061 GLN A N 1
ATOM 1624 C CA . GLN B 2 195 ? -41.555 53.649 9.550 1.00 56.48 1061 GLN A CA 1
ATOM 1625 C C . GLN B 2 195 ? -40.627 52.717 8.785 1.00 49.03 1061 GLN A C 1
ATOM 1626 O O . GLN B 2 195 ? -39.743 52.119 9.376 1.00 46.72 1061 GLN A O 1
ATOM 1632 N N . PRO B 2 196 ? -40.796 52.599 7.466 1.00 41.31 1062 PRO A N 1
ATOM 1633 C CA . PRO B 2 196 ? -41.861 53.086 6.594 1.00 38.17 1062 PRO A CA 1
ATOM 1634 C C . PRO B 2 196 ? -43.178 52.367 6.866 1.00 43.91 1062 PRO A C 1
ATOM 1635 O O . PRO B 2 196 ? -43.185 51.466 7.689 1.00 48.54 1062 PRO A O 1
ATOM 1639 N N . PRO B 2 197 ? -44.264 52.763 6.203 1.00 50.86 1063 PRO A N 1
ATOM 1640 C CA . PRO B 2 197 ? -45.561 52.141 6.482 1.00 52.78 1063 PRO A CA 1
ATOM 1641 C C . PRO B 2 197 ? -45.575 50.667 6.130 1.00 45.78 1063 PRO A C 1
ATOM 1642 O O . PRO B 2 197 ? -44.907 50.222 5.199 1.00 50.23 1063 PRO A O 1
ATOM 1646 N N . ALA B 2 198 ? -46.353 49.907 6.893 1.00 42.85 1064 ALA A N 1
ATOM 1647 C CA . ALA B 2 198 ? -46.517 48.490 6.640 1.00 32.94 1064 ALA A CA 1
ATOM 1648 C C . ALA B 2 198 ? -47.983 48.112 6.718 1.00 45.02 1064 ALA A C 1
ATOM 1649 O O . ALA B 2 198 ? -48.799 48.798 7.330 1.00 55.26 1064 ALA A O 1
ATOM 1651 N N . ALA B 2 199 ? -48.298 47.002 6.081 1.00 36.93 1065 ALA A N 1
ATOM 1652 C CA . ALA B 2 199 ? -49.621 46.421 6.121 1.00 32.69 1065 ALA A CA 1
ATOM 1653 C C . ALA B 2 199 ? -49.638 45.317 7.167 1.00 33.96 1065 ALA A C 1
ATOM 1654 O O . ALA B 2 199 ? -48.605 44.732 7.481 1.00 51.44 1065 ALA A O 1
ATOM 1656 N N . TRP B 2 200 ? -50.811 45.051 7.728 1.00 39.45 1066 TRP A N 1
ATOM 1657 C CA . TRP B 2 200 ? -50.992 43.942 8.652 1.00 28.34 1066 TRP A CA 1
ATOM 1658 C C . TRP B 2 200 ? -51.894 42.914 7.991 1.00 32.49 1066 TRP A C 1
ATOM 1659 O O . TRP B 2 200 ? -53.042 43.209 7.671 1.00 50.43 1066 TRP A O 1
ATOM 1670 N N . ASN B 2 201 ? -51.368 41.725 7.764 1.00 42.01 1067 ASN A N 1
ATOM 1671 C CA . ASN B 2 201 ? -52.103 40.675 7.083 1.00 42.12 1067 ASN A CA 1
ATOM 1672 C C . ASN B 2 201 ? -52.866 39.897 8.143 1.00 43.65 1067 ASN A C 1
ATOM 1673 O O . ASN B 2 201 ? -52.260 39.359 9.070 1.00 42.76 1067 ASN A O 1
ATOM 1678 N N . ALA B 2 202 ? -54.191 39.885 8.042 1.00 50.28 1068 ALA A N 1
ATOM 1679 C CA . ALA B 2 202 ? -54.982 39.295 9.113 1.00 53.02 1068 ALA A CA 1
ATOM 1680 C C . ALA B 2 202 ? -54.965 37.779 9.089 1.00 51.14 1068 ALA A C 1
ATOM 1681 O O . ALA B 2 202 ? -55.042 37.153 10.145 1.00 55.74 1068 ALA A O 1
ATOM 1683 N N . GLU B 2 203 ? -54.873 37.172 7.912 1.00 68.56 1069 GLU A N 1
ATOM 1684 C CA . GLU B 2 203 ? -54.807 35.718 7.836 1.00 74.29 1069 GLU A CA 1
ATOM 1685 C C . GLU B 2 203 ? -53.584 35.180 8.572 1.00 55.26 1069 GLU A C 1
ATOM 1686 O O . GLU B 2 203 ? -53.700 34.301 9.427 1.00 50.26 1069 GLU A O 1
ATOM 1692 N N . GLU B 2 204 ? -52.398 35.651 8.210 1.00 54.93 1070 GLU A N 1
ATOM 1693 C CA . GLU B 2 204 ? -51.166 35.175 8.821 1.00 56.66 1070 GLU A CA 1
ATOM 1694 C C . GLU B 2 204 ? -50.774 35.920 10.089 1.00 53.21 1070 GLU A C 1
ATOM 1695 O O . GLU B 2 204 ? -49.898 35.444 10.813 1.00 70.74 1070 GLU A O 1
ATOM 1701 N N . ARG B 2 205 ? -51.379 37.073 10.367 1.00 51.37 1071 ARG A N 1
ATOM 1702 C CA . ARG B 2 205 ? -51.105 37.865 11.566 1.00 48.37 1071 ARG A CA 1
ATOM 1703 C C . ARG B 2 205 ? -49.646 38.324 11.599 1.00 44.98 1071 ARG A C 1
ATOM 1704 O O . ARG B 2 205 ? -48.852 37.933 12.453 1.00 41.50 1071 ARG A O 1
ATOM 1712 N N . ARG B 2 206 ? -49.321 39.208 10.661 1.00 39.49 1072 ARG A N 1
ATOM 1713 C CA . ARG B 2 206 ? -47.945 39.657 10.535 1.00 44.10 1072 ARG A CA 1
ATOM 1714 C C . ARG B 2 206 ? -47.897 41.000 9.825 1.00 33.76 1072 ARG A C 1
ATOM 1715 O O . ARG B 2 206 ? -48.787 41.351 9.055 1.00 33.31 1072 ARG A O 1
ATOM 1723 N N . LEU B 2 207 ? -46.857 41.763 10.133 1.00 33.82 1073 LEU A N 1
ATOM 1724 C CA . LEU B 2 207 ? -46.592 43.019 9.450 1.00 31.00 1073 LEU A CA 1
ATOM 1725 C C . LEU B 2 207 ? -45.805 42.777 8.168 1.00 34.68 1073 LEU A C 1
ATOM 1726 O O . LEU B 2 207 ? -44.863 41.982 8.145 1.00 44.54 1073 LEU A O 1
ATOM 1731 N N . LEU B 2 208 ? -46.203 43.454 7.096 1.00 35.36 1074 LEU A N 1
ATOM 1732 C CA . LEU B 2 208 ? -45.594 43.287 5.784 1.00 28.38 1074 LEU A CA 1
ATOM 1733 C C . LEU B 2 208 ? -45.024 44.594 5.268 1.00 35.28 1074 LEU A C 1
ATOM 1734 O O . LEU B 2 208 ? -45.756 45.568 5.088 1.00 41.75 1074 LEU A O 1
ATOM 1739 N N . TRP B 2 209 ? -43.719 44.612 5.030 1.00 48.90 1075 TRP A N 1
ATOM 1740 C CA . TRP B 2 209 ? -43.070 45.661 4.260 1.00 27.76 1075 TRP A CA 1
ATOM 1741 C C . TRP B 2 209 ? -42.737 45.123 2.876 1.00 31.67 1075 TRP A C 1
ATOM 1742 O O . TRP B 2 209 ? -42.175 44.034 2.752 1.00 41.40 1075 TRP A O 1
ATOM 1753 N N . LYS B 2 210 ? -43.049 45.895 1.849 1.00 32.53 1076 LYS A N 1
ATOM 1754 C CA . LYS B 2 210 ? -42.595 45.617 0.496 1.00 33.23 1076 LYS A CA 1
ATOM 1755 C C . LYS B 2 210 ? -41.466 46.580 0.182 1.00 34.50 1076 LYS A C 1
ATOM 1756 O O . LYS B 2 210 ? -41.652 47.795 0.249 1.00 38.89 1076 LYS A O 1
ATOM 1762 N N . LEU B 2 211 ? -40.322 46.045 -0.205 1.00 34.46 1077 LEU A N 1
ATOM 1763 C CA . LEU B 2 211 ? -39.135 46.840 -0.435 1.00 32.41 1077 LEU A CA 1
ATOM 1764 C C . LEU B 2 211 ? -38.869 46.949 -1.925 1.00 32.25 1077 LEU A C 1
ATOM 1765 O O . LEU B 2 211 ? -39.239 46.072 -2.702 1.00 33.25 1077 LEU A O 1
ATOM 1770 N N . ALA B 2 212 ? -38.244 48.046 -2.319 1.00 36.61 1078 ALA A N 1
ATOM 1771 C CA . ALA B 2 212 ? -37.812 48.172 -3.694 1.00 38.27 1078 ALA A CA 1
ATOM 1772 C C . ALA B 2 212 ? -36.728 47.144 -3.972 1.00 41.79 1078 ALA A C 1
ATOM 1773 O O . ALA B 2 212 ? -36.102 46.619 -3.057 1.00 35.48 1078 ALA A O 1
ATOM 1775 N N . ASN B 2 213 ? -36.525 46.839 -5.248 1.00 34.25 1079 ASN A N 1
ATOM 1776 C CA . ASN B 2 213 ? -35.464 45.918 -5.608 1.00 32.60 1079 ASN A CA 1
ATOM 1777 C C . ASN B 2 213 ? -34.142 46.418 -5.052 1.00 40.74 1079 ASN A C 1
ATOM 1778 O O . ASN B 2 213 ? -33.892 47.620 -4.991 1.00 45.80 1079 ASN A O 1
ATOM 1783 N N . LEU B 2 214 ? -33.282 45.484 -4.660 1.00 36.92 1080 LEU A N 1
ATOM 1784 C CA . LEU B 2 214 ? -32.009 45.822 -4.050 1.00 27.99 1080 LEU A CA 1
ATOM 1785 C C . LEU B 2 214 ? -30.873 45.396 -4.943 1.00 31.59 1080 LEU A C 1
ATOM 1786 O O . LEU B 2 214 ? -30.914 44.324 -5.547 1.00 41.89 1080 LEU A O 1
ATOM 1791 N N . SER B 2 215 ? -29.851 46.228 -4.997 1.00 40.19 1081 SER A N 1
ATOM 1792 C CA . SER B 2 215 ? -28.712 45.937 -5.828 1.00 45.95 1081 SER A CA 1
ATOM 1793 C C . SER B 2 215 ? -27.430 46.211 -5.061 1.00 48.18 1081 SER A C 1
ATOM 1794 O O . SER B 2 215 ? -27.339 47.197 -4.324 1.00 54.88 1081 SER A O 1
ATOM 1797 N N . PRO B 2 216 ? -26.423 45.357 -5.211 1.00 48.49 1082 PRO A N 1
ATOM 1798 C CA . PRO B 2 216 ? -25.141 45.634 -4.558 1.00 55.94 1082 PRO A CA 1
ATOM 1799 C C . PRO B 2 216 ? -24.411 46.810 -5.167 1.00 66.61 1082 PRO A C 1
ATOM 1800 O O . PRO B 2 216 ? -23.510 47.356 -4.527 1.00 74.64 1082 PRO A O 1
ATOM 1804 N N . THR B 2 217 ? -24.791 47.224 -6.376 1.00 87.06 1083 THR A N 1
ATOM 1805 C CA . THR B 2 217 ? -24.013 48.193 -7.136 1.00 92.25 1083 THR A CA 1
ATOM 1806 C C . THR B 2 217 ? -24.011 49.572 -6.495 1.00 102.69 1083 THR A C 1
ATOM 1807 O O . THR B 2 217 ? -23.040 50.315 -6.646 1.00 124.38 1083 THR A O 1
ATOM 1811 N N . ASN B 2 218 ? -25.075 49.948 -5.800 1.00 104.33 1084 ASN A N 1
ATOM 1812 C CA . ASN B 2 218 ? -25.175 51.310 -5.298 1.00 117.03 1084 ASN A CA 1
ATOM 1813 C C . ASN B 2 218 ? -25.548 51.314 -3.827 1.00 116.78 1084 ASN A C 1
ATOM 1814 O O . ASN B 2 218 ? -26.415 50.547 -3.398 1.00 117.29 1084 ASN A O 1
ATOM 1819 N N . HIS B 2 219 ? -24.888 52.193 -3.066 1.00 122.41 1085 HIS A N 1
ATOM 1820 C CA . HIS B 2 219 ? -25.095 52.266 -1.622 1.00 112.81 1085 HIS A CA 1
ATOM 1821 C C . HIS B 2 219 ? -26.534 52.632 -1.292 1.00 115.82 1085 HIS A C 1
ATOM 1822 O O . HIS B 2 219 ? -27.182 51.984 -0.465 1.00 118.13 1085 HIS A O 1
ATOM 1829 N N . SER B 2 220 ? -27.045 53.688 -1.923 1.00 129.26 1086 SER A N 1
ATOM 1830 C CA . SER B 2 220 ? -28.412 54.110 -1.653 1.00 121.80 1086 SER A CA 1
ATOM 1831 C C . SER B 2 220 ? -29.404 53.065 -2.134 1.00 120.08 1086 SER A C 1
ATOM 1832 O O . SER B 2 220 ? -30.475 52.893 -1.542 1.00 109.97 1086 SER A O 1
ATOM 1835 N N . LYS B 2 221 ? -29.068 52.356 -3.209 1.00 135.40 1087 LYS A N 1
ATOM 1836 C CA . LYS B 2 221 ? -29.973 51.333 -3.711 1.00 116.50 1087 LYS A CA 1
ATOM 1837 C C . LYS B 2 221 ? -29.954 50.092 -2.835 1.00 105.82 1087 LYS A C 1
ATOM 1838 O O . LYS B 2 221 ? -30.961 49.384 -2.750 1.00 98.51 1087 LYS A O 1
ATOM 1844 N N . GLY B 2 222 ? -28.836 49.824 -2.167 1.00 95.08 1088 GLY A N 1
ATOM 1845 C CA . GLY B 2 222 ? -28.645 48.557 -1.495 1.00 55.73 1088 GLY A CA 1
ATOM 1846 C C . GLY B 2 222 ? -28.861 48.460 0.002 1.00 52.65 1088 GLY A C 1
ATOM 1847 O O . GLY B 2 222 ? -28.961 47.352 0.528 1.00 38.09 1088 GLY A O 1
ATOM 1848 N N . SER B 2 223 ? -28.947 49.573 0.710 1.00 59.41 1089 SER A N 1
ATOM 1849 C CA . SER B 2 223 ? -29.002 49.533 2.159 1.00 47.99 1089 SER A CA 1
ATOM 1850 C C . SER B 2 223 ? -30.242 50.255 2.657 1.00 50.26 1089 SER A C 1
ATOM 1851 O O . SER B 2 223 ? -30.829 51.075 1.953 1.00 67.29 1089 SER A O 1
ATOM 1854 N N . GLY B 2 224 ? -30.631 49.961 3.889 1.00 40.20 1090 GLY A N 1
ATOM 1855 C CA . GLY B 2 224 ? -31.826 50.577 4.418 1.00 26.75 1090 GLY A CA 1
ATOM 1856 C C . GLY B 2 224 ? -32.061 50.159 5.846 1.00 29.71 1090 GLY A C 1
ATOM 1857 O O . GLY B 2 224 ? -31.271 49.438 6.446 1.00 32.43 1090 GLY A O 1
ATOM 1858 N N . THR B 2 225 ? -33.176 50.639 6.382 1.00 39.22 1091 THR A N 1
ATOM 1859 C CA . THR B 2 225 ? -33.570 50.381 7.755 1.00 40.79 1091 THR A CA 1
ATOM 1860 C C . THR B 2 225 ? -35.080 50.515 7.844 1.00 27.56 1091 THR A C 1
ATOM 1861 O O . THR B 2 225 ? -35.694 51.184 7.020 1.00 33.41 1091 THR A O 1
ATOM 1865 N N . LEU B 2 226 ? -35.683 49.826 8.806 1.00 33.70 1092 LEU A N 1
ATOM 1866 C CA . LEU B 2 226 ? -37.118 49.940 9.031 1.00 27.70 1092 LEU A CA 1
ATOM 1867 C C . LEU B 2 226 ? -37.424 49.535 10.467 1.00 31.96 1092 LEU A C 1
ATOM 1868 O O . LEU B 2 226 ? -36.646 48.825 11.103 1.00 36.55 1092 LEU A O 1
ATOM 1873 N N . CYS B 2 227 ? -38.574 49.978 10.970 1.00 30.76 1093 CYS A N 1
ATOM 1874 C CA . CYS B 2 227 ? -38.889 49.717 12.367 1.00 38.78 1093 CYS A CA 1
ATOM 1875 C C . CYS B 2 227 ? -40.385 49.808 12.610 1.00 37.70 1093 CYS A C 1
ATOM 1876 O O . CYS B 2 227 ? -41.133 50.403 11.834 1.00 38.74 1093 CYS A O 1
ATOM 1879 N N . ALA B 2 228 ? -40.800 49.226 13.726 1.00 36.24 1094 ALA A N 1
ATOM 1880 C CA . ALA B 2 228 ? -42.194 49.239 14.125 1.00 40.82 1094 ALA A CA 1
ATOM 1881 C C . ALA B 2 228 ? -42.271 49.178 15.638 1.00 40.34 1094 ALA A C 1
ATOM 1882 O O . ALA B 2 228 ? -41.361 48.672 16.293 1.00 40.51 1094 ALA A O 1
ATOM 1884 N N . SER B 2 229 ? -43.370 49.696 16.183 1.00 43.54 1095 SER A N 1
ATOM 1885 C CA . SER B 2 229 ? -43.625 49.688 17.614 1.00 51.90 1095 SER A CA 1
ATOM 1886 C C . SER B 2 229 ? -45.109 49.489 17.852 1.00 48.64 1095 SER A C 1
ATOM 1887 O O . SER B 2 229 ? -45.934 49.834 17.008 1.00 50.24 1095 SER A O 1
ATOM 1890 N N . TRP B 2 230 ? -45.442 48.939 19.013 1.00 55.30 1096 TRP A N 1
ATOM 1891 C CA . TRP B 2 230 ? -46.829 48.685 19.373 1.00 56.19 1096 TRP A CA 1
ATOM 1892 C C . TRP B 2 230 ? -46.925 48.555 20.887 1.00 57.55 1096 TRP A C 1
ATOM 1893 O O . TRP B 2 230 ? -45.920 48.613 21.599 1.00 57.35 1096 TRP A O 1
ATOM 1904 N N . GLN B 2 231 ? -48.149 48.367 21.377 1.00 64.68 1097 GLN A N 1
ATOM 1905 C CA . GLN B 2 231 ? -48.406 48.141 22.791 1.00 68.83 1097 GLN A CA 1
ATOM 1906 C C . GLN B 2 231 ? -49.107 46.805 22.924 1.00 64.59 1097 GLN A C 1
ATOM 1907 O O . GLN B 2 231 ? -49.940 46.455 22.087 1.00 62.56 1097 GLN A O 1
ATOM 1913 N N . CYS B 2 232 ? -48.761 46.058 23.966 1.00 75.35 1098 CYS A N 1
ATOM 1914 C CA . CYS B 2 232 ? -49.356 44.753 24.219 1.00 99.87 1098 CYS A CA 1
ATOM 1915 C C . CYS B 2 232 ? -49.673 44.649 25.701 1.00 119.53 1098 CYS A C 1
ATOM 1916 O O . CYS B 2 232 ? -48.774 44.768 26.538 1.00 124.00 1098 CYS A O 1
ATOM 1919 N N . LEU B 2 233 ? -50.949 44.423 26.024 1.00 127.88 1099 LEU A N 1
ATOM 1920 C CA . LEU B 2 233 ? -51.366 44.425 27.422 1.00 131.86 1099 LEU A CA 1
ATOM 1921 C C . LEU B 2 233 ? -50.657 43.343 28.225 1.00 135.01 1099 LEU A C 1
ATOM 1922 O O . LEU B 2 233 ? -50.400 43.531 29.417 1.00 142.96 1099 LEU A O 1
ATOM 1924 N N . GLU B 2 234 ? -50.317 42.224 27.599 1.00 142.80 1100 GLU A N 1
ATOM 1925 C CA . GLU B 2 234 ? -49.644 41.137 28.305 1.00 144.53 1100 GLU A CA 1
ATOM 1926 C C . GLU B 2 234 ? -48.202 41.487 28.665 1.00 153.19 1100 GLU A C 1
ATOM 1927 O O . GLU B 2 234 ? -47.719 42.574 28.360 1.00 153.05 1100 GLU A O 1
ATOM 1929 N N . GLY B 2 238 ? -43.493 35.531 25.278 1.00 158.62 1104 GLY A N 1
ATOM 1930 C CA . GLY B 2 238 ? -42.592 34.571 24.671 1.00 150.98 1104 GLY A CA 1
ATOM 1931 C C . GLY B 2 238 ? -41.222 35.149 24.395 1.00 129.78 1104 GLY A C 1
ATOM 1932 O O . GLY B 2 238 ? -40.816 36.119 25.027 1.00 127.28 1104 GLY A O 1
ATOM 1933 N N . PRO B 2 239 ? -40.505 34.556 23.451 1.00 127.92 1105 PRO A N 1
ATOM 1934 C CA . PRO B 2 239 ? -39.172 35.063 23.117 1.00 128.79 1105 PRO A CA 1
ATOM 1935 C C . PRO B 2 239 ? -39.262 36.326 22.289 1.00 111.57 1105 PRO A C 1
ATOM 1936 O O . PRO B 2 239 ? -40.357 36.756 21.918 1.00 111.75 1105 PRO A O 1
ATOM 1940 N N . ALA B 2 240 ? -38.120 36.930 22.003 1.00 91.54 1106 ALA A N 1
ATOM 1941 C CA . ALA B 2 240 ? -38.112 38.109 21.168 1.00 92.95 1106 ALA A CA 1
ATOM 1942 C C . ALA B 2 240 ? -38.613 37.752 19.769 1.00 89.30 1106 ALA A C 1
ATOM 1943 O O . ALA B 2 240 ? -38.378 36.647 19.277 1.00 75.59 1106 ALA A O 1
ATOM 1945 N N . PRO B 2 241 ? -39.316 38.668 19.117 1.00 79.23 1107 PRO A N 1
ATOM 1946 C CA . PRO B 2 241 ? -39.834 38.384 17.779 1.00 89.04 1107 PRO A CA 1
ATOM 1947 C C . PRO B 2 241 ? -38.702 38.263 16.777 1.00 69.16 1107 PRO A C 1
ATOM 1948 O O . PRO B 2 241 ? -37.607 38.796 16.964 1.00 52.15 1107 PRO A O 1
ATOM 1952 N N . SER B 2 242 ? -38.982 37.529 15.706 1.00 57.63 1108 SER A N 1
ATOM 1953 C CA . SER B 2 242 ? -38.044 37.340 14.612 1.00 43.77 1108 SER A CA 1
ATOM 1954 C C . SER B 2 242 ? -38.640 37.897 13.334 1.00 34.78 1108 SER A C 1
ATOM 1955 O O . SER B 2 242 ? -39.842 37.788 13.104 1.00 38.18 1108 SER A O 1
ATOM 1958 N N . LEU B 2 243 ? -37.801 38.479 12.497 1.00 28.58 1109 LEU A N 1
ATOM 1959 C CA . LEU B 2 243 ? -38.243 38.979 11.207 1.00 26.75 1109 LEU A CA 1
ATOM 1960 C C . LEU B 2 243 ? -37.826 38.016 10.103 1.00 27.91 1109 LEU A C 1
ATOM 1961 O O . LEU B 2 243 ? -36.730 37.457 10.136 1.00 31.04 1109 LEU A O 1
ATOM 1966 N N . ALA B 2 244 ? -38.707 37.825 9.133 1.00 33.63 1110 ALA A N 1
ATOM 1967 C CA . ALA B 2 244 ? -38.433 37.016 7.958 1.00 30.78 1110 ALA A CA 1
ATOM 1968 C C . ALA B 2 244 ? -38.334 37.908 6.731 1.00 30.12 1110 ALA A C 1
ATOM 1969 O O . ALA B 2 244 ? -39.117 38.849 6.573 1.00 28.02 1110 ALA A O 1
ATOM 1971 N N . VAL B 2 245 ? -37.348 37.617 5.883 1.00 33.45 1111 VAL A N 1
ATOM 1972 C CA . VAL B 2 245 ? -37.133 38.311 4.622 1.00 17.23 1111 VAL A CA 1
ATOM 1973 C C . VAL B 2 245 ? -37.286 37.333 3.468 1.00 24.11 1111 VAL A C 1
ATOM 1974 O O . VAL B 2 245 ? -36.798 36.202 3.520 1.00 32.70 1111 VAL A O 1
ATOM 1978 N N . GLN B 2 246 ? -37.930 37.798 2.408 1.00 31.89 1112 GLN A N 1
ATOM 1979 C CA . GLN B 2 246 ? -38.147 37.025 1.202 1.00 22.86 1112 GLN A CA 1
ATOM 1980 C C . GLN B 2 246 ? -37.600 37.792 0.016 1.00 28.44 1112 GLN A C 1
ATOM 1981 O O . GLN B 2 246 ? -37.767 39.005 -0.072 1.00 31.47 1112 GLN A O 1
ATOM 1987 N N . PHE B 2 247 ? -36.943 37.085 -0.889 1.00 30.31 1113 PHE A N 1
ATOM 1988 C CA . PHE B 2 247 ? -36.499 37.697 -2.128 1.00 30.53 1113 PHE A CA 1
ATOM 1989 C C . PHE B 2 247 ? -36.186 36.606 -3.135 1.00 28.83 1113 PHE A C 1
ATOM 1990 O O . PHE B 2 247 ? -36.170 35.418 -2.814 1.00 38.74 1113 PHE A O 1
ATOM 1998 N N . VAL B 2 248 ? -35.872 37.043 -4.354 1.00 31.99 1114 VAL A N 1
ATOM 1999 C CA . VAL B 2 248 ? -35.712 36.194 -5.520 1.00 25.68 1114 VAL A CA 1
ATOM 2000 C C . VAL B 2 248 ? -34.602 36.827 -6.338 1.00 28.24 1114 VAL A C 1
ATOM 2001 O O . VAL B 2 248 ? -34.317 38.014 -6.212 1.00 35.04 1114 VAL A O 1
ATOM 2005 N N . GLY B 2 249 ? -33.965 36.027 -7.176 1.00 34.50 1115 GLY A N 1
ATOM 2006 C CA . GLY B 2 249 ? -32.927 36.520 -8.053 1.00 34.38 1115 GLY A CA 1
ATOM 2007 C C . GLY B 2 249 ? -32.836 35.637 -9.276 1.00 31.90 1115 GLY A C 1
ATOM 2008 O O . GLY B 2 249 ? -33.409 34.553 -9.329 1.00 32.87 1115 GLY A O 1
ATOM 2009 N N . SER B 2 250 ? -32.163 36.153 -10.295 1.00 35.58 1116 SER A N 1
ATOM 2010 C CA . SER B 2 250 ? -31.969 35.409 -11.524 1.00 35.44 1116 SER A CA 1
ATOM 2011 C C . SER B 2 250 ? -30.682 35.884 -12.153 1.00 30.98 1116 SER A C 1
ATOM 2012 O O . SER B 2 250 ? -30.283 37.031 -11.968 1.00 43.00 1116 SER A O 1
ATOM 2015 N N . GLY B 2 251 ? -30.047 35.006 -12.915 1.00 34.51 1117 GLY A N 1
ATOM 2016 C CA . GLY B 2 251 ? -28.865 35.362 -13.655 1.00 24.06 1117 GLY A CA 1
ATOM 2017 C C . GLY B 2 251 ? -27.574 35.049 -12.951 1.00 22.92 1117 GLY A C 1
ATOM 2018 O O . GLY B 2 251 ? -26.510 35.150 -13.563 1.00 37.94 1117 GLY A O 1
ATOM 2019 N N . ALA B 2 252 ? -27.629 34.650 -11.694 1.00 33.30 1118 ALA A N 1
ATOM 2020 C CA . ALA B 2 252 ? -26.438 34.248 -10.972 1.00 33.39 1118 ALA A CA 1
ATOM 2021 C C . ALA B 2 252 ? -26.816 33.144 -10.005 1.00 30.78 1118 ALA A C 1
ATOM 2022 O O . ALA B 2 252 ? -27.992 32.928 -9.713 1.00 28.97 1118 ALA A O 1
ATOM 2024 N N . SER B 2 253 ? -25.806 32.427 -9.539 1.00 30.48 1119 SER A N 1
ATOM 2025 C CA . SER B 2 253 ? -25.968 31.458 -8.478 1.00 28.76 1119 SER A CA 1
ATOM 2026 C C . SER B 2 253 ? -25.390 32.028 -7.189 1.00 34.55 1119 SER A C 1
ATOM 2027 O O . SER B 2 253 ? -24.490 32.865 -7.213 1.00 42.76 1119 SER A O 1
ATOM 2030 N N . LEU B 2 254 ? -25.947 31.610 -6.060 1.00 31.69 1120 LEU A N 1
ATOM 2031 C CA . LEU B 2 254 ? -25.371 32.028 -4.792 1.00 27.73 1120 LEU A CA 1
ATOM 2032 C C . LEU B 2 254 ? -24.128 31.223 -4.453 1.00 40.43 1120 LEU A C 1
ATOM 2033 O O . LEU B 2 254 ? -23.142 31.780 -3.966 1.00 40.08 1120 LEU A O 1
ATOM 2038 N N . SER B 2 255 ? -24.145 29.920 -4.723 1.00 46.04 1121 SER A N 1
ATOM 2039 C CA . SER B 2 255 ? -23.001 29.082 -4.389 1.00 28.90 1121 SER A CA 1
ATOM 2040 C C . SER B 2 255 ? -21.782 29.418 -5.224 1.00 35.87 1121 SER A C 1
ATOM 2041 O O . SER B 2 255 ? -20.653 29.193 -4.784 1.00 46.91 1121 SER A O 1
ATOM 2044 N N . GLY B 2 256 ? -21.977 29.931 -6.425 1.00 33.22 1122 GLY A N 1
ATOM 2045 C CA . GLY B 2 256 ? -20.889 30.116 -7.349 1.00 40.88 1122 GLY A CA 1
ATOM 2046 C C . GLY B 2 256 ? -20.734 28.982 -8.329 1.00 43.54 1122 GLY A C 1
ATOM 2047 O O . GLY B 2 256 ? -19.990 29.124 -9.301 1.00 47.52 1122 GLY A O 1
ATOM 2048 N N . LEU B 2 257 ? -21.397 27.858 -8.079 1.00 49.37 1123 LEU A N 1
ATOM 2049 C CA . LEU B 2 257 ? -21.342 26.705 -8.961 1.00 47.93 1123 LEU A CA 1
ATOM 2050 C C . LEU B 2 257 ? -21.811 27.070 -10.364 1.00 44.09 1123 LEU A C 1
ATOM 2051 O O . LEU B 2 257 ? -22.719 27.880 -10.551 1.00 43.32 1123 LEU A O 1
ATOM 2056 N N . ASP B 2 258 ? -21.171 26.462 -11.358 1.00 46.21 1124 ASP A N 1
ATOM 2057 C CA . ASP B 2 258 ? -21.551 26.647 -12.749 1.00 37.77 1124 ASP A CA 1
ATOM 2058 C C . ASP B 2 258 ? -21.322 25.334 -13.492 1.00 33.85 1124 ASP A C 1
ATOM 2059 O O . ASP B 2 258 ? -20.632 24.440 -13.003 1.00 33.27 1124 ASP A O 1
ATOM 2064 N N . VAL B 2 259 ? -21.907 25.220 -14.681 1.00 36.05 1125 VAL A N 1
ATOM 2065 C CA . VAL B 2 259 ? -21.811 24.009 -15.485 1.00 34.93 1125 VAL A CA 1
ATOM 2066 C C . VAL B 2 259 ? -21.382 24.364 -16.907 1.00 32.30 1125 VAL A C 1
ATOM 2067 O O . VAL B 2 259 ? -21.811 25.376 -17.465 1.00 42.21 1125 VAL A O 1
ATOM 2071 N N . GLU B 2 260 ? -20.500 23.556 -17.480 1.00 34.78 1126 GLU A N 1
ATOM 2072 C CA . GLU B 2 260 ? -20.113 23.722 -18.868 1.00 38.75 1126 GLU A CA 1
ATOM 2073 C C . GLU B 2 260 ? -19.933 22.351 -19.504 1.00 34.46 1126 GLU A C 1
ATOM 2074 O O . GLU B 2 260 ? -19.556 21.391 -18.836 1.00 61.03 1126 GLU A O 1
ATOM 2080 N N . LEU B 2 261 ? -20.234 22.259 -20.795 1.00 44.03 1127 LEU A N 1
ATOM 2081 C CA . LEU B 2 261 ? -20.130 20.993 -21.504 1.00 35.98 1127 LEU A CA 1
ATOM 2082 C C . LEU B 2 261 ? -18.681 20.688 -21.835 1.00 34.45 1127 LEU A C 1
ATOM 2083 O O . LEU B 2 261 ? -17.844 21.583 -21.918 1.00 46.01 1127 LEU A O 1
ATOM 2088 N N . VAL B 2 262 ? -18.384 19.410 -22.022 1.00 39.43 1128 VAL A N 1
ATOM 2089 C CA . VAL B 2 262 ? -17.040 18.960 -22.367 1.00 37.34 1128 VAL A CA 1
ATOM 2090 C C . VAL B 2 262 ? -17.143 18.277 -23.715 1.00 43.00 1128 VAL A C 1
ATOM 2091 O O . VAL B 2 262 ? -17.823 17.253 -23.851 1.00 60.14 1128 VAL A O 1
ATOM 2095 N N . GLY B 2 263 ? -16.489 18.843 -24.710 1.00 38.04 1129 GLY A N 1
ATOM 2096 C CA . GLY B 2 263 ? -16.608 18.355 -26.060 1.00 42.89 1129 GLY A CA 1
ATOM 2097 C C . GLY B 2 263 ? -17.518 19.236 -26.889 1.00 57.80 1129 GLY A C 1
ATOM 2098 O O . GLY B 2 263 ? -18.336 20.001 -26.374 1.00 59.58 1129 GLY A O 1
ATOM 2099 N N . SER B 2 264 ? -17.346 19.138 -28.201 1.00 60.99 1130 SER A N 1
ATOM 2100 C CA . SER B 2 264 ? -18.049 19.989 -29.144 1.00 59.63 1130 SER A CA 1
ATOM 2101 C C . SER B 2 264 ? -19.260 19.319 -29.763 1.00 49.28 1130 SER A C 1
ATOM 2102 O O . SER B 2 264 ? -19.950 19.951 -30.558 1.00 50.74 1130 SER A O 1
ATOM 2105 N N . ARG B 2 265 ? -19.530 18.057 -29.432 1.00 57.45 1131 ARG A N 1
ATOM 2106 C CA . ARG B 2 265 ? -20.587 17.330 -30.125 1.00 49.11 1131 ARG A CA 1
ATOM 2107 C C . ARG B 2 265 ? -21.959 17.820 -29.711 1.00 42.28 1131 ARG A C 1
ATOM 2108 O O . ARG B 2 265 ? -22.922 17.676 -30.467 1.00 48.18 1131 ARG A O 1
ATOM 2116 N N . TYR B 2 266 ? -22.067 18.373 -28.513 1.00 45.70 1132 TYR A N 1
ATOM 2117 C CA . TYR B 2 266 ? -23.277 18.994 -28.017 1.00 33.50 1132 TYR A CA 1
ATOM 2118 C C . TYR B 2 266 ? -22.950 20.439 -27.689 1.00 33.03 1132 TYR A C 1
ATOM 2119 O O . TYR B 2 266 ? -21.798 20.788 -27.429 1.00 42.32 1132 TYR A O 1
ATOM 2128 N N . ARG B 2 267 ? -23.960 21.287 -27.698 1.00 33.28 1133 ARG A N 1
ATOM 2129 C CA . ARG B 2 267 ? -23.752 22.664 -27.294 1.00 37.77 1133 ARG A CA 1
ATOM 2130 C C . ARG B 2 267 ? -24.852 23.088 -26.339 1.00 35.51 1133 ARG A C 1
ATOM 2131 O O . ARG B 2 267 ? -25.982 22.609 -26.409 1.00 28.50 1133 ARG A O 1
ATOM 2139 N N . MET B 2 268 ? -24.510 24.014 -25.458 1.00 34.94 1134 MET A N 1
ATOM 2140 C CA . MET B 2 268 ? -25.417 24.435 -24.405 1.00 39.28 1134 MET A CA 1
ATOM 2141 C C . MET B 2 268 ? -26.237 25.599 -24.917 1.00 45.69 1134 MET A C 1
ATOM 2142 O O . MET B 2 268 ? -25.721 26.704 -25.099 1.00 42.33 1134 MET A O 1
ATOM 2147 N N A SER B 2 269 ? -27.524 25.348 -25.151 0.50 60.94 1135 SER A N 1
ATOM 2148 N N B SER B 2 269 ? -27.523 25.348 -25.152 0.50 56.69 1135 SER A N 1
ATOM 2149 C CA A SER B 2 269 ? -28.404 26.386 -25.661 0.50 62.41 1135 SER A CA 1
ATOM 2150 C CA B SER B 2 269 ? -28.404 26.387 -25.661 0.50 61.83 1135 SER A CA 1
ATOM 2151 C C A SER B 2 269 ? -28.543 27.534 -24.675 0.50 71.06 1135 SER A C 1
ATOM 2152 C C B SER B 2 269 ? -28.542 27.535 -24.675 0.50 72.09 1135 SER A C 1
ATOM 2153 O O A SER B 2 269 ? -28.677 28.690 -25.091 0.50 75.05 1135 SER A O 1
ATOM 2154 O O B SER B 2 269 ? -28.675 28.691 -25.090 0.50 75.05 1135 SER A O 1
ATOM 2159 N N . LEU B 2 270 ? -28.487 27.243 -23.378 1.00 66.43 1136 LEU A N 1
ATOM 2160 C CA . LEU B 2 270 ? -28.783 28.221 -22.345 1.00 51.11 1136 LEU A CA 1
ATOM 2161 C C . LEU B 2 270 ? -28.520 27.606 -20.977 1.00 46.38 1136 LEU A C 1
ATOM 2162 O O . LEU B 2 270 ? -28.677 26.402 -20.787 1.00 40.93 1136 LEU A O 1
ATOM 2167 N N . VAL B 2 271 ? -28.210 28.460 -20.006 1.00 40.52 1137 VAL A N 1
ATOM 2168 C CA . VAL B 2 271 ? -28.091 28.054 -18.612 1.00 30.86 1137 VAL A CA 1
ATOM 2169 C C . VAL B 2 271 ? -28.886 29.045 -17.791 1.00 29.60 1137 VAL A C 1
ATOM 2170 O O . VAL B 2 271 ? -28.467 30.191 -17.622 1.00 35.31 1137 VAL A O 1
ATOM 2174 N N . LYS B 2 272 ? -29.988 28.584 -17.221 1.00 32.37 1138 LYS A N 1
ATOM 2175 C CA . LYS B 2 272 ? -30.867 29.408 -16.415 1.00 24.34 1138 LYS A CA 1
ATOM 2176 C C . LYS B 2 272 ? -30.446 29.281 -14.958 1.00 31.11 1138 LYS A C 1
ATOM 2177 O O . LYS B 2 272 ? -30.271 28.167 -14.459 1.00 38.06 1138 LYS A O 1
ATOM 2183 N N . LYS B 2 273 ? -30.217 30.421 -14.305 1.00 36.06 1139 LYS A N 1
ATOM 2184 C CA . LYS B 2 273 ? -29.817 30.484 -12.904 1.00 26.20 1139 LYS A CA 1
ATOM 2185 C C . LYS B 2 273 ? -30.846 31.267 -12.107 1.00 30.26 1139 LYS A C 1
ATOM 2186 O O . LYS B 2 273 ? -31.127 32.420 -12.429 1.00 34.63 1139 LYS A O 1
ATOM 2192 N N . ARG B 2 274 ? -31.408 30.644 -11.076 1.00 29.75 1140 ARG A N 1
ATOM 2193 C CA . ARG B 2 274 ? -32.404 31.288 -10.237 1.00 28.79 1140 ARG A CA 1
ATOM 2194 C C . ARG B 2 274 ? -32.196 30.915 -8.777 1.00 32.88 1140 ARG A C 1
ATOM 2195 O O . ARG B 2 274 ? -31.737 29.821 -8.456 1.00 39.05 1140 ARG A O 1
ATOM 2203 N N . PHE B 2 275 ? -32.522 31.845 -7.889 1.00 32.26 1141 PHE A N 1
ATOM 2204 C CA . PHE B 2 275 ? -32.445 31.544 -6.478 1.00 31.44 1141 PHE A CA 1
ATOM 2205 C C . PHE B 2 275 ? -33.576 32.228 -5.732 1.00 31.34 1141 PHE A C 1
ATOM 2206 O O . PHE B 2 275 ? -34.170 33.190 -6.210 1.00 34.44 1141 PHE A O 1
ATOM 2214 N N . ALA B 2 276 ? -33.871 31.705 -4.550 1.00 28.39 1142 ALA A N 1
ATOM 2215 C CA . ALA B 2 276 ? -34.941 32.237 -3.729 1.00 29.40 1142 ALA A CA 1
ATOM 2216 C C . ALA B 2 276 ? -34.624 31.987 -2.262 1.00 30.63 1142 ALA A C 1
ATOM 2217 O O . ALA B 2 276 ? -33.871 31.082 -1.913 1.00 29.06 1142 ALA A O 1
ATOM 2219 N N . THR B 2 277 ? -35.234 32.795 -1.406 1.00 32.41 1143 THR A N 1
ATOM 2220 C CA . THR B 2 277 ? -35.124 32.576 0.021 1.00 27.15 1143 THR A CA 1
ATOM 2221 C C . THR B 2 277 ? -35.995 31.404 0.437 1.00 33.68 1143 THR A C 1
ATOM 2222 O O . THR B 2 277 ? -37.089 31.204 -0.082 1.00 40.22 1143 THR A O 1
ATOM 2226 N N . GLY B 2 278 ? -35.489 30.621 1.364 1.00 29.79 1144 GLY A N 1
ATOM 2227 C CA . GLY B 2 278 ? -36.315 29.731 2.140 1.00 23.49 1144 GLY A CA 1
ATOM 2228 C C . GLY B 2 278 ? -36.711 30.472 3.405 1.00 33.53 1144 GLY A C 1
ATOM 2229 O O . GLY B 2 278 ? -37.369 31.512 3.345 1.00 55.16 1144 GLY A O 1
ATOM 2230 N N . LYS B 2 279 ? -36.422 29.881 4.551 1.00 28.01 1145 LYS A N 1
ATOM 2231 C CA . LYS B 2 279 ? -36.485 30.597 5.816 1.00 37.71 1145 LYS A CA 1
ATOM 2232 C C . LYS B 2 279 ? -35.237 31.455 5.973 1.00 27.17 1145 LYS A C 1
ATOM 2233 O O . LYS B 2 279 ? -34.133 30.931 6.124 1.00 34.84 1145 LYS A O 1
ATOM 2239 N N . TYR B 2 280 ? -35.409 32.769 5.985 1.00 32.74 1146 TYR A N 1
ATOM 2240 C CA . TYR B 2 280 ? -34.283 33.695 5.975 1.00 23.72 1146 TYR A CA 1
ATOM 2241 C C . TYR B 2 280 ? -34.570 34.750 7.031 1.00 25.92 1146 TYR A C 1
ATOM 2242 O O . TYR B 2 280 ? -35.399 35.630 6.808 1.00 31.56 1146 TYR A O 1
ATOM 2251 N N . MET B 2 281 ? -33.850 34.705 8.155 1.00 26.02 1147 MET A N 1
ATOM 2252 C CA . MET B 2 281 ? -34.361 35.294 9.390 1.00 23.91 1147 MET A CA 1
ATOM 2253 C C . MET B 2 281 ? -33.323 36.126 10.127 1.00 26.14 1147 MET A C 1
ATOM 2254 O O . MET B 2 281 ? -32.131 35.838 10.106 1.00 27.56 1147 MET A O 1
ATOM 2259 N N . ALA B 2 282 ? -33.813 37.150 10.811 1.00 26.91 1148 ALA A N 1
ATOM 2260 C CA . ALA B 2 282 ? -33.019 37.956 11.728 1.00 28.06 1148 ALA A CA 1
ATOM 2261 C C . ALA B 2 282 ? -33.704 37.955 13.080 1.00 28.86 1148 ALA A C 1
ATOM 2262 O O . ALA B 2 282 ? -34.874 38.326 13.178 1.00 34.39 1148 ALA A O 1
ATOM 2264 N N . GLY B 2 283 ? -32.998 37.501 14.103 1.00 30.22 1149 GLY A N 1
ATOM 2265 C CA . GLY B 2 283 ? -33.472 37.584 15.465 1.00 49.78 1149 GLY A CA 1
ATOM 2266 C C . GLY B 2 283 ? -32.803 38.718 16.215 1.00 46.97 1149 GLY A C 1
ATOM 2267 O O . GLY B 2 283 ? -31.760 39.216 15.814 1.00 42.17 1149 GLY A O 1
ATOM 2268 N N A CYS B 2 284 ? -33.417 39.130 17.320 0.50 65.21 1150 CYS A N 1
ATOM 2269 N N B CYS B 2 284 ? -33.420 39.115 17.324 0.50 60.30 1150 CYS A N 1
ATOM 2270 C CA A CYS B 2 284 ? -32.884 40.215 18.131 0.50 69.61 1150 CYS A CA 1
ATOM 2271 C CA B CYS B 2 284 ? -32.925 40.207 18.146 0.50 69.64 1150 CYS A CA 1
ATOM 2272 C C A CYS B 2 284 ? -32.900 39.831 19.601 0.50 74.95 1150 CYS A C 1
ATOM 2273 C C B CYS B 2 284 ? -32.848 39.759 19.596 0.50 75.00 1150 CYS A C 1
ATOM 2274 O O A CYS B 2 284 ? -33.741 39.049 20.046 0.50 80.32 1150 CYS A O 1
ATOM 2275 O O B CYS B 2 284 ? -33.583 38.867 20.024 0.50 80.30 1150 CYS A O 1
ATOM 2280 N N . SER B 2 285 ? -31.951 40.385 20.347 1.00 72.85 1151 SER A N 1
ATOM 2281 C CA . SER B 2 285 ? -31.838 40.109 21.773 1.00 102.53 1151 SER A CA 1
ATOM 2282 C C . SER B 2 285 ? -32.538 41.192 22.586 1.00 103.30 1151 SER A C 1
ATOM 2283 O O . SER B 2 285 ? -32.374 42.383 22.318 1.00 101.04 1151 SER A O 1
ATOM 2286 N N . PHE C 1 6 ? 4.613 51.179 13.926 1.00 127.19 620 PHE F N 1
ATOM 2287 C CA . PHE C 1 6 ? 4.677 49.734 14.108 1.00 115.99 620 PHE F CA 1
ATOM 2288 C C . PHE C 1 6 ? 6.111 49.263 14.272 1.00 117.44 620 PHE F C 1
ATOM 2289 O O . PHE C 1 6 ? 6.678 48.663 13.358 1.00 108.68 620 PHE F O 1
ATOM 2297 N N . GLN C 1 7 ? 6.701 49.522 15.433 1.00 129.77 621 GLN F N 1
ATOM 2298 C CA . GLN C 1 7 ? 8.069 49.085 15.643 1.00 131.08 621 GLN F CA 1
ATOM 2299 C C . GLN C 1 7 ? 8.102 47.584 15.911 1.00 106.63 621 GLN F C 1
ATOM 2300 O O . GLN C 1 7 ? 7.076 46.946 16.161 1.00 104.84 621 GLN F O 1
ATOM 2306 N N . SER C 1 8 ? 9.307 47.021 15.858 1.00 96.17 622 SER F N 1
ATOM 2307 C CA . SER C 1 8 ? 9.451 45.579 15.989 1.00 89.64 622 SER F CA 1
ATOM 2308 C C . SER C 1 8 ? 9.139 45.097 17.396 1.00 91.46 622 SER F C 1
ATOM 2309 O O . SER C 1 8 ? 8.906 43.901 17.583 1.00 96.76 622 SER F O 1
ATOM 2312 N N . ASP C 1 9 ? 9.154 45.985 18.387 1.00 99.96 623 ASP F N 1
ATOM 2313 C CA . ASP C 1 9 ? 8.657 45.647 19.710 1.00 72.50 623 ASP F CA 1
ATOM 2314 C C . ASP C 1 9 ? 7.175 45.956 19.745 1.00 69.88 623 ASP F C 1
ATOM 2315 O O . ASP C 1 9 ? 6.801 47.134 19.776 1.00 71.09 623 ASP F O 1
ATOM 2320 N N . PRO C 1 10 ? 6.303 44.952 19.775 1.00 65.23 624 PRO F N 1
ATOM 2321 C CA . PRO C 1 10 ? 4.868 45.232 19.685 1.00 62.39 624 PRO F CA 1
ATOM 2322 C C . PRO C 1 10 ? 4.320 45.943 20.894 1.00 62.86 624 PRO F C 1
ATOM 2323 O O . PRO C 1 10 ? 3.211 46.475 20.819 1.00 59.45 624 PRO F O 1
ATOM 2327 N N . PHE C 1 11 ? 5.035 45.936 22.013 1.00 61.08 625 PHE F N 1
ATOM 2328 C CA . PHE C 1 11 ? 4.619 46.641 23.211 1.00 58.85 625 PHE F CA 1
ATOM 2329 C C . PHE C 1 11 ? 5.257 48.007 23.320 1.00 72.95 625 PHE F C 1
ATOM 2330 O O . PHE C 1 11 ? 5.046 48.693 24.321 1.00 87.49 625 PHE F O 1
ATOM 2338 N N . VAL C 1 12 ? 6.051 48.394 22.322 1.00 93.61 626 VAL F N 1
ATOM 2339 C CA . VAL C 1 12 ? 6.530 49.755 22.100 1.00 90.93 626 VAL F CA 1
ATOM 2340 C C . VAL C 1 12 ? 6.991 50.374 23.410 1.00 79.00 626 VAL F C 1
ATOM 2341 O O . VAL C 1 12 ? 6.525 51.440 23.822 1.00 81.90 626 VAL F O 1
ATOM 2345 N N . GLY C 1 13 ? 7.910 49.690 24.074 1.00 85.31 627 GLY F N 1
ATOM 2346 C CA . GLY C 1 13 ? 8.532 50.194 25.280 1.00 106.94 627 GLY F CA 1
ATOM 2347 C C . GLY C 1 13 ? 7.648 50.382 26.495 1.00 100.67 627 GLY F C 1
ATOM 2348 O O . GLY C 1 13 ? 8.092 50.970 27.483 1.00 86.20 627 GLY F O 1
ATOM 2349 N N . SER C 1 14 ? 6.410 49.895 26.448 1.00 104.73 628 SER F N 1
ATOM 2350 C CA . SER C 1 14 ? 5.474 50.005 27.563 1.00 95.71 628 SER F CA 1
ATOM 2351 C C . SER C 1 14 ? 5.297 48.633 28.202 1.00 81.70 628 SER F C 1
ATOM 2352 O O . SER C 1 14 ? 4.622 47.765 27.641 1.00 61.37 628 SER F O 1
ATOM 2355 N N . ASP C 1 15 ? 5.837 48.468 29.398 1.00 74.75 629 ASP F N 1
ATOM 2356 C CA . ASP C 1 15 ? 5.862 47.173 30.056 1.00 61.23 629 ASP F CA 1
ATOM 2357 C C . ASP C 1 15 ? 4.443 46.643 30.242 1.00 50.55 629 ASP F C 1
ATOM 2358 O O . ASP C 1 15 ? 3.633 47.279 30.925 1.00 56.43 629 ASP F O 1
ATOM 2363 N N . PRO C 1 16 ? 4.098 45.515 29.631 1.00 39.91 630 PRO F N 1
ATOM 2364 C CA . PRO C 1 16 ? 2.754 44.963 29.803 1.00 36.25 630 PRO F CA 1
ATOM 2365 C C . PRO C 1 16 ? 2.503 44.374 31.171 1.00 37.71 630 PRO F C 1
ATOM 2366 O O . PRO C 1 16 ? 1.367 43.987 31.454 1.00 59.05 630 PRO F O 1
ATOM 2370 N N . PHE C 1 17 ? 3.534 44.183 31.981 1.00 37.18 631 PHE F N 1
ATOM 2371 C CA . PHE C 1 17 ? 3.376 43.630 33.313 1.00 46.14 631 PHE F CA 1
ATOM 2372 C C . PHE C 1 17 ? 3.391 44.681 34.409 1.00 52.20 631 PHE F C 1
ATOM 2373 O O . PHE C 1 17 ? 3.300 44.318 35.579 1.00 50.32 631 PHE F O 1
ATOM 2381 N N . LYS C 1 18 ? 3.513 45.963 34.066 1.00 44.01 632 LYS F N 1
ATOM 2382 C CA . LYS C 1 18 ? 3.728 46.982 35.088 1.00 58.47 632 LYS F CA 1
ATOM 2383 C C . LYS C 1 18 ? 2.652 46.962 36.164 1.00 47.41 632 LYS F C 1
ATOM 2384 O O . LYS C 1 18 ? 2.954 47.201 37.334 1.00 65.93 632 LYS F O 1
ATOM 2390 N N . ASP C 1 19 ? 1.400 46.708 35.794 1.00 59.17 633 ASP F N 1
ATOM 2391 C CA . ASP C 1 19 ? 0.291 46.717 36.737 1.00 51.81 633 ASP F CA 1
ATOM 2392 C C . ASP C 1 19 ? -0.050 45.338 37.285 1.00 46.72 633 ASP F C 1
ATOM 2393 O O . ASP C 1 19 ? -0.992 45.219 38.069 1.00 61.70 633 ASP F O 1
ATOM 2398 N N . ASP C 1 20 ? 0.677 44.324 36.916 1.00 46.71 634 ASP F N 1
ATOM 2399 C CA . ASP C 1 20 ? 0.373 42.953 37.288 1.00 39.98 634 ASP F CA 1
ATOM 2400 C C . ASP C 1 20 ? 0.805 42.672 38.730 1.00 45.04 634 ASP F C 1
ATOM 2401 O O . ASP C 1 20 ? 1.877 43.109 39.150 1.00 45.30 634 ASP F O 1
ATOM 2406 N N . PRO C 1 21 ? -0.008 41.943 39.501 1.00 42.77 635 PRO F N 1
ATOM 2407 C CA . PRO C 1 21 ? 0.357 41.638 40.894 1.00 49.65 635 PRO F CA 1
ATOM 2408 C C . PRO C 1 21 ? 1.632 40.832 41.057 1.00 52.33 635 PRO F C 1
ATOM 2409 O O . PRO C 1 21 ? 2.120 40.739 42.183 1.00 53.94 635 PRO F O 1
ATOM 2413 N N . PHE C 1 22 ? 2.169 40.243 39.991 1.00 65.27 636 PHE F N 1
ATOM 2414 C CA A PHE C 1 22 ? 3.375 39.431 40.087 0.50 70.25 636 PHE F CA 1
ATOM 2415 C CA B PHE C 1 22 ? 3.368 39.424 40.104 0.50 70.26 636 PHE F CA 1
ATOM 2416 C C . PHE C 1 22 ? 4.462 40.165 40.861 1.00 78.97 636 PHE F C 1
ATOM 2417 O O . PHE C 1 22 ? 4.676 41.364 40.663 1.00 78.84 636 PHE F O 1
ATOM 2432 N N . GLY C 1 23 ? 5.137 39.444 41.749 1.00 79.86 637 GLY F N 1
ATOM 2433 C CA . GLY C 1 23 ? 6.199 40.017 42.555 1.00 96.66 637 GLY F CA 1
ATOM 2434 C C . GLY C 1 23 ? 5.709 40.993 43.607 1.00 106.92 637 GLY F C 1
ATOM 2435 O O . GLY C 1 23 ? 4.632 40.819 44.175 1.00 96.54 637 GLY F O 1
ATOM 2436 N N . LEU D 2 11 ? 8.372 31.979 47.643 1.00 122.60 877 LEU B N 1
ATOM 2437 C CA . LEU D 2 11 ? 6.942 32.124 47.386 1.00 107.54 877 LEU B CA 1
ATOM 2438 C C . LEU D 2 11 ? 6.676 32.380 45.912 1.00 102.51 877 LEU B C 1
ATOM 2439 O O . LEU D 2 11 ? 5.708 31.865 45.351 1.00 83.56 877 LEU B O 1
ATOM 2444 N N . SER D 2 12 ? 7.546 33.191 45.297 1.00 105.23 878 SER B N 1
ATOM 2445 C CA . SER D 2 12 ? 7.398 33.518 43.883 1.00 99.86 878 SER B CA 1
ATOM 2446 C C . SER D 2 12 ? 7.273 32.266 43.036 1.00 85.67 878 SER B C 1
ATOM 2447 O O . SER D 2 12 ? 6.564 32.262 42.028 1.00 82.72 878 SER B O 1
ATOM 2450 N N . ALA D 2 13 ? 7.966 31.199 43.422 1.00 82.23 879 ALA B N 1
ATOM 2451 C CA . ALA D 2 13 ? 7.878 29.947 42.688 1.00 82.02 879 ALA B CA 1
ATOM 2452 C C . ALA D 2 13 ? 6.449 29.418 42.646 1.00 86.79 879 ALA B C 1
ATOM 2453 O O . ALA D 2 13 ? 6.047 28.803 41.655 1.00 91.86 879 ALA B O 1
ATOM 2455 N N . GLN D 2 14 ? 5.674 29.616 43.713 1.00 97.29 880 GLN B N 1
ATOM 2456 C CA . GLN D 2 14 ? 4.391 28.934 43.810 1.00 95.16 880 GLN B CA 1
ATOM 2457 C C . GLN D 2 14 ? 3.264 29.665 43.089 1.00 79.55 880 GLN B C 1
ATOM 2458 O O . GLN D 2 14 ? 2.256 29.037 42.752 1.00 69.28 880 GLN B O 1
ATOM 2464 N N . GLU D 2 15 ? 3.420 30.955 42.816 1.00 71.41 881 GLU B N 1
ATOM 2465 C CA . GLU D 2 15 ? 2.357 31.732 42.197 1.00 73.39 881 GLU B CA 1
ATOM 2466 C C . GLU D 2 15 ? 2.350 31.527 40.686 1.00 67.81 881 GLU B C 1
ATOM 2467 O O . GLU D 2 15 ? 3.375 31.214 40.081 1.00 69.80 881 GLU B O 1
ATOM 2473 N N . SER D 2 16 ? 1.167 31.656 40.089 1.00 62.70 882 SER B N 1
ATOM 2474 C CA . SER D 2 16 ? 1.025 31.537 38.643 1.00 60.35 882 SER B CA 1
ATOM 2475 C C . SER D 2 16 ? 1.797 32.647 37.949 1.00 58.77 882 SER B C 1
ATOM 2476 O O . SER D 2 16 ? 1.795 33.796 38.388 1.00 54.48 882 SER B O 1
ATOM 2479 N N . TRP D 2 17 ? 2.436 32.317 36.889 1.00 58.55 883 TRP B N 1
ATOM 2480 C CA A TRP D 2 17 ? 3.315 33.311 36.295 0.50 64.62 883 TRP B CA 1
ATOM 2481 C CA B TRP D 2 17 ? 3.287 33.346 36.322 0.50 63.59 883 TRP B CA 1
ATOM 2482 C C . TRP D 2 17 ? 2.665 33.936 35.072 1.00 48.04 883 TRP B C 1
ATOM 2483 O O . TRP D 2 17 ? 2.033 33.215 34.289 1.00 38.33 883 TRP B O 1
ATOM 2504 N N . PRO D 2 18 ? 2.789 35.245 34.884 1.00 39.69 884 PRO B N 1
ATOM 2505 C CA . PRO D 2 18 ? 2.168 35.888 33.730 1.00 38.11 884 PRO B CA 1
ATOM 2506 C C . PRO D 2 18 ? 3.076 35.896 32.512 1.00 36.12 884 PRO B C 1
ATOM 2507 O O . PRO D 2 18 ? 4.296 36.039 32.605 1.00 36.40 884 PRO B O 1
ATOM 2511 N N . VAL D 2 19 ? 2.443 35.763 31.351 1.00 42.77 885 VAL B N 1
ATOM 2512 C CA . VAL D 2 19 ? 3.054 36.070 30.067 1.00 28.19 885 VAL B CA 1
ATOM 2513 C C . VAL D 2 19 ? 2.076 36.944 29.302 1.00 31.41 885 VAL B C 1
ATOM 2514 O O . VAL D 2 19 ? 0.900 37.040 29.643 1.00 41.88 885 VAL B O 1
ATOM 2518 N N . ALA D 2 20 ? 2.570 37.579 28.253 1.00 40.97 886 ALA B N 1
ATOM 2519 C CA . ALA D 2 20 ? 1.730 38.391 27.393 1.00 30.92 886 ALA B CA 1
ATOM 2520 C C . ALA D 2 20 ? 1.983 38.023 25.936 1.00 28.92 886 ALA B C 1
ATOM 2521 O O . ALA D 2 20 ? 3.087 37.639 25.564 1.00 34.62 886 ALA B O 1
ATOM 2523 N N . ALA D 2 21 ? 0.954 38.143 25.108 1.00 29.10 887 ALA B N 1
ATOM 2524 C CA . ALA D 2 21 ? 1.047 37.801 23.697 1.00 26.76 887 ALA B CA 1
ATOM 2525 C C . ALA D 2 21 ? 0.731 39.010 22.816 1.00 28.89 887 ALA B C 1
ATOM 2526 O O . ALA D 2 21 ? 0.013 39.924 23.219 1.00 36.54 887 ALA B O 1
ATOM 2528 N N . ALA D 2 22 ? 1.288 39.016 21.610 1.00 30.88 888 ALA B N 1
ATOM 2529 C CA . ALA D 2 22 ? 1.006 40.063 20.633 1.00 27.88 888 ALA B CA 1
ATOM 2530 C C . ALA D 2 22 ? 0.812 39.460 19.252 1.00 25.38 888 ALA B C 1
ATOM 2531 O O . ALA D 2 22 ? 1.625 38.662 18.792 1.00 35.04 888 ALA B O 1
ATOM 2533 N N . ILE D 2 23 ? -0.286 39.824 18.618 1.00 27.41 889 ILE B N 1
ATOM 2534 C CA . ILE D 2 23 ? -0.639 39.384 17.282 1.00 25.45 889 ILE B CA 1
ATOM 2535 C C . ILE D 2 23 ? -0.569 40.598 16.372 1.00 31.14 889 ILE B C 1
ATOM 2536 O O . ILE D 2 23 ? -1.308 41.563 16.567 1.00 36.13 889 ILE B O 1
ATOM 2541 N N . THR D 2 24 ? 0.326 40.565 15.391 1.00 37.27 890 THR B N 1
ATOM 2542 C CA . THR D 2 24 ? 0.537 41.669 14.464 1.00 29.27 890 THR B CA 1
ATOM 2543 C C . THR D 2 24 ? 0.297 41.179 13.039 1.00 30.67 890 THR B C 1
ATOM 2544 O O . THR D 2 24 ? 0.847 40.153 12.637 1.00 38.45 890 THR B O 1
ATOM 2548 N N . GLU D 2 25 ? -0.533 41.899 12.284 1.00 32.48 891 GLU B N 1
ATOM 2549 C CA . GLU D 2 25 ? -0.910 41.492 10.934 1.00 25.83 891 GLU B CA 1
ATOM 2550 C C . GLU D 2 25 ? -0.800 42.655 9.956 1.00 28.83 891 GLU B C 1
ATOM 2551 O O . GLU D 2 25 ? -1.232 43.763 10.259 1.00 35.13 891 GLU B O 1
ATOM 2557 N N . TYR D 2 26 ? -0.179 42.407 8.807 1.00 31.00 892 TYR B N 1
ATOM 2558 C CA . TYR D 2 26 ? -0.138 43.342 7.691 1.00 29.73 892 TYR B CA 1
ATOM 2559 C C . TYR D 2 26 ? -0.964 42.762 6.557 1.00 27.22 892 TYR B C 1
ATOM 2560 O O . TYR D 2 26 ? -0.973 41.551 6.356 1.00 32.89 892 TYR B O 1
ATOM 2569 N N . ILE D 2 27 ? -1.687 43.609 5.837 1.00 31.65 893 ILE B N 1
ATOM 2570 C CA . ILE D 2 27 ? -2.572 43.156 4.771 1.00 24.01 893 ILE B CA 1
ATOM 2571 C C . ILE D 2 27 ? -2.204 43.854 3.469 1.00 28.34 893 ILE B C 1
ATOM 2572 O O . ILE D 2 27 ? -2.039 45.076 3.429 1.00 26.57 893 ILE B O 1
ATOM 2577 N N . ASN D 2 28 ? -2.013 43.063 2.427 1.00 31.92 894 ASN B N 1
ATOM 2578 C CA . ASN D 2 28 ? -1.808 43.548 1.076 1.00 24.97 894 ASN B CA 1
ATOM 2579 C C . ASN D 2 28 ? -3.012 43.162 0.238 1.00 27.13 894 ASN B C 1
ATOM 2580 O O . ASN D 2 28 ? -3.526 42.048 0.353 1.00 32.98 894 ASN B O 1
ATOM 2585 N N . ALA D 2 29 ? -3.469 44.083 -0.600 1.00 28.63 895 ALA B N 1
ATOM 25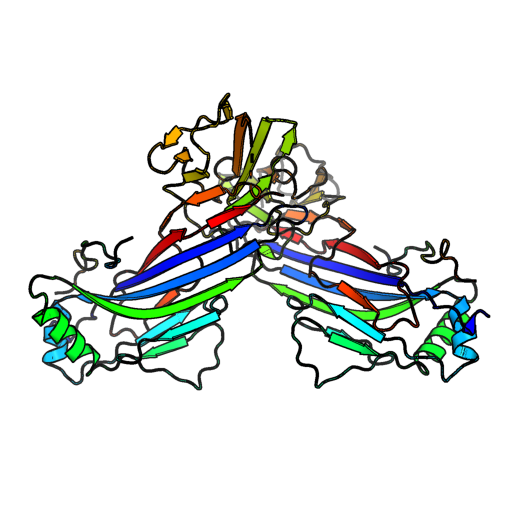86 C CA . ALA D 2 29 ? -4.625 43.790 -1.428 1.00 26.97 895 ALA B CA 1
ATOM 2587 C C . ALA D 2 29 ? -4.561 44.579 -2.722 1.00 29.29 895 ALA B C 1
ATOM 2588 O O . ALA D 2 29 ? -3.955 45.651 -2.797 1.00 34.54 895 ALA B O 1
ATOM 2590 N N . TYR D 2 30 ? -5.202 44.019 -3.739 1.00 26.81 896 TYR B N 1
ATOM 2591 C CA . TYR D 2 30 ? -5.360 44.672 -5.020 1.00 28.81 896 TYR B CA 1
ATOM 2592 C C . TYR D 2 30 ? -6.766 44.424 -5.526 1.00 30.71 896 TYR B C 1
ATOM 2593 O O . TYR D 2 30 ? -7.198 43.277 -5.629 1.00 33.60 896 TYR B O 1
ATOM 2602 N N . PHE D 2 31 ? -7.473 45.493 -5.836 1.00 31.69 897 PHE B N 1
ATOM 2603 C CA . PHE D 2 31 ? -8.769 45.403 -6.480 1.00 38.75 897 PHE B CA 1
ATOM 2604 C C . PHE D 2 31 ? -8.572 45.776 -7.945 1.00 35.65 897 PHE B C 1
ATOM 2605 O O . PHE D 2 31 ? -8.180 46.901 -8.259 1.00 36.14 897 PHE B O 1
ATOM 2613 N N . ARG D 2 32 ? -8.820 44.810 -8.827 1.00 42.51 898 ARG B N 1
ATOM 2614 C CA . ARG D 2 32 ? -8.421 44.917 -10.228 1.00 62.48 898 ARG B CA 1
ATOM 2615 C C . ARG D 2 32 ? -9.248 45.952 -10.983 1.00 56.92 898 ARG B C 1
ATOM 2616 O O . ARG D 2 32 ? -8.732 46.638 -11.870 1.00 58.78 898 ARG B O 1
ATOM 2624 N N . GLY D 2 33 ? -10.514 46.098 -10.635 1.00 51.03 899 GLY B N 1
ATOM 2625 C CA . GLY D 2 33 ? -11.401 46.969 -11.367 1.00 50.94 899 GLY B CA 1
ATOM 2626 C C . GLY D 2 33 ? -12.072 46.234 -12.509 1.00 67.07 899 GLY B C 1
ATOM 2627 O O . GLY D 2 33 ? -12.207 45.010 -12.509 1.00 69.36 899 GLY B O 1
ATOM 2628 N N . GLY D 2 34 ? -12.483 47.003 -13.510 1.00 61.70 900 GLY B N 1
ATOM 2629 C CA . GLY D 2 34 ? -13.178 46.419 -14.640 1.00 63.97 900 GLY B CA 1
ATOM 2630 C C . GLY D 2 34 ? -14.558 45.894 -14.277 1.00 64.67 900 GLY B C 1
ATOM 2631 O O . GLY D 2 34 ? -15.202 46.351 -13.334 1.00 70.54 900 GLY B O 1
ATOM 2632 N N . GLU D 2 35 ? -15.017 44.912 -15.052 1.00 67.84 901 GLU B N 1
ATOM 2633 C CA . GLU D 2 35 ? -16.389 44.439 -14.910 1.00 87.08 901 GLU B CA 1
ATOM 2634 C C . GLU D 2 35 ? -16.648 43.878 -13.519 1.00 82.95 901 GLU B C 1
ATOM 2635 O O . GLU D 2 35 ? -17.528 44.359 -12.800 1.00 97.76 901 GLU B O 1
ATOM 2641 N N . HIS D 2 36 ? -15.916 42.841 -13.132 1.00 80.78 902 HIS B N 1
ATOM 2642 C CA . HIS D 2 36 ? -16.174 42.140 -11.881 1.00 93.12 902 HIS B CA 1
ATOM 2643 C C . HIS D 2 36 ? -15.328 42.620 -10.707 1.00 70.08 902 HIS B C 1
ATOM 2644 O O . HIS D 2 36 ? -15.527 42.128 -9.593 1.00 62.44 902 HIS B O 1
ATOM 2651 N N . ASN D 2 37 ? -14.396 43.543 -10.925 1.00 62.62 903 ASN B N 1
ATOM 2652 C CA . ASN D 2 37 ? -13.535 44.088 -9.871 1.00 70.36 903 ASN B CA 1
ATOM 2653 C C . ASN D 2 37 ? -12.976 42.977 -8.991 1.00 67.39 903 ASN B C 1
ATOM 2654 O O . ASN D 2 37 ? -13.203 42.921 -7.786 1.00 67.70 903 ASN B O 1
ATOM 2659 N N . ARG D 2 38 ? -12.263 42.063 -9.632 1.00 73.63 904 ARG B N 1
ATOM 2660 C CA . ARG D 2 38 ? -11.682 40.934 -8.930 1.00 60.96 904 ARG B CA 1
ATOM 2661 C C . ARG D 2 38 ? -10.557 41.412 -8.023 1.00 50.32 904 ARG B C 1
ATOM 2662 O O . ARG D 2 38 ? -9.881 42.401 -8.308 1.00 41.73 904 ARG B O 1
ATOM 2670 N N . CYS D 2 39 ? -10.366 40.703 -6.914 1.00 38.46 905 CYS B N 1
ATOM 2671 C CA . CYS D 2 39 ? -9.409 41.145 -5.915 1.00 46.55 905 CYS B CA 1
ATOM 2672 C C . CYS D 2 39 ? -8.585 39.986 -5.386 1.00 38.33 905 CYS B C 1
ATOM 2673 O O . CYS D 2 39 ? -8.982 38.824 -5.448 1.00 48.97 905 CYS B O 1
ATOM 2676 N N . LEU D 2 40 ? -7.430 40.334 -4.842 1.00 36.52 906 LEU B N 1
ATOM 2677 C CA A LEU D 2 40 ? -6.567 39.380 -4.171 0.50 57.02 906 LEU B CA 1
ATOM 2678 C CA B LEU D 2 40 ? -6.538 39.388 -4.186 0.50 54.84 906 LEU B CA 1
ATOM 2679 C C . LEU D 2 40 ? -6.132 39.960 -2.834 1.00 36.79 906 LEU B C 1
ATOM 2680 O O . LEU D 2 40 ? -5.726 41.118 -2.758 1.00 35.16 906 LEU B O 1
ATOM 2689 N N . VAL D 2 41 ? -6.216 39.149 -1.782 1.00 33.86 907 VAL B N 1
ATOM 2690 C CA . VAL D 2 41 ? -5.866 39.562 -0.427 1.00 41.75 907 VAL B CA 1
ATOM 2691 C C . VAL D 2 41 ? -4.750 38.680 0.114 1.00 33.32 907 VAL B C 1
ATOM 2692 O O . VAL D 2 41 ? -4.818 37.453 0.015 1.00 34.43 907 VAL B O 1
ATOM 2696 N N . LYS D 2 42 ? -3.740 39.301 0.723 1.00 35.64 908 LYS B N 1
ATOM 2697 C CA . LYS D 2 42 ? -2.699 38.574 1.447 1.00 40.18 908 LYS B CA 1
ATOM 2698 C C . LYS D 2 42 ? -2.474 39.172 2.831 1.00 26.84 908 LYS B C 1
ATOM 2699 O O . LYS D 2 42 ? -2.070 40.330 2.959 1.00 35.35 908 LYS B O 1
ATOM 2705 N N . ILE D 2 43 ? -2.683 38.366 3.861 1.00 26.12 909 ILE B N 1
ATOM 2706 C CA . ILE D 2 43 ? -2.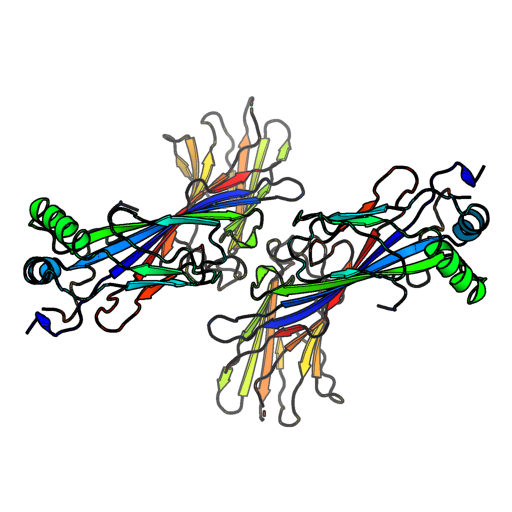388 38.751 5.233 1.00 30.15 909 ILE B CA 1
ATOM 2707 C C . ILE D 2 43 ? -1.137 38.017 5.695 1.00 33.46 909 ILE B C 1
ATOM 2708 O O . ILE D 2 43 ? -1.026 36.801 5.527 1.00 37.65 909 ILE B O 1
ATOM 2713 N N . THR D 2 44 ? -0.224 38.747 6.317 1.00 34.72 910 THR B N 1
ATOM 2714 C CA . THR D 2 44 ? 0.992 38.197 6.902 1.00 47.99 910 THR B CA 1
ATOM 2715 C C . THR D 2 44 ? 0.961 38.502 8.390 1.00 34.44 910 THR B C 1
ATOM 2716 O O . THR D 2 44 ? 0.739 39.646 8.779 1.00 34.89 910 THR B O 1
ATOM 2720 N N . GLY D 2 45 ? 1.188 37.486 9.218 1.00 33.75 911 GLY B N 1
ATOM 2721 C CA . GLY D 2 45 ? 1.035 37.623 10.648 1.00 35.71 911 GLY B CA 1
ATOM 2722 C C . GLY D 2 45 ? 2.247 37.200 11.458 1.00 32.67 911 GLY B C 1
ATOM 2723 O O . GLY D 2 45 ? 3.095 36.430 11.032 1.00 34.97 911 GLY B O 1
ATOM 2724 N N . ASP D 2 46 ? 2.276 37.705 12.684 1.00 39.99 912 ASP B N 1
ATOM 2725 C CA . ASP D 2 46 ? 3.350 37.444 13.628 1.00 28.98 912 ASP B CA 1
ATOM 2726 C C . ASP D 2 46 ? 2.747 37.231 15.001 1.00 30.88 912 ASP B C 1
ATOM 2727 O O . ASP D 2 46 ? 1.879 37.995 15.419 1.00 35.88 912 ASP B O 1
ATOM 2732 N N . LEU D 2 47 ? 3.175 36.177 15.681 1.00 35.03 913 LEU B N 1
ATOM 2733 C CA . LEU D 2 47 ? 2.806 35.921 17.064 1.00 26.33 913 LEU B CA 1
ATOM 2734 C C . LEU D 2 47 ? 4.037 36.075 17.935 1.00 30.00 913 LEU B C 1
ATOM 2735 O O . LEU D 2 47 ? 4.987 35.301 17.814 1.00 33.93 913 LEU B O 1
ATOM 2740 N N . THR D 2 48 ? 4.012 37.052 18.820 1.00 32.91 914 THR B N 1
ATOM 2741 C CA . THR D 2 48 ? 5.101 37.287 19.744 1.00 28.69 914 THR B CA 1
ATOM 2742 C C . THR D 2 48 ? 4.606 37.050 21.164 1.00 31.95 914 THR B C 1
ATOM 2743 O O . THR D 2 48 ? 3.445 37.310 21.470 1.00 31.73 914 THR B O 1
ATOM 2747 N N . MET D 2 49 ? 5.468 36.523 22.020 1.00 35.31 915 MET B N 1
ATOM 2748 C CA . MET D 2 49 ? 5.149 36.372 23.431 1.00 29.79 915 MET B CA 1
ATOM 2749 C C . MET D 2 49 ? 6.187 37.093 24.269 1.00 30.78 915 MET B C 1
ATOM 2750 O O . MET D 2 49 ? 7.376 37.078 23.948 1.00 34.70 915 MET B O 1
ATOM 2755 N N . SER D 2 50 ? 5.722 37.752 25.322 1.00 29.30 916 SER B N 1
ATOM 2756 C CA . SER D 2 50 ? 6.571 38.531 26.208 1.00 34.39 916 SER B CA 1
ATOM 2757 C C . SER D 2 50 ? 6.648 37.859 27.571 1.00 26.52 916 SER B C 1
ATOM 2758 O O . SER D 2 50 ? 5.688 37.235 28.021 1.00 36.24 916 SER B O 1
ATOM 2761 N N . PHE D 2 51 ? 7.812 37.961 28.209 1.00 35.55 917 PHE B N 1
ATOM 2762 C CA . PHE D 2 51 ? 8.069 37.369 29.515 1.00 26.96 917 PHE B CA 1
ATOM 2763 C C . PHE D 2 51 ? 8.585 38.444 30.459 1.00 31.58 917 PHE B C 1
ATOM 2764 O O . PHE D 2 51 ? 9.413 39.262 30.061 1.00 36.28 917 PHE B O 1
ATOM 2772 N N . PRO D 2 52 ? 8.135 38.466 31.703 1.00 30.59 918 PRO B N 1
ATOM 2773 C CA . PRO D 2 52 ? 8.620 39.488 32.631 1.00 40.90 918 PRO B CA 1
ATOM 2774 C C . PRO D 2 52 ? 10.021 39.158 33.105 1.00 37.87 918 PRO B C 1
ATOM 2775 O O . PRO D 2 52 ? 10.371 37.998 33.306 1.00 44.12 918 PRO B O 1
ATOM 2779 N N . ALA D 2 53 ? 10.828 40.208 33.277 1.00 46.00 919 ALA B N 1
ATOM 2780 C CA . ALA D 2 53 ? 12.246 40.023 33.576 1.00 40.18 919 ALA B CA 1
ATOM 2781 C C . ALA D 2 53 ? 12.454 39.057 34.733 1.00 46.90 919 ALA B C 1
ATOM 2782 O O . ALA D 2 53 ? 13.390 38.253 34.725 1.00 60.10 919 ALA B O 1
ATOM 2784 N N . GLY D 2 54 ? 11.583 39.102 35.723 1.00 50.02 920 GLY B N 1
ATOM 2785 C CA . GLY D 2 54 ? 11.772 38.257 36.873 1.00 43.59 920 GLY B CA 1
ATOM 2786 C C . GLY D 2 54 ? 11.547 36.783 36.649 1.00 59.97 920 GLY B C 1
ATOM 2787 O O . GLY D 2 54 ? 11.838 35.990 37.546 1.00 69.89 920 GLY B O 1
ATOM 2788 N N . ILE D 2 55 ? 11.024 36.373 35.494 1.00 70.06 921 ILE B N 1
ATOM 2789 C CA . ILE D 2 55 ? 10.754 34.952 35.298 1.00 53.59 921 ILE B CA 1
ATOM 2790 C C . ILE D 2 55 ? 12.009 34.189 34.916 1.00 53.45 921 ILE B C 1
ATOM 2791 O O . ILE D 2 55 ? 12.026 32.958 34.994 1.00 51.01 921 ILE B O 1
ATOM 2796 N N . THR D 2 56 ? 13.071 34.887 34.523 1.00 52.93 922 THR B N 1
ATOM 2797 C CA . THR D 2 56 ? 14.333 34.216 34.251 1.00 59.38 922 THR B CA 1
ATOM 2798 C C . THR D 2 56 ? 14.834 33.515 35.503 1.00 66.02 922 THR B C 1
ATOM 2799 O O . THR D 2 56 ? 15.090 32.308 35.496 1.00 79.35 922 THR B O 1
ATOM 2803 N N . ARG D 2 57 ? 14.974 34.271 36.595 1.00 79.83 923 ARG B N 1
ATOM 2804 C CA . ARG D 2 57 ? 15.463 33.710 37.847 1.00 67.36 923 ARG B CA 1
ATOM 2805 C C . ARG D 2 57 ? 14.671 32.480 38.236 1.00 60.73 923 ARG B C 1
ATOM 2806 O O . ARG D 2 57 ? 15.218 31.524 38.787 1.00 77.23 923 ARG B O 1
ATOM 2814 N N . ILE D 2 58 ? 13.378 32.478 37.941 1.00 64.13 924 ILE B N 1
ATOM 2815 C CA . ILE D 2 58 ? 12.575 31.300 38.222 1.00 63.44 924 ILE B CA 1
ATOM 2816 C C . ILE D 2 58 ? 13.013 30.167 37.319 1.00 64.40 924 ILE B C 1
ATOM 2817 O O . ILE D 2 58 ? 13.193 29.031 37.764 1.00 79.09 924 ILE B O 1
ATOM 2822 N N . PHE D 2 59 ? 13.199 30.463 36.035 1.00 61.28 925 PHE B N 1
ATOM 2823 C CA . PHE D 2 59 ? 13.556 29.431 35.073 1.00 58.66 925 PHE B CA 1
ATOM 2824 C C . PHE D 2 59 ? 14.987 28.972 35.290 1.00 61.54 925 PHE B C 1
ATOM 2825 O O . PHE D 2 59 ? 15.279 27.773 35.226 1.00 68.19 925 PHE B O 1
ATOM 2833 N N . THR D 2 60 ? 15.890 29.916 35.553 1.00 65.61 926 THR B N 1
ATOM 2834 C CA . THR D 2 60 ? 17.290 29.588 35.798 1.00 62.93 926 THR B CA 1
ATOM 2835 C C . THR D 2 60 ? 17.444 28.612 36.953 1.00 65.19 926 THR B C 1
ATOM 2836 O O . THR D 2 60 ? 18.153 27.609 36.846 1.00 90.03 926 THR B O 1
ATOM 2840 N N . ALA D 2 61 ? 16.754 28.874 38.058 1.00 65.53 927 ALA B N 1
ATOM 2841 C CA . ALA D 2 61 ? 16.929 28.057 39.250 1.00 66.41 927 ALA B CA 1
ATOM 2842 C C . ALA D 2 61 ? 16.278 26.693 39.103 1.00 74.69 927 ALA B C 1
ATOM 2843 O O . ALA D 2 61 ? 16.745 25.713 39.692 1.00 111.19 927 ALA B O 1
ATOM 2845 N N . ASN D 2 62 ? 15.214 26.597 38.323 1.00 73.14 928 ASN B N 1
ATOM 2846 C CA . ASN D 2 62 ? 14.491 25.337 38.244 1.00 74.37 928 ASN B CA 1
ATOM 2847 C C . ASN D 2 62 ? 14.468 24.819 36.818 1.00 97.21 928 ASN B C 1
ATOM 2848 O O . ASN D 2 62 ? 13.634 25.265 36.014 1.00 93.80 928 ASN B O 1
ATOM 2853 N N . PRO D 2 63 ? 15.357 23.893 36.457 1.00 107.04 929 PRO B N 1
ATOM 2854 C CA . PRO D 2 63 ? 15.288 23.289 35.119 1.00 103.16 929 PRO B CA 1
ATOM 2855 C C . PRO D 2 63 ? 14.042 22.457 34.911 1.00 92.03 929 PRO B C 1
ATOM 2856 O O . PRO D 2 63 ? 13.621 22.273 33.764 1.00 83.02 929 PRO B O 1
ATOM 2860 N N . ASN D 2 64 ? 13.420 21.988 35.988 1.00 98.44 930 ASN B N 1
ATOM 2861 C CA . ASN D 2 64 ? 12.237 21.142 35.942 1.00 103.11 930 ASN B CA 1
ATOM 2862 C C . ASN D 2 64 ? 10.957 21.961 35.928 1.00 94.87 930 ASN B C 1
ATOM 2863 O O . ASN D 2 64 ? 9.877 21.413 36.174 1.00 78.26 930 ASN B O 1
ATOM 2868 N N . ALA D 2 65 ? 11.075 23.264 35.705 1.00 102.46 931 ALA B N 1
ATOM 2869 C CA . ALA D 2 65 ? 9.939 24.171 35.715 1.00 75.48 931 ALA B CA 1
ATOM 2870 C C . ALA D 2 65 ? 8.812 23.643 34.829 1.00 55.47 931 ALA B C 1
ATOM 2871 O O . ALA D 2 65 ? 9.073 23.008 33.801 1.00 45.91 931 ALA B O 1
ATOM 2873 N N . PRO D 2 66 ? 7.556 23.853 35.212 1.00 53.45 932 PRO B N 1
ATOM 2874 C CA . PRO D 2 66 ? 6.440 23.287 34.454 1.00 57.36 932 PRO B CA 1
ATOM 2875 C C . PRO D 2 66 ? 6.352 23.866 33.052 1.00 58.51 932 PRO B C 1
ATOM 2876 O O . PRO D 2 66 ? 6.834 24.963 32.764 1.00 42.03 932 PRO B O 1
ATOM 2880 N N . VAL D 2 67 ? 5.708 23.104 32.178 1.00 39.52 933 VAL B N 1
ATOM 2881 C CA . VAL D 2 67 ? 5.757 23.340 30.743 1.00 55.22 933 VAL B CA 1
ATOM 2882 C C . VAL D 2 67 ? 4.723 24.379 30.340 1.00 39.04 933 VAL B C 1
ATOM 2883 O O . VAL D 2 67 ? 3.520 24.175 30.516 1.00 41.62 933 VAL B O 1
ATOM 2887 N N . LEU D 2 68 ? 5.193 25.476 29.770 1.00 45.17 934 LEU B N 1
ATOM 2888 C CA . LEU D 2 68 ? 4.321 26.494 29.210 1.00 32.32 934 LEU B CA 1
ATOM 2889 C C . LEU D 2 68 ? 3.766 26.023 27.874 1.00 30.33 934 LEU B C 1
ATOM 2890 O O . LEU D 2 68 ? 4.523 25.744 26.946 1.00 44.40 934 LEU B O 1
ATOM 2895 N N . SER D 2 69 ? 2.453 25.966 27.771 1.00 34.27 935 SER B N 1
ATOM 2896 C CA . SER D 2 69 ? 1.759 25.424 26.619 1.00 34.61 935 SER B CA 1
ATOM 2897 C C . SER D 2 69 ? 0.692 26.401 26.160 1.00 34.93 935 SER B C 1
ATOM 2898 O O . SER D 2 69 ? 0.020 27.017 26.982 1.00 37.78 935 SER B O 1
ATOM 2901 N N . PHE D 2 70 ? 0.531 26.541 24.850 1.00 38.57 936 PHE B N 1
ATOM 2902 C CA . PHE D 2 70 ? -0.504 27.411 24.320 1.00 37.31 936 PHE B CA 1
ATOM 2903 C C . PHE D 2 70 ? -1.154 26.776 23.105 1.00 38.32 936 PHE B C 1
ATOM 2904 O O . PHE D 2 70 ? -0.664 25.800 22.540 1.00 43.47 936 PHE B O 1
ATOM 2912 N N . ARG D 2 71 ? -2.286 27.349 22.727 1.00 41.52 937 ARG B N 1
ATOM 2913 C CA . ARG D 2 71 ? -3.153 26.844 21.683 1.00 51.71 937 ARG B CA 1
ATOM 2914 C C . ARG D 2 71 ? -3.492 27.996 20.747 1.00 46.18 937 ARG B C 1
ATOM 2915 O O . ARG D 2 71 ? -3.772 29.104 21.201 1.00 47.76 937 ARG B O 1
ATOM 2923 N N . LEU D 2 72 ? -3.418 27.759 19.445 1.00 40.49 938 LEU B N 1
ATOM 2924 C CA . LEU D 2 72 ? -3.943 28.712 18.479 1.00 38.65 938 LEU B CA 1
ATOM 2925 C C . LEU D 2 72 ? -5.381 28.327 18.163 1.00 45.50 938 LEU B C 1
ATOM 2926 O O . LEU D 2 72 ? -5.683 27.147 17.998 1.00 47.89 938 LEU B O 1
ATOM 2931 N N . VAL D 2 73 ? -6.267 29.317 18.063 1.00 43.85 939 VAL B N 1
ATOM 2932 C CA . VAL D 2 73 ? -7.680 29.044 17.827 1.00 48.06 939 VAL B CA 1
ATOM 2933 C C . VAL D 2 73 ? -8.166 29.884 16.661 1.00 53.73 939 VAL B C 1
ATOM 2934 O O . VAL D 2 73 ? -7.622 30.956 16.380 1.00 43.45 939 VAL B O 1
ATOM 2938 N N A ASN D 2 74 ? -9.191 29.378 15.973 0.60 64.11 940 ASN B N 1
ATOM 2939 N N B ASN D 2 74 ? -9.218 29.395 15.995 0.40 63.77 940 ASN B N 1
ATOM 2940 C CA A ASN D 2 74 ? -9.822 30.083 14.859 0.60 68.17 940 ASN B CA 1
ATOM 2941 C CA B ASN D 2 74 ? -9.835 30.062 14.843 0.40 67.92 940 ASN B CA 1
ATOM 2942 C C A ASN D 2 74 ? -8.850 30.249 13.692 0.60 62.84 940 ASN B C 1
ATOM 2943 C C B ASN D 2 74 ? -8.829 30.259 13.713 0.40 66.50 940 ASN B C 1
ATOM 2944 O O A ASN D 2 74 ? -8.759 31.311 13.078 0.60 62.50 940 ASN B O 1
ATOM 2945 O O B ASN D 2 74 ? -8.699 31.341 13.139 0.40 65.75 940 ASN B O 1
ATOM 2954 N N . ILE D 2 75 ? -8.127 29.179 13.380 1.00 54.74 941 ILE B N 1
ATOM 2955 C CA . ILE D 2 75 ? -7.055 29.208 12.401 1.00 56.23 941 ILE B CA 1
ATOM 2956 C C . ILE D 2 75 ? -7.529 28.690 11.054 1.00 64.31 941 ILE B C 1
ATOM 2957 O O . ILE D 2 75 ? -6.710 28.429 10.176 1.00 54.41 941 ILE B O 1
ATOM 2962 N N . SER D 2 76 ? -8.834 28.472 10.901 1.00 61.36 942 SER B N 1
ATOM 2963 C CA . SER D 2 76 ? -9.358 27.940 9.647 1.00 68.28 942 SER B CA 1
ATOM 2964 C C . SER D 2 76 ? -8.907 28.760 8.448 1.00 50.36 942 SER B C 1
ATOM 2965 O O . SER D 2 76 ? -8.686 28.218 7.366 1.00 55.00 942 SER B O 1
ATOM 2968 N N . ARG D 2 77 ? -8.739 30.060 8.628 1.00 48.85 943 ARG B N 1
ATOM 2969 C CA . ARG D 2 77 ? -8.386 30.939 7.527 1.00 44.86 943 ARG B CA 1
ATOM 2970 C C . ARG D 2 77 ? -6.891 31.015 7.258 1.00 53.75 943 ARG B C 1
ATOM 2971 O O . ARG D 2 77 ? -6.496 31.659 6.284 1.00 49.17 943 ARG B O 1
ATOM 2979 N N . VAL D 2 78 ? -6.054 30.384 8.069 1.00 42.31 944 VAL B N 1
ATOM 2980 C CA . VAL D 2 78 ? -4.612 30.521 7.926 1.00 42.16 944 VAL B CA 1
ATOM 2981 C C . VAL D 2 78 ? -4.097 29.436 6.999 1.00 38.38 944 VAL B C 1
ATOM 2982 O O . VAL D 2 78 ? -4.365 28.252 7.202 1.00 38.68 944 VAL B O 1
ATOM 2986 N N . ASP D 2 79 ? -3.351 29.844 5.983 1.00 37.66 945 ASP B N 1
ATOM 2987 C CA . ASP D 2 79 ? -2.867 28.900 4.989 1.00 50.65 945 ASP B CA 1
ATOM 2988 C C . ASP D 2 79 ? -1.591 28.192 5.414 1.00 50.89 945 ASP B C 1
ATOM 2989 O O . ASP D 2 79 ? -1.459 26.991 5.185 1.00 51.96 945 ASP B O 1
ATOM 2994 N N . HIS D 2 80 ? -0.639 28.897 6.018 1.00 49.59 946 HIS B N 1
ATOM 2995 C CA A HIS D 2 80 ? 0.680 28.337 6.274 0.50 63.78 946 HIS B CA 1
ATOM 2996 C CA B HIS D 2 80 ? 0.671 28.325 6.285 0.50 63.72 946 HIS B CA 1
ATOM 2997 C C . HIS D 2 80 ? 1.210 28.838 7.611 1.00 55.93 946 HIS B C 1
ATOM 2998 O O . HIS D 2 80 ? 0.989 29.992 7.975 1.00 48.96 946 HIS B O 1
ATOM 3011 N N . PHE D 2 81 ? 1.930 27.970 8.321 1.00 59.26 947 PHE B N 1
ATOM 3012 C CA . PHE D 2 81 ? 2.534 28.280 9.609 1.00 44.21 947 PHE B CA 1
ATOM 3013 C C . PHE D 2 81 ? 4.035 28.060 9.570 1.00 40.79 947 PHE B C 1
ATOM 3014 O O . PHE D 2 81 ? 4.501 27.056 9.038 1.00 52.23 947 PHE B O 1
ATOM 3022 N N . LEU D 2 82 ? 4.787 28.969 10.187 1.00 37.13 948 LEU B N 1
ATOM 3023 C CA . LEU D 2 82 ? 6.217 28.792 10.416 1.00 35.65 948 LEU B CA 1
ATOM 3024 C C . LEU D 2 82 ? 6.509 28.943 11.903 1.00 34.91 948 LEU B C 1
ATOM 3025 O O . LEU D 2 82 ? 6.927 30.015 12.360 1.00 32.85 948 LEU B O 1
ATOM 3030 N N . PRO D 2 83 ? 6.333 27.884 12.680 1.00 39.73 949 PRO B N 1
ATOM 3031 C CA . PRO D 2 83 ? 6.622 27.967 14.110 1.00 31.59 949 PRO B CA 1
ATOM 3032 C C . PRO D 2 83 ? 8.109 28.104 14.355 1.00 43.26 949 PRO B C 1
ATOM 3033 O O . PRO D 2 83 ? 8.936 27.688 13.543 1.00 44.92 949 PRO B O 1
ATOM 3037 N N . ASN D 2 84 ? 8.444 28.655 15.518 1.00 35.41 950 ASN B N 1
ATOM 3038 C CA . ASN D 2 84 ? 9.839 28.777 15.909 1.00 36.83 950 ASN B CA 1
ATOM 3039 C C . ASN D 2 84 ? 10.302 27.410 16.367 1.00 32.03 950 ASN B C 1
ATOM 3040 O O . ASN D 2 84 ? 9.906 26.942 17.429 1.00 40.60 950 ASN B O 1
ATOM 3045 N N . GLN D 2 85 ? 11.187 26.803 15.614 1.00 35.45 951 GLN B N 1
ATOM 3046 C CA . GLN D 2 85 ? 11.526 25.419 15.878 1.00 32.80 951 GLN B CA 1
ATOM 3047 C C . GLN D 2 85 ? 12.688 25.302 16.830 1.00 36.13 951 GLN B C 1
ATOM 3048 O O . GLN D 2 85 ? 13.014 24.202 17.264 1.00 43.85 951 GLN B O 1
ATOM 3054 N N . LYS D 2 86 ? 13.323 26.413 17.147 1.00 30.67 952 LYS B N 1
ATOM 3055 C CA . LYS D 2 86 ? 14.322 26.411 18.192 1.00 37.54 952 LYS B CA 1
ATOM 3056 C C . LYS D 2 86 ? 13.680 26.184 19.558 1.00 47.60 952 LYS B C 1
ATOM 3057 O O . LYS D 2 86 ? 14.232 25.468 20.391 1.00 42.18 952 LYS B O 1
ATOM 3063 N N . LEU D 2 87 ? 12.551 26.843 19.836 1.00 53.51 953 LEU B N 1
ATOM 3064 C CA . LEU D 2 87 ? 11.926 26.798 21.154 1.00 32.59 953 LEU B CA 1
ATOM 3065 C C . LEU D 2 87 ? 10.679 25.926 21.303 1.00 37.17 953 LEU B C 1
ATOM 3066 O O . LEU D 2 87 ? 10.233 25.742 22.431 1.00 40.40 953 LEU B O 1
ATOM 3071 N N . LEU D 2 88 ? 10.111 25.360 20.249 1.00 35.20 954 LEU B N 1
ATOM 3072 C CA . LEU D 2 88 ? 8.779 24.789 20.384 1.00 32.77 954 LEU B CA 1
ATOM 3073 C C . LEU D 2 88 ? 8.679 23.352 19.897 1.00 39.19 954 LEU B C 1
ATOM 3074 O O . LEU D 2 88 ? 9.420 22.913 19.018 1.00 41.04 954 LEU B O 1
ATOM 3079 N N . TYR D 2 89 ? 7.730 22.640 20.500 1.00 39.89 955 TYR B N 1
ATOM 3080 C CA . TYR D 2 89 ? 7.267 21.315 20.133 1.00 50.80 955 TYR B CA 1
ATOM 3081 C C . TYR D 2 89 ? 5.839 21.428 19.625 1.00 52.86 955 TYR B C 1
ATOM 3082 O O . TYR D 2 89 ? 5.143 22.411 19.873 1.00 64.66 955 TYR B O 1
ATOM 3091 N N . SER D 2 90 ? 5.369 20.378 18.976 1.00 64.05 956 SER B N 1
ATOM 3092 C CA . SER D 2 90 ? 4.003 20.338 18.471 1.00 58.38 956 SER B CA 1
ATOM 3093 C C . SER D 2 90 ? 3.643 18.878 18.263 1.00 72.57 956 SER B C 1
ATOM 3094 O O . SER D 2 90 ? 4.496 17.993 18.360 1.00 75.29 956 SER B O 1
ATOM 3097 N N . ASP D 2 91 ? 2.374 18.625 17.981 1.00 82.54 957 ASP B N 1
ATOM 3098 C CA . ASP D 2 91 ? 1.946 17.263 17.704 1.00 94.13 957 ASP B CA 1
ATOM 3099 C C . ASP D 2 91 ? 1.640 17.128 16.225 1.00 108.23 957 ASP B C 1
ATOM 3100 O O . ASP D 2 91 ? 0.617 17.652 15.759 1.00 116.61 957 ASP B O 1
ATOM 3105 N N . PRO D 2 92 ? 2.483 16.445 15.451 1.00 113.38 958 PRO B N 1
ATOM 3106 C CA . PRO D 2 92 ? 2.178 16.256 14.027 1.00 117.60 958 PRO B CA 1
ATOM 3107 C C . PRO D 2 92 ? 0.961 15.392 13.796 1.00 125.69 958 PRO B C 1
ATOM 3108 O O . PRO D 2 92 ? 0.400 15.419 12.695 1.00 132.04 958 PRO B O 1
ATOM 3112 N N . SER D 2 93 ? 0.534 14.630 14.797 1.00 127.29 959 SER B N 1
ATOM 3113 C CA . SER D 2 93 ? -0.626 13.764 14.664 1.00 138.50 959 SER B CA 1
ATOM 3114 C C . SER D 2 93 ? -1.923 14.509 14.930 1.00 140.08 959 SER B C 1
ATOM 3115 O O . SER D 2 93 ? -2.992 13.888 14.946 1.00 138.61 959 SER B O 1
ATOM 3118 N N . GLN D 2 94 ? -1.845 15.819 15.145 1.00 136.91 960 GLN B N 1
ATOM 3119 C CA . GLN D 2 94 ? -3.015 16.655 15.371 1.00 132.13 960 GLN B CA 1
ATOM 3120 C C . GLN D 2 94 ? -3.486 17.200 14.028 1.00 128.54 960 GLN B C 1
ATOM 3121 O O . GLN D 2 94 ? -2.802 18.015 13.402 1.00 114.53 960 GLN B O 1
ATOM 3127 N N . SER D 2 95 ? -4.644 16.727 13.577 1.00 140.31 961 SER B N 1
ATOM 3128 C CA . SER D 2 95 ? -5.218 17.123 12.302 1.00 129.60 961 SER B CA 1
ATOM 3129 C C . SER D 2 95 ? -6.314 18.171 12.446 1.00 120.72 961 SER B C 1
ATOM 3130 O O . SER D 2 95 ? -6.933 18.536 11.442 1.00 131.95 961 SER B O 1
ATOM 3133 N N . ASP D 2 96 ? -6.592 18.630 13.662 1.00 103.25 962 ASP B N 1
ATOM 3134 C CA . ASP D 2 96 ? -7.688 19.556 13.898 1.00 88.15 962 ASP B CA 1
ATOM 3135 C C . ASP D 2 96 ? -7.507 20.805 13.046 1.00 89.00 962 ASP B C 1
ATOM 3136 O O . ASP D 2 96 ? -6.481 21.488 13.165 1.00 98.09 962 ASP B O 1
ATOM 3141 N N . PRO D 2 97 ? -8.453 21.117 12.164 1.00 82.08 963 PRO B N 1
ATOM 3142 C CA . PRO D 2 97 ? -8.292 22.286 11.292 1.00 87.46 963 PRO B CA 1
ATOM 3143 C C . PRO D 2 97 ? -8.450 23.614 12.004 1.00 83.84 963 PRO B C 1
ATOM 3144 O O . PRO D 2 97 ? -7.926 24.623 11.519 1.00 81.80 963 PRO B O 1
ATOM 3148 N N . ASP D 2 98 ? -9.209 23.673 13.092 1.00 83.10 964 ASP B N 1
ATOM 3149 C CA . ASP D 2 98 ? -9.506 24.943 13.736 1.00 75.03 964 ASP B CA 1
ATOM 3150 C C . ASP D 2 98 ? -8.614 25.262 14.928 1.00 69.20 964 ASP B C 1
ATOM 3151 O O . ASP D 2 98 ? -8.718 26.362 15.472 1.00 68.35 964 ASP B O 1
ATOM 3156 N N . THR D 2 99 ? -7.716 24.359 15.316 1.00 65.05 965 THR B N 1
ATOM 3157 C CA . THR D 2 99 ? -6.938 24.507 16.538 1.00 60.56 965 THR B CA 1
ATOM 3158 C C . THR D 2 99 ? -5.578 23.858 16.356 1.00 62.01 965 THR B C 1
ATOM 3159 O O . THR D 2 99 ? -5.435 22.899 15.596 1.00 74.96 965 THR B O 1
ATOM 3163 N N . LYS D 2 100 ? -4.568 24.406 17.025 1.00 61.16 966 LYS B N 1
ATOM 3164 C CA . LYS D 2 100 ? -3.277 23.743 17.068 1.00 54.65 966 LYS B CA 1
ATOM 3165 C C . LYS D 2 100 ? -2.572 24.043 18.377 1.00 45.31 966 LYS B C 1
ATOM 3166 O O . LYS D 2 100 ? -2.581 25.178 18.848 1.00 50.82 966 LYS B O 1
ATOM 3172 N N . ASP D 2 101 ? -1.921 23.027 18.925 1.00 50.65 967 ASP B N 1
ATOM 3173 C CA . ASP D 2 101 ? -1.288 23.082 20.232 1.00 46.82 967 ASP B CA 1
ATOM 3174 C C . ASP D 2 101 ? 0.233 23.124 20.112 1.00 49.84 967 ASP B C 1
ATOM 3175 O O . ASP D 2 101 ? 0.821 22.473 19.248 1.00 51.21 967 ASP B O 1
ATOM 3180 N N . PHE D 2 102 ? 0.871 23.862 21.018 1.00 47.09 968 PHE B N 1
ATOM 3181 C CA . PHE D 2 102 ? 2.323 23.956 21.078 1.00 40.66 968 PHE B CA 1
ATOM 3182 C C . PHE D 2 102 ? 2.802 23.924 22.514 1.00 45.34 968 PHE B C 1
ATOM 3183 O O . PHE D 2 102 ? 2.183 24.515 23.398 1.00 47.67 968 PHE B O 1
ATOM 3191 N N . TRP D 2 103 ? 3.934 23.279 22.730 1.00 49.84 969 TRP B N 1
ATOM 3192 C CA . TRP D 2 103 ? 4.568 23.239 24.033 1.00 48.52 969 TRP B CA 1
ATOM 3193 C C . TRP D 2 103 ? 5.938 23.878 23.910 1.00 42.81 969 TRP B C 1
ATOM 3194 O O . TRP D 2 103 ? 6.603 23.740 22.885 1.00 42.73 969 TRP B O 1
ATOM 3205 N N . PHE D 2 104 ? 6.342 24.597 24.938 1.00 42.93 970 PHE B N 1
ATOM 3206 C CA . PHE D 2 104 ? 7.680 25.146 24.966 1.00 32.69 970 PHE B CA 1
ATOM 3207 C C . PHE D 2 104 ? 8.690 24.080 25.346 1.00 38.42 970 PHE B C 1
ATOM 3208 O O . PHE D 2 104 ? 8.393 23.136 26.075 1.00 34.41 970 PHE B O 1
ATOM 3216 N N . ASN D 2 105 ? 9.896 24.240 24.828 1.00 47.82 971 ASN B N 1
ATOM 3217 C CA . ASN D 2 105 ? 11.059 23.534 25.332 1.00 35.42 971 ASN B CA 1
ATOM 3218 C C . ASN D 2 105 ? 11.613 24.389 26.458 1.00 36.06 971 ASN B C 1
ATOM 3219 O O . ASN D 2 105 ? 12.234 25.425 26.211 1.00 39.24 971 ASN B O 1
ATOM 3224 N N . MET D 2 106 ? 11.434 23.944 27.696 1.00 36.25 972 MET B N 1
ATOM 3225 C CA . MET D 2 106 ? 11.693 24.853 28.803 1.00 37.28 972 MET B CA 1
ATOM 3226 C C . MET D 2 106 ? 13.177 25.050 29.006 1.00 41.70 972 MET B C 1
ATOM 3227 O O . MET D 2 106 ? 13.606 26.122 29.440 1.00 38.21 972 MET B O 1
ATOM 3232 N N A GLN D 2 107 ? 13.977 24.041 28.675 0.50 67.48 973 GLN B N 1
ATOM 3233 N N B GLN D 2 107 ? 13.977 24.031 28.692 0.50 67.07 973 GLN B N 1
ATOM 3234 C CA A GLN D 2 107 ? 15.420 24.175 28.796 0.50 59.40 973 GLN B CA 1
ATOM 3235 C CA B GLN D 2 107 ? 15.425 24.162 28.785 0.50 57.97 973 GLN B CA 1
ATOM 3236 C C A GLN D 2 107 ? 15.966 25.171 27.779 0.50 58.62 973 GLN B C 1
ATOM 3237 C C B GLN D 2 107 ? 15.943 25.192 27.787 0.50 55.65 973 GLN B C 1
ATOM 3238 O O A GLN D 2 107 ? 16.815 26.004 28.111 0.50 50.76 973 GLN B O 1
ATOM 3239 O O B GLN D 2 107 ? 16.751 26.059 28.132 0.50 50.05 973 GLN B O 1
ATOM 3250 N N . ALA D 2 108 ? 15.476 25.118 26.540 1.00 41.33 974 ALA B N 1
ATOM 3251 C CA . ALA D 2 108 ? 15.887 26.098 25.544 1.00 38.07 974 ALA B CA 1
ATOM 3252 C C . ALA D 2 108 ? 15.309 27.470 25.850 1.00 35.92 974 ALA B C 1
ATOM 3253 O O . ALA D 2 108 ? 16.004 28.481 25.727 1.00 41.33 974 ALA B O 1
ATOM 3255 N N . LEU D 2 109 ? 14.034 27.529 26.233 1.00 37.01 975 L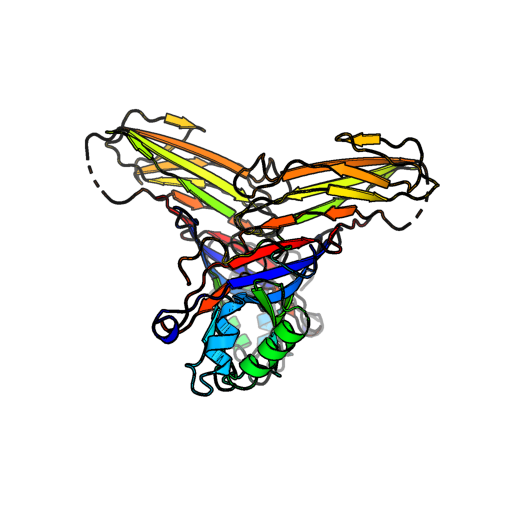EU B N 1
ATOM 3256 C CA . LEU D 2 109 ? 13.440 28.809 26.595 1.00 32.84 975 LEU B CA 1
ATOM 3257 C C . LEU D 2 109 ? 14.259 29.492 27.671 1.00 31.31 975 LEU B C 1
ATOM 3258 O O . LEU D 2 109 ? 14.521 30.697 27.596 1.00 34.82 975 LEU B O 1
ATOM 3263 N N . THR D 2 110 ? 14.684 28.729 28.672 1.00 34.69 976 THR B N 1
ATOM 3264 C CA . THR D 2 110 ? 15.513 29.270 29.741 1.00 37.03 976 THR B CA 1
ATOM 3265 C C . THR D 2 110 ? 16.784 29.897 29.196 1.00 38.54 976 THR B C 1
ATOM 3266 O O . THR D 2 110 ? 17.102 31.054 29.482 1.00 46.76 976 THR B O 1
ATOM 3270 N N . LEU D 2 111 ? 17.533 29.128 28.410 1.00 38.53 977 LEU B N 1
ATOM 3271 C CA . LEU D 2 111 ? 18.773 29.640 27.852 1.00 40.56 977 LEU B CA 1
ATOM 3272 C C . LEU D 2 111 ? 18.505 30.846 26.979 1.00 42.13 977 LEU B C 1
ATOM 3273 O O . LEU D 2 111 ? 19.269 31.815 26.990 1.00 42.85 977 LEU B O 1
ATOM 3278 N N . HIS D 2 112 ? 17.413 30.811 26.221 1.00 34.87 978 HIS B N 1
ATOM 3279 C CA . HIS D 2 112 ? 17.115 31.924 25.341 1.00 29.98 978 HIS B CA 1
ATOM 3280 C C . HIS D 2 112 ? 16.848 33.190 26.138 1.00 34.33 978 HIS B C 1
ATOM 3281 O O . HIS D 2 112 ? 17.357 34.263 25.804 1.00 44.16 978 HIS B O 1
ATOM 3288 N N . LEU D 2 113 ? 16.063 33.081 27.215 1.00 35.18 979 LEU B N 1
ATOM 3289 C CA . LEU D 2 113 ? 15.806 34.253 28.044 1.00 33.88 979 LEU B CA 1
ATOM 3290 C C . LEU D 2 113 ? 17.055 34.682 28.799 1.00 36.85 979 LEU B C 1
ATOM 3291 O O . LEU D 2 113 ? 17.320 35.877 28.927 1.00 42.86 979 LEU B O 1
ATOM 3296 N N . GLN D 2 114 ? 17.847 33.729 29.293 1.00 40.04 980 GLN B N 1
ATOM 3297 C CA . GLN D 2 114 ? 19.083 34.101 29.970 1.00 47.93 980 GLN B CA 1
ATOM 3298 C C . GLN D 2 114 ? 19.946 34.957 29.066 1.00 44.45 980 GLN B C 1
ATOM 3299 O O . GLN D 2 114 ? 20.567 35.921 29.515 1.00 63.95 980 GLN B O 1
ATOM 3305 N N . ARG D 2 115 ? 20.003 34.611 27.784 1.00 50.98 981 ARG B N 1
ATOM 3306 C CA . ARG D 2 115 ? 20.802 35.387 26.845 1.00 59.15 981 ARG B CA 1
ATOM 3307 C C . ARG D 2 115 ? 20.217 36.771 26.657 1.00 48.61 981 ARG B C 1
ATOM 3308 O O . ARG D 2 115 ? 20.933 37.771 26.709 1.00 55.98 981 ARG B O 1
ATOM 3316 N N . GLU D 2 116 ? 18.909 36.844 26.440 1.00 56.46 982 GLU B N 1
ATOM 3317 C CA . GLU D 2 116 ? 18.260 38.133 26.261 1.00 47.97 982 GLU B CA 1
ATOM 3318 C C . GLU D 2 116 ? 18.541 39.060 27.429 1.00 49.86 982 GLU B C 1
ATOM 3319 O O . GLU D 2 116 ? 18.823 40.244 27.235 1.00 52.73 982 GLU B O 1
ATOM 3325 N N . ALA D 2 117 ? 18.456 38.543 28.652 1.00 49.98 983 ALA B N 1
ATOM 3326 C CA . ALA D 2 117 ? 18.773 39.364 29.811 1.00 55.49 983 ALA B CA 1
ATOM 3327 C C . ALA D 2 117 ? 20.221 39.818 29.766 1.00 71.55 983 ALA B C 1
ATOM 3328 O O . ALA D 2 117 ? 20.516 41.003 29.936 1.00 87.45 983 ALA B O 1
ATOM 3330 N N . GLU D 2 118 ? 21.143 38.881 29.544 1.00 71.72 984 GLU B N 1
ATOM 3331 C CA . GLU D 2 118 ? 22.557 39.227 29.472 1.00 64.89 984 GLU B CA 1
ATOM 3332 C C . GLU D 2 118 ? 22.806 40.361 28.490 1.00 70.72 984 GLU B C 1
ATOM 3333 O O . GLU D 2 118 ? 23.654 41.223 28.731 1.00 86.61 984 GLU B O 1
ATOM 3339 N N . LEU D 2 119 ? 22.070 40.384 27.382 1.00 76.68 985 LEU B N 1
ATOM 3340 C CA . LEU D 2 119 ? 22.283 41.411 26.371 1.00 72.28 985 LEU B CA 1
ATOM 3341 C C . LEU D 2 119 ? 21.703 42.757 26.790 1.00 80.25 985 LEU B C 1
ATOM 3342 O O . LEU D 2 119 ? 22.286 43.803 26.488 1.00 91.90 985 LEU B O 1
ATOM 3347 N N . ASN D 2 120 ? 20.560 42.756 27.471 1.00 91.78 986 ASN B N 1
ATOM 3348 C CA . ASN D 2 120 ? 19.911 43.986 27.929 1.00 90.48 986 ASN B CA 1
ATOM 3349 C C . ASN D 2 120 ? 19.413 43.763 29.345 1.00 82.95 986 ASN B C 1
ATOM 3350 O O . ASN D 2 120 ? 18.222 43.551 29.577 1.00 80.12 986 ASN B O 1
ATOM 3355 N N . PRO D 2 121 ? 20.319 43.814 30.326 1.00 82.77 987 PRO B N 1
ATOM 3356 C CA . PRO D 2 121 ? 19.932 43.469 31.702 1.00 93.57 987 PRO B CA 1
ATOM 3357 C C . PRO D 2 121 ? 18.965 44.441 32.333 1.00 91.56 987 PRO B C 1
ATOM 3358 O O . PRO D 2 121 ? 18.343 44.093 33.343 1.00 83.28 987 PRO B O 1
ATOM 3362 N N . GLN D 2 122 ? 18.831 45.646 31.794 1.00 78.12 988 GLN B N 1
ATOM 3363 C CA . GLN D 2 122 ? 17.978 46.668 32.382 1.00 91.84 988 GLN B CA 1
ATOM 3364 C C . GLN D 2 122 ? 16.524 46.590 31.929 1.00 85.54 988 GLN B C 1
ATOM 3365 O O . GLN D 2 122 ? 15.676 47.272 32.507 1.00 74.45 988 GLN B O 1
ATOM 3371 N N . ALA D 2 123 ? 16.214 45.808 30.908 1.00 74.33 989 ALA B N 1
ATOM 3372 C CA . ALA D 2 123 ? 14.849 45.719 30.424 1.00 54.04 989 ALA B CA 1
ATOM 3373 C C . ALA D 2 123 ? 13.977 44.989 31.441 1.00 54.94 989 ALA B C 1
ATOM 3374 O O . ALA D 2 123 ? 14.453 44.150 32.206 1.00 51.48 989 ALA B O 1
ATOM 3376 N N . SER D 2 124 ? 12.695 45.352 31.481 1.00 55.04 990 SER B N 1
ATOM 3377 C CA . SER D 2 124 ? 11.755 44.720 32.399 1.00 58.30 990 SER B CA 1
ATOM 3378 C C . SER D 2 124 ? 10.961 43.585 31.770 1.00 51.87 990 SER B C 1
ATOM 3379 O O . SER D 2 124 ? 10.254 42.870 32.487 1.00 49.81 990 SER B O 1
ATOM 3382 N N . TYR D 2 125 ? 11.084 43.374 30.467 1.00 53.69 991 TYR B N 1
ATOM 3383 C CA . TYR D 2 125 ? 10.429 42.244 29.830 1.00 46.26 991 TYR B CA 1
ATOM 3384 C C . TYR D 2 125 ? 11.233 41.847 28.604 1.00 42.87 991 TYR B C 1
ATOM 3385 O O . TYR D 2 125 ? 12.021 42.629 28.075 1.00 44.51 991 TYR B O 1
ATOM 3394 N N . TYR D 2 126 ? 11.025 40.618 28.153 1.00 48.10 992 TYR B N 1
ATOM 3395 C CA . TYR D 2 126 ? 11.778 40.066 27.041 1.00 42.84 992 TYR B CA 1
ATOM 3396 C C . TYR D 2 126 ? 10.811 39.398 26.084 1.00 39.35 992 TYR B C 1
ATOM 3397 O O . TYR D 2 126 ? 10.002 38.565 26.499 1.00 41.80 992 TYR B O 1
ATOM 3406 N N . ASN D 2 127 ? 10.905 39.757 24.812 1.00 36.62 993 ASN B N 1
ATOM 3407 C CA . ASN D 2 127 ? 9.992 39.277 23.791 1.00 43.69 993 ASN B CA 1
ATOM 3408 C C . ASN D 2 127 ? 10.577 38.076 23.062 1.00 43.51 993 ASN B C 1
ATOM 3409 O O . ASN D 2 127 ? 11.776 38.017 22.794 1.00 43.06 993 ASN B O 1
ATOM 3414 N N . VAL D 2 128 ? 9.709 37.139 22.714 1.00 41.26 994 VAL B N 1
ATOM 3415 C CA . VAL D 2 128 ? 10.078 35.930 21.998 1.00 38.13 994 VAL B CA 1
ATOM 3416 C C . VAL D 2 128 ? 9.158 35.774 20.797 1.00 39.06 994 VAL B C 1
ATOM 3417 O O . VAL D 2 128 ? 7.940 35.915 20.920 1.00 40.23 994 VAL B O 1
ATOM 3421 N N . ALA D 2 129 ? 9.741 35.437 19.646 1.00 36.14 995 ALA B N 1
ATOM 3422 C CA . ALA D 2 129 ? 8.998 35.310 18.396 1.00 27.69 995 ALA B CA 1
ATOM 3423 C C . ALA D 2 129 ? 8.514 33.877 18.263 1.00 25.09 995 ALA B C 1
ATOM 3424 O O . ALA D 2 129 ? 9.314 32.960 18.113 1.00 36.85 995 ALA B O 1
ATOM 3426 N N . LEU D 2 130 ? 7.208 33.675 18.354 1.00 30.01 996 LEU B N 1
ATOM 3427 C CA . LEU D 2 130 ? 6.681 32.320 18.303 1.00 25.07 996 LEU B CA 1
ATOM 3428 C C . LEU D 2 130 ? 6.366 31.827 16.894 1.00 35.78 996 LEU B C 1
ATOM 3429 O O . LEU D 2 130 ? 6.593 30.657 16.589 1.00 41.29 996 LEU B O 1
ATOM 3434 N N . LEU D 2 131 ? 5.773 32.657 16.046 1.00 43.23 997 LEU B N 1
ATOM 3435 C CA . LEU D 2 131 ? 5.172 32.117 14.840 1.00 34.58 997 LEU B CA 1
ATOM 3436 C C . LEU D 2 131 ? 5.116 33.173 13.751 1.00 38.42 997 LEU B C 1
ATOM 3437 O O . LEU D 2 131 ? 4.928 34.353 14.048 1.00 37.37 997 LEU B O 1
ATOM 3442 N N . LYS D 2 132 ? 5.284 32.736 12.499 1.00 29.40 998 LYS B N 1
ATOM 3443 C CA . LYS D 2 132 ? 4.903 33.494 11.314 1.00 27.17 998 LYS B CA 1
ATOM 3444 C C . LYS D 2 132 ? 3.816 32.722 10.591 1.00 29.36 998 LYS B C 1
ATOM 3445 O O . LYS D 2 132 ? 3.760 31.498 10.659 1.00 32.16 998 LYS B O 1
ATOM 3451 N N . TYR D 2 133 ? 2.927 33.446 9.929 1.00 32.89 999 TYR B N 1
ATOM 3452 C CA . TYR D 2 133 ? 1.833 32.793 9.236 1.00 25.44 999 TYR B CA 1
ATOM 3453 C C . TYR D 2 133 ? 1.308 33.717 8.155 1.00 27.38 999 TYR B C 1
ATOM 3454 O O . TYR D 2 133 ? 1.635 34.901 8.111 1.00 32.45 999 TYR B O 1
ATOM 3463 N N . GLN D 2 134 ? 0.513 33.130 7.262 1.00 36.98 1000 GLN B N 1
ATOM 3464 C CA . GLN D 2 134 ? 0.056 33.746 6.024 1.00 36.87 1000 GLN B CA 1
ATOM 3465 C C . GLN D 2 134 ? -1.347 33.274 5.689 1.00 34.37 1000 GLN B C 1
ATOM 3466 O O . GLN D 2 134 ? -1.676 32.105 5.886 1.00 42.85 1000 GLN B O 1
ATOM 3472 N N . ALA D 2 135 ? -2.161 34.181 5.164 1.00 44.13 1001 ALA B N 1
ATOM 3473 C CA . ALA D 2 135 ? -3.477 33.835 4.653 1.00 26.72 1001 ALA B CA 1
ATOM 3474 C C . ALA D 2 135 ? -3.744 34.627 3.383 1.00 30.06 1001 ALA B C 1
ATOM 3475 O O . ALA D 2 135 ? -3.612 35.851 3.376 1.00 37.07 1001 ALA B O 1
ATOM 3477 N N . SER D 2 136 ? -4.169 33.932 2.333 1.00 37.11 1002 SER B N 1
ATOM 3478 C CA . SER D 2 136 ? -4.398 34.516 1.021 1.00 38.11 1002 SER B CA 1
ATOM 3479 C C . SER D 2 136 ? -5.801 34.176 0.561 1.00 32.51 1002 SER B C 1
ATOM 3480 O O . SER D 2 136 ? -6.343 33.129 0.906 1.00 38.26 1002 SER B O 1
ATOM 3483 N N . SER D 2 137 ? -6.407 35.094 -0.179 1.00 37.38 1003 SER B N 1
ATOM 3484 C CA . SER D 2 137 ? -7.757 34.862 -0.650 1.00 31.19 1003 SER B CA 1
ATOM 3485 C C . SER D 2 137 ? -8.026 35.669 -1.903 1.00 37.59 1003 SER B C 1
ATOM 3486 O O . SER D 2 137 ? -7.423 36.716 -2.130 1.00 37.38 1003 SER B O 1
ATOM 3489 N N . GLN D 2 138 ? -8.905 35.133 -2.738 1.00 53.82 1004 GLN B N 1
ATOM 3490 C CA . GLN D 2 138 ? -9.522 35.870 -3.826 1.00 45.05 1004 GLN B CA 1
ATOM 3491 C C . GLN D 2 138 ? -10.953 36.291 -3.511 1.00 44.48 1004 GLN B C 1
ATOM 3492 O O . GLN D 2 138 ? -11.640 36.809 -4.388 1.00 47.18 1004 GLN B O 1
ATOM 3498 N N . ASP D 2 139 ? -11.424 36.041 -2.294 1.00 44.70 1005 ASP B N 1
ATOM 3499 C CA . ASP D 2 139 ? -12.772 36.393 -1.875 1.00 48.90 1005 ASP B CA 1
ATOM 3500 C C . ASP D 2 139 ? -12.759 37.789 -1.271 1.00 60.44 1005 ASP B C 1
ATOM 3501 O O . ASP D 2 139 ? -12.093 37.998 -0.255 1.00 50.65 1005 ASP B O 1
ATOM 3506 N N . PRO D 2 140 ? -13.483 38.758 -1.837 1.00 69.41 1006 PRO B N 1
ATOM 3507 C CA . PRO D 2 140 ? -13.436 40.119 -1.279 1.00 53.23 1006 PRO B CA 1
ATOM 3508 C C . PRO D 2 140 ? -13.860 40.197 0.169 1.00 44.92 1006 PRO B C 1
ATOM 3509 O O . PRO D 2 140 ? -13.439 41.115 0.873 1.00 54.75 1006 PRO B O 1
ATOM 3513 N N . SER D 2 141 ? -14.636 39.239 0.652 1.00 47.31 1007 SER B N 1
ATOM 3514 C CA . SER D 2 141 ? -15.055 39.222 2.043 1.00 58.70 1007 SER B CA 1
ATOM 3515 C C . SER D 2 141 ? -13.899 39.097 3.023 1.00 62.09 1007 SER B C 1
ATOM 3516 O O . SER D 2 141 ? -14.120 39.207 4.231 1.00 58.76 1007 SER B O 1
ATOM 3519 N N . ARG D 2 142 ? -12.700 38.798 2.550 1.00 64.25 1008 ARG B N 1
ATOM 3520 C CA . ARG D 2 142 ? -11.554 38.665 3.428 1.00 79.35 1008 ARG B CA 1
ATOM 3521 C C . ARG D 2 142 ? -10.851 39.992 3.656 1.00 49.72 1008 ARG B C 1
ATOM 3522 O O . ARG D 2 142 ? -9.972 40.069 4.510 1.00 69.45 1008 ARG B O 1
ATOM 3530 N N . ALA D 2 143 ? -11.216 41.020 2.933 1.00 48.12 1009 ALA B N 1
ATOM 3531 C CA . ALA D 2 143 ? -10.615 42.340 3.037 1.00 46.96 1009 ALA B CA 1
ATOM 3532 C C . ALA D 2 143 ? -11.493 43.261 3.869 1.00 36.20 1009 ALA B C 1
ATOM 3533 O O . ALA D 2 143 ? -12.691 43.367 3.603 1.00 47.08 1009 ALA B O 1
ATOM 3535 N N . PRO D 2 144 ? -10.945 43.933 4.876 1.00 28.48 1010 PRO B N 1
ATOM 3536 C CA . PRO D 2 144 ? -11.790 44.757 5.753 1.00 29.03 1010 PRO B CA 1
ATOM 3537 C C . PRO D 2 144 ? -12.401 45.953 5.061 1.00 34.27 1010 PRO B C 1
ATOM 3538 O O . PRO D 2 144 ? -13.479 46.405 5.457 1.00 37.60 1010 PRO B O 1
ATOM 3542 N N . LEU D 2 145 ? -11.745 46.486 4.045 1.00 42.11 1011 LEU B N 1
ATOM 3543 C CA . LEU D 2 145 ? -12.212 47.666 3.342 1.00 25.25 1011 LEU B CA 1
ATOM 3544 C C . LEU D 2 145 ? -12.303 47.344 1.860 1.00 29.64 1011 LEU B C 1
ATOM 3545 O O . LEU D 2 145 ? -11.290 47.033 1.236 1.00 31.85 1011 LEU B O 1
ATOM 3550 N N . LEU D 2 146 ? -13.508 47.403 1.308 1.00 27.13 1012 LEU B N 1
ATOM 3551 C CA . LEU D 2 146 ? -13.736 47.106 -0.097 1.00 33.36 1012 LEU B CA 1
ATOM 3552 C C . LEU D 2 146 ? -13.524 48.344 -0.947 1.00 32.72 1012 LEU B C 1
ATOM 3553 O O . LEU D 2 146 ? -14.050 49.409 -0.633 1.00 40.99 1012 LEU B O 1
ATOM 3558 N N . LEU D 2 147 ? -12.759 48.195 -2.018 1.00 27.66 1013 LEU B N 1
ATOM 3559 C CA . LEU D 2 147 ? -12.439 49.289 -2.920 1.00 25.35 1013 LEU B CA 1
ATOM 3560 C C . LEU D 2 147 ? -12.968 48.979 -4.308 1.00 28.92 1013 LEU B C 1
ATOM 3561 O O . LEU D 2 147 ? -12.798 47.865 -4.803 1.00 37.33 1013 LEU B O 1
ATOM 3566 N N . SER D 2 148 ? -13.604 49.960 -4.930 1.00 34.32 1014 SER B N 1
ATOM 3567 C CA . SER D 2 148 ? -13.992 49.875 -6.329 1.00 25.48 1014 SER B CA 1
ATOM 3568 C C . SER D 2 148 ? -13.633 51.183 -7.011 1.00 34.66 1014 SER B C 1
ATOM 3569 O O . SER D 2 148 ? -14.228 52.218 -6.711 1.00 33.21 1014 SER B O 1
ATOM 3572 N N . ALA D 2 149 ? -12.684 51.135 -7.936 1.00 28.41 1015 ALA B N 1
ATOM 3573 C CA . ALA D 2 149 ? -12.283 52.298 -8.709 1.00 42.75 1015 ALA B CA 1
ATOM 3574 C C . ALA D 2 149 ? -12.793 52.187 -10.141 1.00 39.43 1015 ALA B C 1
ATOM 3575 O O . ALA D 2 149 ? -12.828 51.101 -10.717 1.00 34.42 1015 ALA B O 1
ATOM 3577 N N . GLU D 2 150 ? -13.186 53.316 -10.708 1.00 44.94 1016 GLU B N 1
ATOM 3578 C CA . GLU D 2 150 ? -13.642 53.398 -12.085 1.00 50.26 1016 GLU B CA 1
ATOM 3579 C C . GLU D 2 150 ? -12.979 54.596 -12.725 1.00 51.60 1016 GLU B C 1
ATOM 3580 O O . GLU D 2 150 ? -12.743 55.606 -12.064 1.00 50.60 1016 GLU B O 1
ATOM 3586 N N A CYS D 2 151 ? -12.687 54.470 -14.014 0.50 66.93 1017 CYS B N 1
ATOM 3587 N N B CYS D 2 151 ? -12.666 54.484 -14.012 0.50 66.81 1017 CYS B N 1
ATOM 3588 C CA A CYS D 2 151 ? -11.988 55.497 -14.765 0.50 69.99 1017 CYS B CA 1
ATOM 3589 C CA B CYS D 2 151 ? -11.975 55.547 -14.724 0.50 69.90 1017 CYS B CA 1
ATOM 3590 C C A CYS D 2 151 ? -12.766 55.850 -16.020 0.50 77.07 1017 CYS B C 1
ATOM 3591 C C B CYS D 2 151 ? -12.653 55.828 -16.056 0.50 77.04 1017 CYS B C 1
ATOM 3592 O O A CYS D 2 151 ? -13.478 55.016 -16.583 0.50 80.27 1017 CYS B O 1
ATOM 3593 O O B CYS D 2 151 ? -13.199 54.928 -16.698 0.50 80.44 1017 CYS B O 1
ATOM 3598 N N . GLN D 2 152 ? -12.615 57.098 -16.455 1.00 70.62 1018 GLN B N 1
ATOM 3599 C CA . GLN D 2 152 ? -13.237 57.587 -17.678 1.00 74.90 1018 GLN B CA 1
ATOM 3600 C C . GLN D 2 152 ? -12.283 58.572 -18.344 1.00 74.44 1018 GLN B C 1
ATOM 3601 O O . GLN D 2 152 ? -11.589 59.325 -17.659 1.00 73.70 1018 GLN B O 1
ATOM 3607 N N . ARG D 2 153 ? -12.241 58.577 -19.672 1.00 88.71 1019 ARG B N 1
ATOM 3608 C CA . ARG D 2 153 ? -11.401 59.525 -20.399 1.00 101.16 1019 ARG B CA 1
ATOM 3609 C C . ARG D 2 153 ? -12.193 60.141 -21.542 1.00 107.74 1019 ARG B C 1
ATOM 3610 O O . ARG D 2 153 ? -12.620 59.430 -22.456 1.00 113.79 1019 ARG B O 1
ATOM 3618 N N . SER D 2 154 ? -12.399 61.458 -21.485 1.00 107.30 1020 SER B N 1
ATOM 3619 C CA . SER D 2 154 ? -13.007 62.218 -22.574 1.00 111.26 1020 SER B CA 1
ATOM 3620 C C . SER D 2 154 ? -11.991 63.231 -23.083 1.00 107.68 1020 SER B C 1
ATOM 3621 O O . SER D 2 154 ? -11.710 64.225 -22.407 1.00 107.96 1020 SER B O 1
ATOM 3624 N N . GLY D 2 155 ? -11.475 63.004 -24.278 1.00 114.90 1021 GLY B N 1
ATOM 3625 C CA . GLY D 2 155 ? -10.469 63.900 -24.821 1.00 124.03 1021 GLY B CA 1
ATOM 3626 C C . GLY D 2 155 ? -9.255 63.986 -23.920 1.00 114.36 1021 GLY B C 1
ATOM 3627 O O . GLY D 2 155 ? -8.630 62.977 -23.579 1.00 120.25 1021 GLY B O 1
ATOM 3628 N N . THR D 2 156 ? -8.905 65.207 -23.527 1.00 112.62 1022 THR B N 1
ATOM 3629 C CA . THR D 2 156 ? -7.726 65.426 -22.704 1.00 124.34 1022 THR B CA 1
ATOM 3630 C C . THR D 2 156 ? -8.010 65.288 -21.219 1.00 110.49 1022 THR B C 1
ATOM 3631 O O . THR D 2 156 ? -7.068 65.338 -20.421 1.00 105.06 1022 THR B O 1
ATOM 3635 N N . VAL D 2 157 ? -9.273 65.113 -20.837 1.00 105.24 1023 VAL B N 1
ATOM 3636 C CA . VAL D 2 157 ? -9.689 65.098 -19.441 1.00 89.81 1023 VAL B CA 1
ATOM 3637 C C . VAL D 2 157 ? -9.800 63.657 -18.970 1.00 82.50 1023 VAL B C 1
ATOM 3638 O O . VAL D 2 157 ? -10.518 62.851 -19.571 1.00 84.98 1023 VAL B O 1
ATOM 3642 N N . THR D 2 158 ? -9.113 63.341 -17.879 1.00 76.31 1024 THR B N 1
ATOM 3643 C CA . THR D 2 158 ? -9.182 62.029 -17.257 1.00 79.93 1024 THR B CA 1
ATOM 3644 C C . THR D 2 158 ? -9.863 62.164 -15.906 1.00 59.38 1024 THR B C 1
ATOM 3645 O O . THR D 2 158 ? -9.498 63.033 -15.112 1.00 59.56 1024 THR B O 1
ATOM 3649 N N . ARG D 2 159 ? -10.833 61.296 -15.646 1.00 54.73 1025 ARG B N 1
ATOM 3650 C CA . ARG D 2 159 ? -11.538 61.246 -14.375 1.00 58.08 1025 ARG B CA 1
ATOM 3651 C C . ARG D 2 159 ? -11.354 59.900 -13.692 1.00 53.13 1025 ARG B C 1
ATOM 3652 O O . ARG D 2 159 ? -11.400 58.855 -14.340 1.00 54.72 1025 ARG B O 1
ATOM 3660 N N . VAL D 2 160 ? -11.184 59.925 -12.374 1.00 42.43 1026 VAL B N 1
ATOM 3661 C CA . VAL D 2 160 ? -11.087 58.708 -11.584 1.00 47.23 1026 VAL B CA 1
ATOM 3662 C C . VAL D 2 160 ? -12.017 58.827 -10.387 1.00 34.58 1026 VAL B C 1
ATOM 3663 O O . VAL D 2 160 ? -12.151 59.903 -9.804 1.00 44.82 1026 VAL B O 1
ATOM 3667 N N . SER D 2 161 ? -12.689 57.740 -10.038 1.00 33.85 1027 SER B N 1
ATOM 3668 C CA . SER D 2 161 ? -13.558 57.734 -8.873 1.00 34.32 1027 SER B CA 1
ATOM 3669 C C . SER D 2 161 ? -13.288 56.490 -8.031 1.00 38.72 1027 SER B C 1
ATOM 3670 O O . SER D 2 161 ? -12.925 55.440 -8.554 1.00 40.93 1027 SER B O 1
ATOM 3673 N N . LEU D 2 162 ? -13.472 56.607 -6.716 1.00 39.25 1028 LEU B N 1
ATOM 3674 C CA . LEU D 2 162 ? -13.245 55.493 -5.801 1.00 36.71 1028 LEU B CA 1
ATOM 3675 C C . LEU D 2 162 ? -14.394 55.372 -4.822 1.00 31.14 1028 LEU B C 1
ATOM 3676 O O . LEU D 2 162 ? -14.670 56.305 -4.068 1.00 40.95 1028 LEU B O 1
ATOM 3681 N N . ASP D 2 163 ? -15.028 54.215 -4.808 1.00 29.00 1029 ASP B N 1
ATOM 3682 C CA . ASP D 2 163 ? -16.025 53.864 -3.815 1.00 34.82 1029 ASP B CA 1
ATOM 3683 C C . ASP D 2 163 ? -15.388 52.955 -2.778 1.00 30.32 1029 ASP B C 1
ATOM 3684 O O . ASP D 2 163 ? -14.717 51.983 -3.128 1.00 35.97 1029 ASP B O 1
ATOM 3689 N N . TYR D 2 164 ? -15.617 53.249 -1.509 1.00 31.58 1030 TYR B N 1
ATOM 3690 C CA . TYR D 2 164 ? -15.094 52.413 -0.448 1.00 23.13 1030 TYR B CA 1
ATOM 3691 C C . TYR D 2 164 ? -16.211 52.022 0.502 1.00 29.04 1030 TYR B C 1
ATOM 3692 O O . TYR D 2 164 ? -17.133 52.798 0.748 1.00 44.23 1030 TYR B O 1
ATOM 3701 N N . HIS D 2 165 ? -16.132 50.799 1.008 1.00 43.78 1031 HIS B N 1
ATOM 3702 C CA . HIS D 2 165 ? -17.196 50.187 1.787 1.00 36.13 1031 HIS B CA 1
ATOM 3703 C C . HIS D 2 165 ? -16.596 49.408 2.940 1.00 37.16 1031 HIS B C 1
ATOM 3704 O O . HIS D 2 165 ? -15.775 48.517 2.722 1.00 43.61 1031 HIS B O 1
ATOM 3711 N N . CYS D 2 166 ? -16.974 49.758 4.158 1.00 38.47 1032 CYS B N 1
ATOM 3712 C CA . CYS D 2 166 ? -16.551 49.038 5.348 1.00 35.15 1032 CYS B CA 1
ATOM 3713 C C . CYS D 2 166 ? -17.757 48.318 5.930 1.00 35.78 1032 CYS B C 1
ATOM 3714 O O . CYS D 2 166 ? -18.738 48.954 6.317 1.00 46.92 1032 CYS B O 1
ATOM 3717 N N . CYS D 2 167 ? -17.700 47.002 5.969 1.00 42.36 1033 CYS B N 1
ATOM 3718 C CA . CYS D 2 167 ? -18.891 46.198 6.170 1.00 50.58 1033 CYS B CA 1
ATOM 3719 C C . CYS D 2 167 ? -18.708 45.190 7.293 1.00 52.55 1033 CYS B C 1
ATOM 3720 O O . CYS D 2 167 ? -17.604 44.683 7.496 1.00 49.86 1033 CYS B O 1
ATOM 3723 N N . PRO D 2 168 ? -19.774 44.855 8.021 1.00 75.54 1034 PRO B N 1
ATOM 3724 C CA . PRO D 2 168 ? -19.651 43.799 9.038 1.00 58.71 1034 PRO B CA 1
ATOM 3725 C C . PRO D 2 168 ? -19.361 42.434 8.454 1.00 60.15 1034 PRO B C 1
ATOM 3726 O O . PRO D 2 168 ? -18.782 41.595 9.151 1.00 73.59 1034 PRO B O 1
ATOM 3730 N N . ALA D 2 169 ? -19.769 42.170 7.215 1.00 59.49 1035 ALA B N 1
ATOM 3731 C CA . ALA D 2 169 ? -19.427 40.909 6.576 1.00 46.34 1035 ALA B CA 1
ATOM 3732 C C . ALA D 2 169 ? -17.942 40.814 6.295 1.00 43.81 1035 ALA B C 1
ATOM 3733 O O . ALA D 2 169 ? -17.408 39.710 6.195 1.00 53.00 1035 ALA B O 1
ATOM 3735 N N . THR D 2 170 ? -17.284 41.945 6.097 1.00 38.81 1036 THR B N 1
ATOM 3736 C CA . THR D 2 170 ? -15.873 42.001 5.771 1.00 35.55 1036 THR B CA 1
ATOM 3737 C C . THR D 2 170 ? -15.019 42.306 6.991 1.00 35.52 1036 THR B C 1
ATOM 3738 O O . THR D 2 170 ? -14.028 41.628 7.249 1.00 50.81 1036 THR B O 1
ATOM 3742 N N . ALA D 2 171 ? -15.358 43.336 7.709 1.00 48.79 1037 ALA B N 1
ATOM 3743 C CA . ALA D 2 171 ? -14.454 43.907 8.684 1.00 35.41 1037 ALA B CA 1
ATOM 3744 C C . ALA D 2 171 ? -14.527 43.204 10.035 1.00 40.14 1037 ALA B C 1
ATOM 3745 O O . ALA D 2 171 ? -15.576 42.689 10.428 1.00 44.94 1037 ALA B O 1
ATOM 3747 N N . PRO D 2 172 ? -13.417 43.169 10.759 1.00 40.40 1038 PRO B N 1
ATOM 3748 C CA . PRO D 2 172 ? -13.468 42.801 12.172 1.00 55.83 1038 PRO B CA 1
ATOM 3749 C C . PRO D 2 172 ? -14.222 43.872 12.940 1.00 59.78 1038 PRO B C 1
ATOM 3750 O O . PRO D 2 172 ? -14.495 44.964 12.438 1.00 52.06 1038 PRO B O 1
ATOM 3754 N N . ALA D 2 173 ? -14.551 43.568 14.184 1.00 62.47 1039 ALA B N 1
ATOM 3755 C CA . ALA D 2 173 ? -15.317 44.514 14.979 1.00 61.98 1039 ALA B CA 1
ATOM 3756 C C . ALA D 2 173 ? -14.342 45.468 15.651 1.00 68.20 1039 ALA B C 1
ATOM 3757 O O . ALA D 2 173 ? -13.825 45.184 16.735 1.00 62.20 1039 ALA B O 1
ATOM 3759 N N . THR D 2 174 ? -14.168 46.633 15.036 1.00 46.01 1040 THR B N 1
ATOM 3760 C CA . THR D 2 174 ? -13.299 47.693 15.517 1.00 46.66 1040 THR B CA 1
ATOM 3761 C C . THR D 2 174 ? -13.280 48.770 14.445 1.00 37.24 1040 THR B C 1
ATOM 3762 O O . THR D 2 174 ? -13.776 48.556 13.342 1.00 45.80 1040 THR B O 1
ATOM 3766 N N . GLN D 2 175 ? -12.759 49.939 14.769 1.00 38.73 1041 GLN B N 1
ATOM 3767 C CA . GLN D 2 175 ? -12.618 51.000 13.794 1.00 40.62 1041 GLN B CA 1
ATOM 3768 C C . GLN D 2 175 ? -11.365 50.810 12.950 1.00 34.40 1041 GLN B C 1
ATOM 3769 O O . GLN D 2 175 ? -10.385 50.209 13.382 1.00 42.12 1041 GLN B O 1
ATOM 3775 N N . LEU D 2 176 ? -11.409 51.342 11.734 1.00 34.45 1042 LEU B N 1
ATOM 3776 C CA . LEU D 2 176 ? -10.212 51.577 10.942 1.00 21.84 1042 LEU B CA 1
ATOM 3777 C C . LEU D 2 176 ? -9.777 53.018 11.150 1.00 29.00 1042 LEU B C 1
ATOM 3778 O O . LEU D 2 176 ? -10.573 53.940 10.981 1.00 32.86 1042 LEU B O 1
ATOM 3783 N N . THR D 2 177 ? -8.530 53.213 11.533 1.00 24.02 1043 THR B N 1
ATOM 3784 C CA . THR D 2 177 ? -8.069 54.533 11.910 1.00 27.87 1043 THR B CA 1
ATOM 3785 C C . THR D 2 177 ? -6.874 54.926 11.052 1.00 33.06 1043 THR B C 1
ATOM 3786 O O . THR D 2 177 ? -6.348 54.127 10.283 1.00 38.41 1043 THR B O 1
ATOM 3790 N N . SER D 2 178 ? -6.439 56.170 11.220 1.00 36.54 1044 SER B N 1
ATOM 3791 C CA . SER D 2 178 ? -5.402 56.759 10.385 1.00 30.68 1044 SER B CA 1
ATOM 3792 C C . SER D 2 178 ? -5.641 56.456 8.908 1.00 31.56 1044 SER B C 1
ATOM 3793 O O . SER D 2 178 ? -4.713 56.075 8.194 1.00 37.56 1044 SER B O 1
ATOM 3796 N N . VAL D 2 179 ? -6.883 56.625 8.455 1.00 35.55 1045 VAL B N 1
ATOM 3797 C CA . VAL D 2 179 ? -7.286 56.271 7.099 1.00 26.42 1045 VAL B CA 1
ATOM 3798 C C . VAL D 2 179 ? -6.855 57.360 6.123 1.00 32.21 1045 VAL B C 1
ATOM 3799 O O . VAL D 2 179 ? -7.228 58.525 6.275 1.00 38.56 1045 VAL B O 1
ATOM 3803 N N . GLN D 2 180 ? -6.082 56.973 5.110 1.00 35.91 1046 GLN B N 1
ATOM 3804 C CA . GLN D 2 180 ? -5.586 57.885 4.093 1.00 25.13 1046 GLN B CA 1
ATOM 3805 C C . GLN D 2 180 ? -5.722 57.264 2.712 1.00 31.73 1046 GLN B C 1
ATOM 3806 O O . GLN D 2 180 ? -5.650 56.047 2.561 1.00 35.70 1046 GLN B O 1
ATOM 3812 N N . VAL D 2 181 ? -5.897 58.108 1.695 1.00 42.89 1047 VAL B N 1
ATOM 3813 C CA . VAL D 2 181 ? -5.955 57.661 0.306 1.00 42.39 1047 VAL B CA 1
ATOM 3814 C C . VAL D 2 181 ? -5.015 58.511 -0.538 1.00 33.35 1047 VAL B C 1
ATOM 3815 O O . VAL D 2 181 ? -5.037 59.741 -0.448 1.00 36.05 1047 VAL B O 1
ATOM 3819 N N . LEU D 2 182 ? -4.192 57.859 -1.351 1.00 33.20 1048 LEU B N 1
ATOM 3820 C CA . LEU D 2 182 ? -3.154 58.524 -2.128 1.0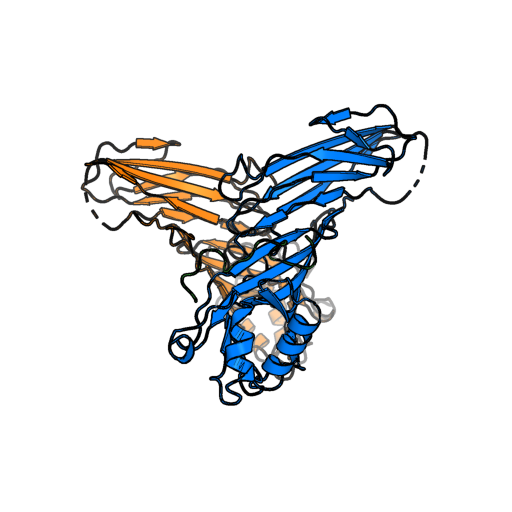0 35.98 1048 LEU B CA 1
ATOM 3821 C C . LEU D 2 182 ? -3.347 58.302 -3.619 1.00 38.69 1048 LEU B C 1
ATOM 3822 O O . LEU D 2 182 ? -3.473 57.160 -4.072 1.00 39.36 1048 LEU B O 1
ATOM 3827 N N . LEU D 2 183 ? -3.384 59.393 -4.375 1.00 45.87 1049 LEU B N 1
ATOM 3828 C CA . LEU D 2 183 ? -3.386 59.322 -5.833 1.00 39.37 1049 LEU B CA 1
ATOM 3829 C C . LEU D 2 183 ? -2.135 59.983 -6.396 1.00 46.71 1049 LEU B C 1
ATOM 3830 O O . LEU D 2 183 ? -2.001 61.217 -6.325 1.00 52.02 1049 LEU B O 1
ATOM 3835 N N . PRO D 2 184 ? -1.185 59.203 -6.901 1.00 49.92 1050 PRO B N 1
ATOM 3836 C CA . PRO D 2 184 ? -0.008 59.756 -7.580 1.00 62.26 1050 PRO B CA 1
ATOM 3837 C C . PRO D 2 184 ? -0.321 60.184 -9.005 1.00 60.40 1050 PRO B C 1
ATOM 3838 O O . PRO D 2 184 ? -1.146 59.576 -9.688 1.00 63.21 1050 PRO B O 1
ATOM 3842 N N . LEU D 2 185 ? 0.379 61.220 -9.473 1.00 71.98 1051 LEU B N 1
ATOM 3843 C CA . LEU D 2 185 ? 0.160 61.727 -10.824 1.00 81.82 1051 LEU B CA 1
ATOM 3844 C C . LEU D 2 185 ? 1.469 62.110 -11.502 1.00 85.34 1051 LEU B C 1
ATOM 3845 O O . LEU D 2 185 ? 2.383 62.650 -10.877 1.00 95.72 1051 LEU B O 1
ATOM 3850 N N . ASP D 2 186 ? 1.544 61.814 -12.798 1.00 103.44 1052 ASP B N 1
ATOM 3851 C CA . ASP D 2 186 ? 2.702 62.136 -13.620 1.00 122.71 1052 ASP B CA 1
ATOM 3852 C C . ASP D 2 186 ? 2.765 63.645 -13.861 1.00 129.92 1052 ASP B C 1
ATOM 3853 O O . ASP D 2 186 ? 1.882 64.408 -13.459 1.00 122.54 1052 ASP B O 1
ATOM 3858 N N . HIS D 2 187 ? 3.837 64.089 -14.510 1.00 138.69 1053 HIS B N 1
ATOM 3859 C CA . HIS D 2 187 ? 4.030 65.516 -14.725 1.00 136.13 1053 HIS B CA 1
ATOM 3860 C C . HIS D 2 187 ? 3.173 66.083 -15.844 1.00 123.61 1053 HIS B C 1
ATOM 3861 O O . HIS D 2 187 ? 3.163 67.303 -16.030 1.00 121.39 1053 HIS B O 1
ATOM 3868 N N . SER D 2 188 ? 2.439 65.255 -16.572 1.00 122.67 1054 SER B N 1
ATOM 3869 C CA . SER D 2 188 ? 1.576 65.770 -17.621 1.00 128.73 1054 SER B CA 1
ATOM 3870 C C . SER D 2 188 ? 0.230 66.222 -17.080 1.00 129.06 1054 SER B C 1
ATOM 3871 O O . SER D 2 188 ? -0.629 66.644 -17.859 1.00 132.40 1054 SER B O 1
ATOM 3874 N N . ALA D 2 189 ? 0.015 66.119 -15.774 1.00 134.02 1055 ALA B N 1
ATOM 3875 C CA . ALA D 2 189 ? -1.260 66.488 -15.184 1.00 112.13 1055 ALA B CA 1
ATOM 3876 C C . ALA D 2 189 ? -1.280 67.966 -14.820 1.00 101.52 1055 ALA B C 1
ATOM 3877 O O . ALA D 2 189 ? -0.328 68.483 -14.226 1.00 107.00 1055 ALA B O 1
ATOM 3879 N N . THR D 2 190 ? -2.374 68.634 -15.176 1.00 94.02 1056 THR B N 1
ATOM 3880 C CA . THR D 2 190 ? -2.639 70.020 -14.823 1.00 93.69 1056 THR B CA 1
ATOM 3881 C C . THR D 2 190 ? -4.136 70.163 -14.605 1.00 87.05 1056 THR B C 1
ATOM 3882 O O . THR D 2 190 ? -4.918 69.283 -14.968 1.00 81.68 1056 THR B O 1
ATOM 3886 N N . ASP D 2 191 ? -4.534 71.287 -14.011 1.00 86.93 1057 ASP B N 1
ATOM 3887 C CA . ASP D 2 191 ? -5.946 71.604 -13.797 1.00 89.78 1057 ASP B CA 1
ATOM 3888 C C . ASP D 2 191 ? -6.610 70.531 -12.940 1.00 71.08 1057 ASP B C 1
ATOM 3889 O O . ASP D 2 191 ? -7.691 70.035 -13.253 1.00 67.10 1057 ASP B O 1
ATOM 3894 N N . LEU D 2 192 ? -5.948 70.179 -11.843 1.00 80.54 1058 LEU B N 1
ATOM 3895 C CA . LEU D 2 192 ? -6.392 69.097 -10.972 1.00 70.49 1058 LEU B CA 1
ATOM 3896 C C . LEU D 2 192 ? -7.525 69.551 -10.055 1.00 51.78 1058 LEU B C 1
ATOM 3897 O O . LEU D 2 192 ? -7.368 70.510 -9.293 1.00 52.27 1058 LEU B O 1
ATOM 3902 N N . GLN D 2 193 ? -8.643 68.830 -10.092 1.00 44.01 1059 GLN B N 1
ATOM 3903 C CA . GLN D 2 193 ? -9.790 69.059 -9.224 1.00 42.04 1059 GLN B CA 1
ATOM 3904 C C . GLN D 2 193 ? -10.198 67.769 -8.521 1.00 35.84 1059 GLN B C 1
ATOM 3905 O O . GLN D 2 193 ? -10.060 66.684 -9.081 1.00 41.08 1059 GLN B O 1
ATOM 3911 N N . CYS D 2 194 ? -10.663 67.881 -7.274 1.00 38.94 1060 CYS B N 1
ATOM 3912 C CA . CYS D 2 194 ? -11.094 66.705 -6.519 1.00 33.06 1060 CYS B CA 1
ATOM 3913 C C . CYS D 2 194 ? -12.255 67.007 -5.576 1.00 38.93 1060 CYS B C 1
ATOM 3914 O O . CYS D 2 194 ? -12.442 68.136 -5.121 1.00 35.85 1060 CYS B O 1
ATOM 3917 N N . GLN D 2 195 ? -13.092 65.994 -5.375 1.00 32.21 1061 GLN B N 1
ATOM 3918 C CA . GLN D 2 195 ? -14.067 65.957 -4.291 1.00 36.13 1061 GLN B CA 1
ATOM 3919 C C . GLN D 2 195 ? -14.008 64.668 -3.492 1.00 33.01 1061 GLN B C 1
ATOM 3920 O O . GLN D 2 195 ? -13.988 63.593 -4.069 1.00 38.92 1061 GLN B O 1
ATOM 3926 N N . PRO D 2 196 ? -13.983 64.768 -2.160 1.00 24.90 1062 PRO B N 1
ATOM 3927 C CA . PRO D 2 196 ? -13.844 65.984 -1.355 1.00 26.45 1062 PRO B CA 1
ATOM 3928 C C . PRO D 2 196 ? -12.453 66.572 -1.473 1.00 29.09 1062 PRO B C 1
ATOM 3929 O O . PRO D 2 196 ? -11.630 65.981 -2.146 1.00 45.23 1062 PRO B O 1
ATOM 3933 N N . PRO D 2 197 ? -12.192 67.716 -0.849 1.00 32.47 1063 PRO B N 1
ATOM 3934 C CA . PRO D 2 197 ? -10.862 68.310 -0.980 1.00 40.94 1063 PRO B CA 1
ATOM 3935 C C . PRO D 2 197 ? -9.797 67.393 -0.409 1.00 36.38 1063 PRO B C 1
ATOM 3936 O O . PRO D 2 197 ? -10.022 66.682 0.565 1.00 37.92 1063 PRO B O 1
ATOM 3940 N N . ALA D 2 198 ? -8.637 67.405 -1.050 1.00 36.74 1064 ALA B N 1
ATOM 3941 C CA . ALA D 2 198 ? -7.470 66.657 -0.627 1.00 35.42 1064 ALA B CA 1
ATOM 3942 C C . ALA D 2 198 ? -6.262 67.573 -0.736 1.00 57.64 1064 ALA B C 1
ATOM 3943 O O . ALA D 2 198 ? -6.310 68.616 -1.388 1.00 64.13 1064 ALA B O 1
ATOM 3945 N N . ALA D 2 199 ? -5.170 67.178 -0.098 1.00 55.37 1065 ALA B N 1
ATOM 3946 C CA . ALA D 2 199 ? -3.954 67.973 -0.110 1.00 56.54 1065 ALA B CA 1
ATOM 3947 C C . ALA D 2 199 ? -3.047 67.519 -1.242 1.00 52.56 1065 ALA B C 1
ATOM 3948 O O . ALA D 2 199 ? -2.674 66.347 -1.312 1.00 52.65 1065 ALA B O 1
ATOM 3950 N N . TRP D 2 200 ? -2.685 68.445 -2.115 1.00 58.31 1066 TRP B N 1
ATOM 3951 C CA A TRP D 2 200 ? -1.796 68.138 -3.226 0.50 71.45 1066 TRP B CA 1
ATOM 3952 C CA B TRP D 2 200 ? -1.804 68.162 -3.242 0.50 71.52 1066 TRP B CA 1
ATOM 3953 C C . TRP D 2 200 ? -0.399 68.634 -2.907 1.00 71.81 1066 TRP B C 1
ATOM 3954 O O . TRP D 2 200 ? -0.159 69.838 -2.819 1.00 90.44 1066 TRP B O 1
ATOM 3975 N N . ASN D 2 201 ? 0.517 67.696 -2.731 1.00 74.82 1067 ASN B N 1
ATOM 3976 C CA . ASN D 2 201 ? 1.928 68.014 -2.597 1.00 77.62 1067 ASN B CA 1
ATOM 3977 C C . ASN D 2 201 ? 2.536 68.074 -3.986 1.00 77.58 1067 ASN B C 1
ATOM 3978 O O . ASN D 2 201 ? 2.604 67.060 -4.681 1.00 76.88 1067 ASN B O 1
ATOM 3983 N N . ALA D 2 202 ? 2.994 69.259 -4.382 1.00 85.09 1068 ALA B N 1
ATOM 3984 C CA . ALA D 2 202 ? 3.529 69.423 -5.727 1.00 93.87 1068 ALA B CA 1
ATOM 3985 C C . ALA D 2 202 ? 4.915 68.815 -5.834 1.00 102.66 1068 ALA B C 1
ATOM 3986 O O . ALA D 2 202 ? 5.343 68.430 -6.927 1.00 107.30 1068 ALA B O 1
ATOM 3988 N N . GLU D 2 203 ? 5.643 68.763 -4.721 1.00 98.21 1069 GLU B N 1
ATOM 3989 C CA . GLU D 2 203 ? 6.967 68.164 -4.716 1.00 104.81 1069 GLU B CA 1
ATOM 3990 C C . GLU D 2 203 ? 6.898 66.710 -5.168 1.00 105.59 1069 GLU B C 1
ATOM 3991 O O . GLU D 2 203 ? 7.477 66.358 -6.199 1.00 113.55 1069 GLU B O 1
ATOM 3993 N N . GLU D 2 204 ? 6.177 65.859 -4.440 1.00 100.59 1070 GLU B N 1
ATOM 3994 C CA . GLU D 2 204 ? 6.072 64.471 -4.872 1.00 93.61 1070 GLU B CA 1
ATOM 3995 C C . GLU D 2 204 ? 4.950 64.267 -5.875 1.00 87.79 1070 GLU B C 1
ATOM 3996 O O . GLU D 2 204 ? 4.793 63.156 -6.387 1.00 85.51 1070 GLU B O 1
ATOM 3998 N N . ARG D 2 205 ? 4.190 65.315 -6.179 1.00 102.84 1071 ARG B N 1
ATOM 3999 C CA . ARG D 2 205 ? 3.057 65.253 -7.094 1.00 90.19 1071 ARG B CA 1
ATOM 4000 C C . ARG D 2 205 ? 2.127 64.096 -6.731 1.00 77.48 1071 ARG B C 1
ATOM 4001 O O . ARG D 2 205 ? 1.940 63.144 -7.483 1.00 71.21 1071 ARG B O 1
ATOM 4009 N N . ARG D 2 206 ? 1.554 64.206 -5.535 1.00 83.35 1072 ARG B N 1
ATOM 4010 C CA . ARG D 2 206 ? 0.587 63.227 -5.070 1.00 67.31 1072 ARG B CA 1
ATOM 4011 C C . ARG D 2 206 ? -0.547 63.917 -4.331 1.00 54.14 1072 ARG B C 1
ATOM 4012 O O . ARG D 2 206 ? -0.317 64.814 -3.519 1.00 60.56 1072 ARG B O 1
ATOM 4014 N N . LEU D 2 207 ? -1.764 63.461 -4.588 1.00 55.75 1073 LEU B N 1
ATOM 4015 C CA . LEU D 2 207 ? -2.955 63.933 -3.900 1.00 47.70 1073 LEU B CA 1
ATOM 4016 C C . LEU D 2 207 ? -3.247 63.028 -2.708 1.00 42.11 1073 LEU B C 1
ATOM 4017 O O . LEU D 2 207 ? -3.338 61.809 -2.863 1.00 37.07 1073 LEU B O 1
ATOM 4022 N N . LEU D 2 208 ? -3.463 63.623 -1.540 1.00 38.48 1074 LEU B N 1
ATOM 4023 C CA . LEU D 2 208 ? -3.651 62.867 -0.313 1.00 34.73 1074 LEU B CA 1
ATOM 4024 C C . LEU D 2 208 ? -4.978 63.217 0.331 1.00 36.66 1074 LEU B C 1
ATOM 4025 O O . LEU D 2 208 ? -5.188 64.358 0.737 1.00 43.87 1074 LEU B O 1
ATOM 4030 N N . TRP D 2 209 ? -5.841 62.226 0.486 1.00 40.70 1075 TRP B N 1
ATOM 4031 C CA . TRP D 2 209 ? -7.059 62.377 1.264 1.00 28.31 1075 TRP B CA 1
ATOM 4032 C C . TRP D 2 209 ? -6.858 61.785 2.648 1.00 35.85 1075 TRP B C 1
ATOM 4033 O O . TRP D 2 209 ? -6.358 60.666 2.783 1.00 46.96 1075 TRP B O 1
ATOM 4044 N N . LYS D 2 210 ? -7.252 62.531 3.667 1.00 31.87 1076 LYS B N 1
ATOM 4045 C CA . LYS D 2 210 ? -7.365 62.011 5.017 1.00 42.74 1076 LYS B CA 1
ATOM 4046 C C . LYS D 2 210 ? -8.836 61.834 5.325 1.00 33.57 1076 LYS B C 1
ATOM 4047 O O . LYS D 2 210 ? -9.613 62.773 5.193 1.00 46.63 1076 LYS B O 1
ATOM 4053 N N . LEU D 2 211 ? -9.216 60.632 5.704 1.00 35.28 1077 LEU B N 1
ATOM 4054 C CA . LEU D 2 211 ? -10.606 60.296 5.936 1.00 29.92 1077 LEU B CA 1
ATOM 4055 C C . LEU D 2 211 ? -10.854 60.097 7.425 1.00 31.84 1077 LEU B C 1
ATOM 4056 O O . LEU D 2 211 ? -9.952 59.745 8.186 1.00 45.00 1077 LEU B O 1
ATOM 4061 N N . ALA D 2 212 ? -12.080 60.343 7.840 1.00 28.11 1078 ALA B N 1
ATOM 4062 C CA . ALA D 2 212 ? -12.433 60.042 9.204 1.00 34.06 1078 ALA B CA 1
ATOM 4063 C C . ALA D 2 212 ? -12.382 58.539 9.413 1.00 27.64 1078 ALA B C 1
ATOM 4064 O O . ALA D 2 212 ? -12.466 57.761 8.472 1.00 37.88 1078 ALA B O 1
ATOM 4066 N N . ASN D 2 213 ? -12.242 58.140 10.672 1.00 40.18 1079 ASN B N 1
ATOM 4067 C CA . ASN D 2 213 ? -12.222 56.731 11.012 1.00 36.69 1079 ASN B CA 1
ATOM 4068 C C . ASN D 2 213 ? -13.460 56.049 10.457 1.00 34.38 1079 ASN B C 1
ATOM 4069 O O . ASN D 2 213 ? -14.514 56.664 10.310 1.00 36.23 1079 ASN B O 1
ATOM 4074 N N . LEU D 2 214 ? -13.311 54.774 10.117 1.00 36.34 1080 LEU B N 1
ATOM 4075 C CA . LEU D 2 214 ? -14.382 53.979 9.544 1.00 34.11 1080 LEU B CA 1
ATOM 4076 C C . LEU D 2 214 ? -14.769 52.870 10.495 1.00 29.15 1080 LEU B C 1
ATOM 4077 O O . LEU D 2 214 ? -13.912 52.285 11.155 1.00 43.50 1080 LEU B O 1
ATOM 4082 N N . SER D 2 215 ? -16.062 52.588 10.565 1.00 42.55 1081 SER B N 1
ATOM 4083 C CA . SER D 2 215 ? -16.561 51.514 11.388 1.00 61.66 1081 SER B CA 1
ATOM 4084 C C . SER D 2 215 ? -17.627 50.739 10.630 1.00 58.48 1081 SER B C 1
ATOM 4085 O O . SER D 2 215 ? -18.455 51.344 9.938 1.00 71.28 1081 SER B O 1
ATOM 4088 N N . PRO D 2 216 ? -17.644 49.412 10.756 1.00 60.64 1082 PRO B N 1
ATOM 4089 C CA . PRO D 2 216 ? -18.704 48.626 10.113 1.00 67.09 1082 PRO B CA 1
ATOM 4090 C C . PRO D 2 216 ? -20.073 48.846 10.719 1.00 91.02 1082 PRO B C 1
ATOM 4091 O O . PRO D 2 216 ? -21.073 48.454 10.109 1.00 98.13 1082 PRO B O 1
ATOM 4095 N N . THR D 2 217 ? -20.147 49.445 11.906 1.00 102.31 1083 THR B N 1
ATOM 4096 C CA . THR D 2 217 ? -21.401 49.502 12.648 1.00 105.02 1083 THR B CA 1
ATOM 4097 C C . THR D 2 217 ? -22.452 50.381 11.973 1.00 124.30 1083 THR B C 1
ATOM 4098 O O . THR D 2 217 ? -23.651 50.105 12.092 1.00 148.29 1083 THR B O 1
ATOM 4102 N N . ASN D 2 218 ? -22.050 51.431 11.257 1.00 112.32 1084 ASN B N 1
ATOM 4103 C CA . ASN D 2 218 ? -23.027 52.389 10.759 1.00 123.22 1084 ASN B CA 1
ATOM 4104 C C . ASN D 2 218 ? -22.891 52.631 9.266 1.00 121.27 1084 ASN B C 1
ATOM 4105 O O . ASN D 2 218 ? -21.786 52.723 8.730 1.00 122.23 1084 ASN B O 1
ATOM 4110 N N . HIS D 2 219 ? -24.049 52.738 8.610 1.00 119.01 1085 HIS B N 1
ATOM 4111 C CA . HIS D 2 219 ? -24.093 52.871 7.157 1.00 128.28 1085 HIS B CA 1
ATOM 4112 C C . HIS D 2 219 ? -23.400 54.144 6.687 1.00 120.26 1085 HIS B C 1
ATOM 4113 O O . HIS D 2 219 ? -22.532 54.101 5.811 1.00 111.70 1085 HIS B O 1
ATOM 4115 N N . SER D 2 220 ? -23.773 55.289 7.248 1.00 124.23 1086 SER B N 1
ATOM 4116 C CA . SER D 2 220 ? -23.127 56.533 6.854 1.00 121.54 1086 SER B CA 1
ATOM 4117 C C . SER D 2 220 ? -21.684 56.585 7.331 1.00 122.45 1086 SER B C 1
ATOM 4118 O O . SER D 2 220 ? -20.834 57.190 6.671 1.00 109.85 1086 SER B O 1
ATOM 4120 N N . LYS D 2 221 ? -21.392 55.951 8.466 1.00 136.50 1087 LYS B N 1
ATOM 4121 C CA . LYS D 2 221 ? -20.051 55.955 9.033 1.00 130.89 1087 LYS B CA 1
ATOM 4122 C C . LYS D 2 221 ? -19.083 55.070 8.259 1.00 105.29 1087 LYS B C 1
ATOM 4123 O O . LYS D 2 221 ? -17.872 55.282 8.347 1.00 98.46 1087 LYS B O 1
ATOM 4125 N N . GLY D 2 222 ? -19.579 54.058 7.551 1.00 111.17 1088 GLY B N 1
ATOM 4126 C CA . GLY D 2 222 ? -18.708 53.072 6.939 1.00 82.49 1088 GLY B CA 1
ATOM 4127 C C . GLY D 2 222 ? -18.409 53.200 5.456 1.00 50.17 1088 GLY B C 1
ATOM 4128 O O . GLY D 2 222 ? -17.468 52.580 4.971 1.00 41.33 1088 GLY B O 1
ATOM 4129 N N . SER D 2 223 ? -19.168 53.989 4.717 1.00 56.81 1089 SER B N 1
ATOM 4130 C CA . SER D 2 223 ? -19.020 54.018 3.272 1.00 41.07 1089 SER B CA 1
ATOM 4131 C C . SER D 2 223 ? -18.795 55.435 2.772 1.00 45.74 1089 SER B C 1
ATOM 4132 O O . SER D 2 223 ? -19.031 56.413 3.481 1.00 45.84 1089 SER B O 1
ATOM 4135 N N . GLY D 2 224 ? -18.317 55.535 1.540 1.00 30.21 1090 GLY B N 1
ATOM 4136 C CA . GLY D 2 224 ? -18.046 56.840 0.980 1.00 28.85 1090 GLY B CA 1
ATOM 4137 C C . GLY D 2 224 ? -17.608 56.726 -0.457 1.00 32.94 1090 GLY B C 1
ATOM 4138 O O . GLY D 2 224 ? -17.546 55.640 -1.031 1.00 40.93 1090 GLY B O 1
ATOM 4139 N N . THR D 2 225 ? -17.295 57.878 -1.030 1.00 29.28 1091 THR B N 1
ATOM 4140 C CA . THR D 2 225 ? -16.880 57.962 -2.411 1.00 33.05 1091 THR B CA 1
ATOM 4141 C C . THR D 2 225 ? -16.009 59.195 -2.559 1.00 31.90 1091 THR B C 1
ATOM 4142 O O . THR D 2 225 ? -16.175 60.166 -1.831 1.00 32.65 1091 THR B O 1
ATOM 4146 N N . LEU D 2 226 ? -15.074 59.148 -3.502 1.00 37.50 1092 LEU B N 1
ATOM 4147 C CA . LEU D 2 226 ? -14.219 60.294 -3.766 1.00 28.00 1092 LEU B CA 1
ATOM 4148 C C . LEU D 2 226 ? -13.716 60.228 -5.202 1.00 31.51 1092 LEU B C 1
ATOM 4149 O O . LEU D 2 226 ? -13.706 59.167 -5.822 1.00 32.47 1092 LEU B O 1
ATOM 4154 N N . CYS D 2 227 ? -13.319 61.378 -5.743 1.00 33.93 1093 CYS B N 1
ATOM 4155 C CA . CYS D 2 227 ? -12.954 61.405 -7.152 1.00 35.54 1093 CYS B CA 1
ATOM 4156 C C . CYS D 2 227 ? -12.074 62.600 -7.478 1.00 32.04 1093 CYS B C 1
ATOM 4157 O O . CYS D 2 227 ? -12.004 63.573 -6.733 1.00 36.54 1093 CYS B O 1
ATOM 4160 N N . ALA D 2 228 ? -11.406 62.509 -8.624 1.00 35.27 1094 ALA B N 1
ATOM 4161 C CA . ALA D 2 228 ? -10.537 63.573 -9.096 1.00 43.14 1094 ALA B CA 1
ATOM 4162 C C . ALA D 2 228 ? -10.498 63.553 -10.616 1.00 37.45 1094 ALA B C 1
ATOM 4163 O O . ALA D 2 228 ? -10.786 62.541 -11.251 1.00 39.38 1094 ALA B O 1
ATOM 4165 N N . SER D 2 229 ? -10.163 64.698 -11.196 1.00 38.92 1095 SER B N 1
ATOM 4166 C CA . SER D 2 229 ? -10.031 64.800 -12.640 1.00 57.47 1095 SER B CA 1
ATOM 4167 C C . SER D 2 229 ? -8.885 65.744 -12.965 1.00 54.23 1095 SER B C 1
ATOM 4168 O O . SER D 2 229 ? -8.545 66.627 -12.173 1.00 49.88 1095 SER B O 1
ATOM 4171 N N . TRP D 2 230 ? -8.288 65.545 -14.134 1.00 49.94 1096 TRP B N 1
ATOM 4172 C CA . TRP D 2 230 ? -7.172 66.376 -14.562 1.00 66.37 1096 TRP B CA 1
ATOM 4173 C C . TRP D 2 230 ? -7.048 66.303 -16.078 1.00 72.90 1096 TRP B C 1
ATOM 4174 O O . TRP D 2 230 ? -7.810 65.606 -16.753 1.00 71.01 1096 TRP B O 1
ATOM 4185 N N . GLN D 2 231 ? -6.064 67.030 -16.605 1.00 94.35 1097 GLN B N 1
ATOM 4186 C CA . GLN D 2 231 ? -5.796 67.115 -18.034 1.00 97.06 1097 GLN B CA 1
ATOM 4187 C C . GLN D 2 231 ? -4.375 66.681 -18.369 1.00 102.84 1097 GLN B C 1
ATOM 4188 O O . GLN D 2 231 ? -3.435 66.980 -17.629 1.00 101.44 1097 GLN B O 1
ATOM 4194 N N . CYS D 2 232 ? -4.231 65.981 -19.493 1.00 122.50 1098 CYS B N 1
ATOM 4195 C CA . CYS D 2 232 ? -2.928 65.524 -19.973 1.00 132.58 1098 CYS B CA 1
ATOM 4196 C C . CYS D 2 232 ? -2.778 65.753 -21.473 1.00 140.46 1098 CYS B C 1
ATOM 4197 O O . CYS D 2 232 ? -3.764 65.927 -22.185 1.00 122.62 1098 CYS B O 1
ATOM 4200 N N . PRO D 2 239 ? -0.398 54.495 -18.576 1.00 147.54 1105 PRO B N 1
ATOM 4201 C CA . PRO D 2 239 ? -0.616 53.719 -17.351 1.00 126.57 1105 PRO B CA 1
ATOM 4202 C C . PRO D 2 239 ? -1.874 54.182 -16.625 1.00 104.27 1105 PRO B C 1
ATOM 4203 O O . PRO D 2 239 ? -1.973 55.355 -16.275 1.00 101.26 1105 PRO B O 1
ATOM 4207 N N . ALA D 2 240 ? -2.818 53.272 -16.402 1.00 99.99 1106 ALA B N 1
ATOM 4208 C CA . ALA D 2 240 ? -4.046 53.630 -15.713 1.00 89.81 1106 ALA B CA 1
ATOM 4209 C C . ALA D 2 240 ? -3.745 54.051 -14.276 1.00 89.41 1106 ALA B C 1
ATOM 4210 O O . ALA D 2 240 ? -2.840 53.506 -13.637 1.00 62.88 1106 ALA B O 1
ATOM 4212 N N . PRO D 2 241 ? -4.484 55.022 -13.742 1.00 76.24 1107 PRO B N 1
ATOM 4213 C CA . PRO D 2 241 ? -4.217 55.464 -12.371 1.00 66.04 1107 PRO B CA 1
ATOM 4214 C C . PRO D 2 241 ? -4.627 54.406 -11.362 1.00 52.38 1107 PRO B C 1
ATOM 4215 O O . PRO D 2 241 ? -5.574 53.648 -11.574 1.00 51.16 1107 PRO B O 1
ATOM 4219 N N . SER D 2 242 ? -3.878 54.341 -10.271 1.00 51.81 1108 SER B N 1
ATOM 4220 C CA . SER D 2 242 ? -4.179 53.462 -9.155 1.00 52.09 1108 SER B CA 1
ATOM 4221 C C . SER D 2 242 ? -4.173 54.251 -7.854 1.00 43.33 1108 SER B C 1
ATOM 4222 O O . SER D 2 242 ? -3.374 55.171 -7.676 1.00 43.13 1108 SER B O 1
ATOM 4225 N N . LEU D 2 243 ? -5.062 53.883 -6.942 1.00 35.98 1109 LEU B N 1
ATOM 4226 C CA . LEU D 2 243 ? -5.113 54.486 -5.618 1.00 39.63 1109 LEU B CA 1
ATOM 4227 C C . LEU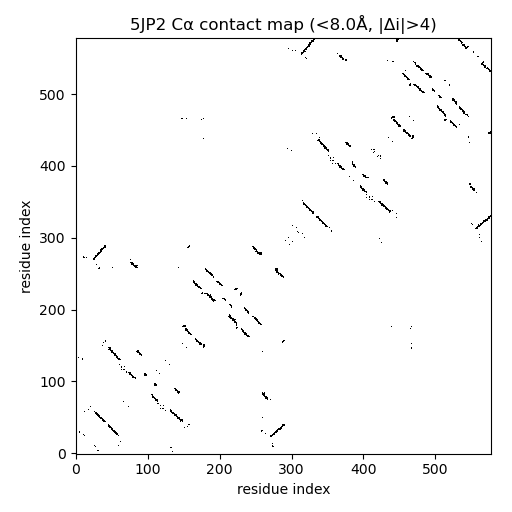 D 2 243 ? -4.562 53.554 -4.547 1.00 34.96 1109 LEU B C 1
ATOM 4228 O O . LEU D 2 243 ? -4.758 52.339 -4.592 1.00 38.22 1109 LEU B O 1
ATOM 4233 N N . ALA D 2 244 ? -3.857 54.138 -3.594 1.00 32.84 1110 ALA B N 1
ATOM 4234 C CA . ALA D 2 244 ? -3.327 53.427 -2.448 1.00 36.97 1110 ALA B CA 1
ATOM 4235 C C . ALA D 2 244 ? -4.084 53.875 -1.208 1.00 34.15 1110 ALA B C 1
ATOM 4236 O O . ALA D 2 244 ? -4.303 55.073 -1.018 1.00 35.31 1110 ALA B O 1
ATOM 4238 N N . VAL D 2 245 ? -4.466 52.917 -0.369 1.00 30.04 1111 VAL B N 1
ATOM 4239 C CA . VAL D 2 245 ? -5.156 53.179 0.888 1.00 21.66 1111 VAL B CA 1
ATOM 4240 C C . VAL D 2 245 ? -4.304 52.726 2.068 1.00 25.40 1111 VAL B C 1
ATOM 4241 O O . VAL D 2 245 ? -3.658 51.675 2.031 1.00 36.33 1111 VAL B O 1
ATOM 4245 N N . GLN D 2 246 ? -4.326 53.518 3.123 1.00 32.12 1112 GLN B N 1
ATOM 4246 C CA . GLN D 2 246 ? -3.636 53.235 4.365 1.00 24.89 1112 GLN B CA 1
ATOM 4247 C C . GLN D 2 246 ? -4.644 53.255 5.496 1.00 33.59 1112 GLN B C 1
ATOM 4248 O O . GLN D 2 246 ? -5.543 54.097 5.511 1.00 33.04 1112 GLN B O 1
ATOM 4254 N N . PHE D 2 247 ? -4.518 52.306 6.418 1.00 31.62 1113 PHE B N 1
ATOM 4255 C CA . PHE D 2 247 ? -5.294 52.339 7.645 1.00 28.95 1113 PHE B CA 1
ATOM 4256 C C . PHE D 2 247 ? -4.621 51.451 8.677 1.00 38.82 1113 PHE B C 1
ATOM 4257 O O . PHE D 2 247 ? -3.684 50.715 8.377 1.00 39.01 1113 PHE B O 1
ATOM 4265 N N . VAL D 2 248 ? -5.157 51.502 9.896 1.00 36.38 1114 VAL B N 1
ATOM 4266 C CA . VAL D 2 248 ? -4.561 50.900 11.076 1.00 29.79 1114 VAL B CA 1
ATOM 4267 C C . VAL D 2 248 ? -5.706 50.419 11.949 1.00 34.01 1114 VAL B C 1
ATOM 4268 O O . VAL D 2 248 ? -6.813 50.942 11.884 1.00 43.37 1114 VAL B O 1
ATOM 4272 N N . GLY D 2 249 ? -5.446 49.423 12.780 1.00 38.13 1115 GLY B N 1
ATOM 4273 C CA . GLY D 2 249 ? -6.487 48.952 13.671 1.00 49.57 1115 GLY B CA 1
ATOM 4274 C C . GLY D 2 249 ? -5.921 48.299 14.908 1.00 36.09 1115 GLY B C 1
ATOM 4275 O O . GLY D 2 249 ? -4.743 47.940 14.962 1.00 40.46 1115 GLY B O 1
ATOM 4276 N N . SER D 2 250 ? -6.783 48.142 15.910 1.00 40.46 1116 SER B N 1
ATOM 4277 C CA . SER D 2 250 ? -6.398 47.510 17.161 1.00 33.64 1116 SER B CA 1
ATOM 4278 C C . SER D 2 250 ? -7.598 46.788 17.740 1.00 31.66 1116 SER B C 1
ATOM 4279 O O . SER D 2 250 ? -8.743 47.152 17.481 1.00 44.83 1116 SER B O 1
ATOM 4282 N N . GLY D 2 251 ? -7.329 45.742 18.501 1.00 31.94 1117 GLY B N 1
ATOM 4283 C CA . GLY D 2 251 ? -8.365 45.033 19.205 1.00 22.23 1117 GLY B CA 1
ATOM 4284 C C . GLY D 2 251 ? -8.905 43.829 18.491 1.00 25.24 1117 GLY B C 1
ATOM 4285 O O . GLY D 2 251 ? -9.690 43.086 19.077 1.00 33.30 1117 GLY B O 1
ATOM 4286 N N . ALA D 2 252 ? -8.513 43.607 17.246 1.00 36.49 1118 ALA B N 1
ATOM 4287 C CA . ALA D 2 252 ? -8.937 42.418 16.533 1.00 31.73 1118 ALA B CA 1
ATOM 4288 C C . ALA D 2 252 ? -7.831 41.999 15.575 1.00 35.38 1118 ALA B C 1
ATOM 4289 O O . ALA D 2 252 ? -6.923 42.771 15.285 1.00 34.46 1118 ALA B O 1
ATOM 4291 N N . SER D 2 253 ? -7.900 40.759 15.109 1.00 35.45 1119 SER B N 1
ATOM 4292 C CA . SER D 2 253 ? -7.052 40.275 14.033 1.00 35.33 1119 SER B CA 1
ATOM 4293 C C . SER D 2 253 ? -7.888 40.153 12.765 1.00 34.36 1119 SER B C 1
ATOM 4294 O O . SER D 2 253 ? -9.091 39.908 12.823 1.00 50.35 1119 SER B O 1
ATOM 4297 N N . LEU D 2 254 ? -7.250 40.332 11.612 1.00 45.04 1120 LEU B N 1
ATOM 4298 C CA . LEU D 2 254 ? -7.989 40.164 10.366 1.00 44.44 1120 LEU B CA 1
ATOM 4299 C C . LEU D 2 254 ? -8.181 38.694 10.023 1.00 35.41 1120 LEU B C 1
ATOM 4300 O O . LEU D 2 254 ? -9.261 38.296 9.581 1.00 40.39 1120 LEU B O 1
ATOM 4305 N N . SER D 2 255 ? -7.163 37.869 10.257 1.00 39.58 1121 SER B N 1
ATOM 4306 C CA . SER D 2 255 ? -7.274 36.452 9.939 1.00 34.43 1121 SER B CA 1
ATOM 4307 C C . SER D 2 255 ? -8.305 35.763 10.811 1.00 38.45 1121 SER B C 1
ATOM 4308 O O . SER D 2 255 ? -8.847 34.723 10.431 1.00 51.34 1121 SER B O 1
ATOM 4311 N N . GLY D 2 256 ? -8.556 36.294 11.993 1.00 35.40 1122 GLY B N 1
ATOM 4312 C CA . GLY D 2 256 ? -9.397 35.644 12.954 1.00 44.33 1122 GLY B CA 1
ATOM 4313 C C . GLY D 2 256 ? -8.633 34.836 13.973 1.00 52.11 1122 GLY B C 1
ATOM 4314 O O . GLY D 2 256 ? -9.205 34.447 14.995 1.00 59.07 1122 GLY B O 1
ATOM 4315 N N . LEU D 2 257 ? -7.359 34.578 13.710 1.00 42.93 1123 LEU B N 1
ATOM 4316 C CA . LEU D 2 257 ? -6.527 33.825 14.629 1.00 46.06 1123 LEU B CA 1
ATOM 4317 C C . LEU D 2 257 ? -6.494 34.483 16.000 1.00 38.29 1123 LEU B C 1
ATOM 4318 O O . LEU D 2 257 ? -6.484 35.707 16.124 1.00 35.89 1123 LEU B O 1
ATOM 4323 N N . ASP D 2 258 ? -6.482 33.642 17.028 1.00 44.63 1124 ASP B N 1
ATOM 4324 C CA . ASP D 2 258 ? -6.372 34.051 18.414 1.00 34.60 1124 ASP B CA 1
ATOM 4325 C C . ASP D 2 258 ? -5.557 32.983 19.140 1.00 39.68 1124 ASP B C 1
ATOM 4326 O O . ASP D 2 258 ? -5.393 31.864 18.649 1.00 40.41 1124 ASP B O 1
ATOM 4331 N N . VAL D 2 259 ? -5.038 33.333 20.311 1.00 37.49 1125 VAL B N 1
ATOM 4332 C CA . VAL D 2 259 ? -4.167 32.453 21.081 1.00 38.37 1125 VAL B CA 1
ATOM 4333 C C . VAL D 2 259 ? -4.652 32.387 22.526 1.00 37.77 1125 VAL B C 1
ATOM 4334 O O . VAL D 2 259 ? -5.064 33.402 23.091 1.00 39.28 1125 VAL B O 1
ATOM 4338 N N . GLU D 2 260 ? -4.612 31.194 23.126 1.00 45.79 1126 GLU B N 1
ATOM 4339 C CA . GLU D 2 260 ? -4.973 31.017 24.532 1.00 44.57 1126 GLU B CA 1
ATOM 4340 C C . GLU D 2 260 ? -4.056 30.004 25.207 1.00 42.30 1126 GLU B C 1
ATOM 4341 O O . GLU D 2 260 ? -3.598 29.049 24.580 1.00 42.66 1126 GLU B O 1
ATOM 4347 N N . LEU D 2 261 ? -3.777 30.226 26.494 1.00 52.47 1127 LEU B N 1
ATOM 4348 C CA . LEU D 2 261 ? -2.886 29.329 27.221 1.00 41.58 1127 LEU B CA 1
ATOM 4349 C C . LEU D 2 261 ? -3.605 28.044 27.600 1.00 40.65 1127 LEU B C 1
ATOM 4350 O O . LEU D 2 261 ? -4.828 28.000 27.732 1.00 43.35 1127 LEU B O 1
ATOM 4355 N N . VAL D 2 262 ? -2.823 26.987 27.779 1.00 40.52 1128 VAL B N 1
ATOM 4356 C CA . VAL D 2 262 ? -3.346 25.671 28.123 1.00 51.12 1128 VAL B CA 1
ATOM 4357 C C . VAL D 2 262 ? -2.747 25.244 29.454 1.00 53.45 1128 VAL B C 1
ATOM 4358 O O . VAL D 2 262 ? -1.528 25.071 29.567 1.00 60.71 1128 VAL B O 1
ATOM 4362 N N . GLY D 2 263 ? -3.595 25.072 30.455 1.00 50.07 1129 GLY B N 1
ATOM 4363 C CA . GLY D 2 263 ? -3.116 24.774 31.782 1.00 64.27 1129 GLY B CA 1
ATOM 4364 C C . GLY D 2 263 ? -3.158 25.998 32.678 1.00 70.58 1129 GLY B C 1
ATOM 4365 O O . GLY D 2 263 ? -3.189 27.143 32.222 1.00 73.34 1129 GLY B O 1
ATOM 4366 N N . SER D 2 264 ? -3.152 25.747 33.980 1.00 58.24 1130 SER B N 1
ATOM 4367 C CA . SER D 2 264 ? -3.343 26.798 34.966 1.00 66.52 1130 SER B CA 1
ATOM 4368 C C . SER D 2 264 ? -2.044 27.333 35.532 1.00 52.22 1130 SER B C 1
ATOM 4369 O O . SER D 2 264 ? -2.075 28.265 36.336 1.00 54.54 1130 SER B O 1
ATOM 4372 N N . ARG D 2 265 ? -0.910 26.778 35.136 1.00 58.22 1131 ARG B N 1
ATOM 4373 C CA . ARG D 2 265 ? 0.334 27.128 35.798 1.00 47.18 1131 ARG B CA 1
ATOM 4374 C C . ARG D 2 265 ? 0.827 28.512 35.402 1.00 44.37 1131 ARG B C 1
ATOM 4375 O O . ARG D 2 265 ? 1.537 29.159 36.170 1.00 55.30 1131 ARG B O 1
ATOM 4383 N N . TYR D 2 266 ? 0.459 28.979 34.221 1.00 51.28 1132 TYR B N 1
ATOM 4384 C CA . TYR D 2 266 ? 0.768 30.318 33.756 1.00 40.89 1132 TYR B CA 1
ATOM 4385 C C . TYR D 2 266 ? -0.544 31.024 33.442 1.00 41.46 1132 TYR B C 1
ATOM 4386 O O . TYR D 2 266 ? -1.568 30.386 33.196 1.00 44.33 1132 TYR B O 1
ATOM 4395 N N . ARG D 2 267 ? -0.527 32.345 33.442 1.00 37.67 1133 ARG B N 1
ATOM 4396 C CA . ARG D 2 267 ? -1.712 33.075 33.039 1.00 43.08 1133 ARG B CA 1
ATOM 4397 C C . ARG D 2 267 ? -1.332 34.176 32.066 1.00 38.49 1133 ARG B C 1
ATOM 4398 O O . ARG D 2 267 ? -0.218 34.695 32.091 1.00 40.94 1133 ARG B O 1
ATOM 4406 N N . MET D 2 268 ? -2.268 34.514 31.195 1.00 45.87 1134 MET B N 1
ATOM 4407 C CA . MET D 2 268 ? -2.029 35.488 30.143 1.00 43.07 1134 MET B CA 1
ATOM 4408 C C . MET D 2 268 ? -2.456 36.858 30.636 1.00 39.38 1134 MET B C 1
ATOM 4409 O O . MET D 2 268 ? -3.645 37.114 30.822 1.00 40.17 1134 MET B O 1
ATOM 4414 N N . SER D 2 269 ? -1.483 37.742 30.827 1.00 43.51 1135 SER B N 1
ATOM 4415 C CA . SER D 2 269 ? -1.782 39.109 31.225 1.00 44.19 1135 SER B CA 1
ATOM 4416 C C . SER D 2 269 ? -2.624 39.826 30.188 1.00 63.55 1135 SER B C 1
ATOM 4417 O O . SER D 2 269 ? -3.522 40.594 30.543 1.00 72.69 1135 SER B O 1
ATOM 4420 N N . LEU D 2 270 ? -2.360 39.586 28.910 1.00 65.15 1136 LEU B N 1
ATOM 4421 C CA . LEU D 2 270 ? -2.855 40.496 27.898 1.00 49.79 1136 LEU B CA 1
ATOM 4422 C C . LEU D 2 270 ? -2.551 39.919 26.522 1.00 38.91 1136 LEU B C 1
ATOM 4423 O O . LEU D 2 270 ? -1.566 39.208 26.335 1.00 38.33 1136 LEU B O 1
ATOM 4428 N N . VAL D 2 271 ? -3.381 40.283 25.551 1.00 41.75 1137 VAL B N 1
ATOM 4429 C CA . VAL D 2 271 ? -3.148 39.944 24.157 1.00 34.68 1137 VAL B CA 1
ATOM 4430 C C . VAL D 2 271 ? -3.376 41.204 23.345 1.00 31.50 1137 VAL B C 1
ATOM 4431 O O . VAL D 2 271 ? -4.517 41.626 23.161 1.00 51.08 1137 VAL B O 1
ATOM 4435 N N . LYS D 2 272 ? -2.313 41.754 22.808 1.00 33.48 1138 LYS B N 1
ATOM 4436 C CA . LYS D 2 272 ? -2.368 42.967 22.017 1.00 30.73 1138 LYS B CA 1
ATOM 4437 C C . LYS D 2 272 ? -2.514 42.552 20.560 1.00 34.38 1138 LYS B C 1
ATOM 4438 O O . LYS D 2 272 ? -1.711 41.770 20.051 1.00 40.76 1138 LYS B O 1
ATOM 4444 N N . LYS D 2 273 ? -3.543 43.063 19.899 1.00 42.11 1139 LYS B N 1
ATOM 4445 C CA . LYS D 2 273 ? -3.821 42.751 18.507 1.00 40.61 1139 LYS B CA 1
ATOM 4446 C C . LYS D 2 273 ? -3.759 44.030 17.695 1.00 31.44 1139 LYS B C 1
ATOM 4447 O O . LYS D 2 273 ? -4.487 44.978 17.983 1.00 42.09 1139 LYS B O 1
ATOM 4453 N N . ARG D 2 274 ? -2.904 44.056 16.683 1.00 30.27 1140 ARG B N 1
ATOM 4454 C CA . ARG D 2 274 ? -2.773 45.222 15.822 1.00 32.01 1140 ARG B CA 1
ATOM 4455 C C . ARG D 2 274 ? -2.655 44.801 14.363 1.00 30.95 1140 ARG B C 1
ATOM 4456 O O . ARG D 2 274 ? -2.084 43.763 14.042 1.00 39.68 1140 ARG B O 1
ATOM 4464 N N . PHE D 2 275 ? -3.202 45.610 13.477 1.00 38.41 1141 PHE B N 1
ATOM 4465 C CA . PHE D 2 275 ? -3.053 45.328 12.068 1.00 39.16 1141 PHE B CA 1
ATOM 4466 C C . PHE D 2 275 ? -2.862 46.629 11.322 1.00 30.74 1141 PHE B C 1
ATOM 4467 O O . PHE D 2 275 ? -3.191 47.705 11.813 1.00 38.45 1141 PHE B O 1
ATOM 4475 N N . ALA D 2 276 ? -2.274 46.513 10.142 1.00 32.26 1142 ALA B N 1
ATOM 4476 C CA . ALA D 2 276 ? -1.971 47.674 9.333 1.00 33.79 1142 ALA B CA 1
ATOM 4477 C C . ALA D 2 276 ? -1.967 47.273 7.865 1.00 29.61 1142 ALA B C 1
ATOM 4478 O O . ALA D 2 276 ? -1.837 46.103 7.517 1.00 31.45 1142 ALA B O 1
ATOM 4480 N N . THR D 2 277 ? -2.151 48.263 7.010 1.00 36.93 1143 THR B N 1
ATOM 4481 C CA . THR D 2 277 ? -2.020 48.052 5.587 1.00 31.42 1143 THR B CA 1
ATOM 4482 C C . THR D 2 277 ? -0.557 47.972 5.207 1.00 31.21 1143 THR B C 1
ATOM 4483 O O . THR D 2 277 ? 0.287 48.666 5.767 1.00 38.63 1143 THR B O 1
ATOM 4487 N N . GLY D 2 278 ? -0.269 47.093 4.269 1.00 35.20 1144 GLY B N 1
ATOM 4488 C CA . GLY D 2 278 ? 0.941 47.159 3.492 1.00 28.09 1144 GLY B CA 1
ATOM 4489 C C . GLY D 2 278 ? 0.615 47.953 2.243 1.00 29.76 1144 GLY B C 1
ATOM 4490 O O . GLY D 2 278 ? 0.210 49.112 2.328 1.00 60.69 1144 GLY B O 1
ATOM 4491 N N . LYS D 2 279 ? 0.910 47.386 1.086 1.00 33.04 1145 LYS B N 1
ATOM 4492 C CA . LYS D 2 279 ? 0.393 47.902 -0.170 1.00 30.76 1145 LYS B CA 1
ATOM 4493 C C . LYS D 2 279 ? -1.066 47.489 -0.346 1.00 29.55 1145 LYS B C 1
ATOM 4494 O O . LYS D 2 279 ? -1.362 46.312 -0.552 1.00 29.55 1145 LYS B O 1
ATOM 4500 N N . TYR D 2 280 ? -1.974 48.453 -0.352 1.00 33.79 1146 TYR B N 1
ATOM 4501 C CA . TYR D 2 280 ? -3.403 48.161 -0.370 1.00 30.22 1146 TYR B CA 1
ATOM 4502 C C . TYR D 2 280 ? -4.021 49.040 -1.447 1.00 25.01 1146 TYR B C 1
ATOM 4503 O O . TYR D 2 280 ? -4.202 50.240 -1.237 1.00 35.12 1146 TYR B O 1
ATOM 4512 N N . MET D 2 281 ? -4.409 48.446 -2.575 1.00 27.08 1147 MET B N 1
ATOM 4513 C CA . MET D 2 281 ? -4.519 49.213 -3.819 1.00 38.86 1147 MET B CA 1
ATOM 4514 C C . MET D 2 281 ? -5.817 48.939 -4.555 1.00 27.36 1147 MET B C 1
ATOM 4515 O O . MET D 2 281 ? -6.343 47.834 -4.522 1.00 34.67 1147 MET B O 1
ATOM 4520 N N . ALA D 2 282 ? -6.300 49.953 -5.260 1.00 34.41 1148 ALA B N 1
ATOM 4521 C CA . ALA D 2 282 ? -7.448 49.819 -6.146 1.00 31.33 1148 ALA B CA 1
ATOM 4522 C C . ALA D 2 282 ? -7.056 50.284 -7.536 1.00 32.04 1148 ALA B C 1
ATOM 4523 O O . ALA D 2 282 ? -6.587 51.410 -7.705 1.00 31.33 1148 ALA B O 1
ATOM 4525 N N . GLY D 2 283 ? -7.190 49.399 -8.514 1.00 37.09 1149 GLY B N 1
ATOM 4526 C CA . GLY D 2 283 ? -6.991 49.749 -9.904 1.00 46.32 1149 GLY B CA 1
ATOM 4527 C C . GLY D 2 283 ? -8.301 49.900 -10.678 1.00 47.32 1149 GLY B C 1
ATOM 4528 O O . GLY D 2 283 ? -9.371 49.483 -10.255 1.00 43.92 1149 GLY B O 1
ATOM 4529 N N A CYS D 2 284 ? -8.201 50.507 -11.851 0.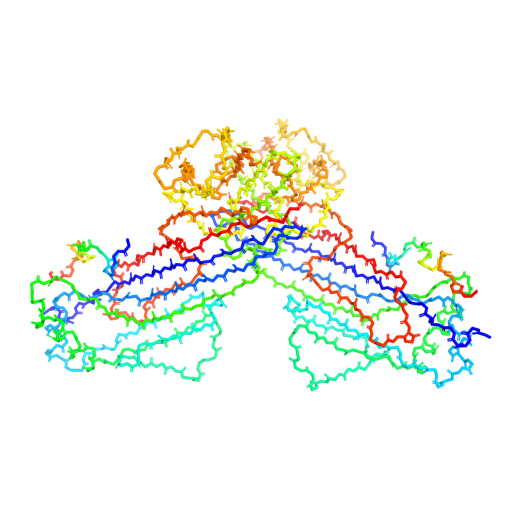50 56.92 1150 CYS B N 1
ATOM 4530 N N B CYS D 2 284 ? -8.187 50.523 -11.844 0.50 57.03 1150 CYS B N 1
ATOM 4531 C CA A CYS D 2 284 ? -9.377 50.652 -12.693 0.50 71.50 1150 CYS B CA 1
ATOM 4532 C CA B CYS D 2 284 ? -9.327 50.725 -12.724 0.50 71.50 1150 CYS B CA 1
ATOM 4533 C C A CYS D 2 284 ? -8.998 50.475 -14.150 0.50 77.91 1150 CYS B C 1
ATOM 4534 C C B CYS D 2 284 ? -8.922 50.373 -14.144 0.50 78.00 1150 CYS B C 1
ATOM 4535 O O A CYS D 2 284 ? -7.976 50.994 -14.606 0.50 75.75 1150 CYS B O 1
ATOM 4536 O O B CYS D 2 284 ? -7.800 50.665 -14.567 0.50 75.56 1150 CYS B O 1
ATOM 4541 N N . SER D 2 285 ? -9.830 49.725 -14.866 1.00 76.14 1151 SER B N 1
ATOM 4542 C CA . SER D 2 285 ? -9.677 49.520 -16.295 1.00 84.41 1151 SER B CA 1
ATOM 4543 C C . SER D 2 285 ? -10.405 50.640 -17.026 1.00 87.69 1151 SER B C 1
ATOM 4544 O O . SER D 2 285 ? -11.571 50.919 -16.735 1.00 90.39 1151 SER B O 1
ATOM 4547 N N . LEU D 2 286 ? -9.715 51.293 -17.953 1.00 92.70 1152 LEU B N 1
ATOM 4548 C CA . LEU D 2 286 ? -10.329 52.358 -18.740 1.00 105.61 1152 LEU B CA 1
ATOM 4549 C C . LEU D 2 286 ? -11.366 51.825 -19.730 1.00 116.71 1152 LEU B C 1
ATOM 4550 O O . LEU D 2 286 ? -12.509 52.285 -19.749 1.00 115.25 1152 LEU B O 1
#

Sequence (578 aa):
FQSDPFVGSDPFKDDPFFGLSAQESWWPVAAAITEYINAYFRGGEHNRCLVKITGDLTMSFPAGITRIFTANPNAPVLSFRLVNNISRVDHFLPNQKLLYSDPSQSDPDTKDFWFNMQQALTLHLQREAELNPQASYYNVALLKYQASSQDPSRAPLLLSAECCQRSGTVTRVSLDYHCCPATAPATQLTSVQVLLPLDHSATDLQCQPPAAWNAEERRLLWKLANLSPTNHSKGSGTLCASWQCLEGPAPSLAVQFVGSGASLSGLDVELVGSRYRMSSLVKKRFATGKYMAGCCSFQSDPFVGSDPFKDDPFFGLSAQESWWPVAAAITEYINAYFRGGEHNRCLLVKITGDLTMSFPAGITRIFTANPNAPVLSFRLVNNISRVDHHFLPNQKLLYSDPSQSDPDTKDFWFNMQQALTLHLQREAELNPQASYYNVALLKYQASSQDPSRAPLLLSAECCQRSGTVTRVSLDYHCCPATAPATQLTSVQVLLPLDHSATDLQCQPPAAWWNAEERRLLWKLANLSPTNHSKGSGTLCASWQCPAPSLAVQFVGSGASLSGLDVELVGSRYRMSLVKKRFATGKYMAGCCSL

InterPro domains:
  IPR001060 FCH domain [SM00055] (9-95)
  IPR018808 Muniscin, C-terminal [PF10291] (876-1140)
  IPR027267 AH/BAR domain superfamily [G3DSA:1.20.1270.60] (8-274)
  IPR027267 AH/BAR domain superfamily [SSF103657] (18-274)
  IPR028565 Mu homology domain [PS51072] (874-1141)
  IPR031160 F-BAR domain [PS51741] (5-251)
  IPR042735 FCHO1, F-BAR domain [cd07674] (13-273)
  IPR054713 GMIP/FCHO2-like, FCH domain [PF22699] (17-263)

Foldseek 3Di:
DDPPPCVPPDPCPPPPDD/DVQQDFAAKAKEKEKAKAKEQAADDPRWMKIKMKIWMKMKHFLVVLVVLVVDVPRDKWKKKKFQQLQWDDKDFDPQFWDFDPPDPDNGMGMIITPSNSVSVVSVVVCVVPVPDRMDMDTTMMTMGMDRDCLLPQKDKHKAWDDDPQKIKIKMKIFGAPSRHDAWKWPQKKKKWAAAPQWAPKDKVVDWDADHVRRITMDGDHIAGNPDRVRGIDMMMMMTGHPDDDFTKMWIKTKTWDQESSRMDMAIDDRSHHYPYYIYMYIYDGYIYTYD/DDPPPCVPPDPCPPPPDD/DVLQDAAAKAKEKEKAKAKEQAADDPRWMKIKIKIWIKMKHFLVCLVVLVVDVPRDKWKKKKFQCLQWDDKDFDPQFWDFDPVDPDNGMTMIITPSNSVSVVSVVVCVVPVPDGMDMDTTMMTMGMDRDQLLAQKDKHKAWDDDPFKIKIKIKIFGAPSRHDAWKWPQKKKKWADDPQWDPKDKPPAFDADPVRGMTMDGDHIAGNPDDVRGIDMMMMMTGGVFIKMWIKTKTWDQESSRMDMAIDDDNHHYPYYTYMYIYDGYMYTYDD

Nearest PDB structures (foldseek):
  5jp2-assembly1_E  TM=1.059E+00  e=1.632E+00  Homo sapiens
  5jp2-assembly2_F  TM=1.035E+00  e=1.632E+00  Homo sapiens
  5jp2-assembly2_F  TM=1.059E+00  e=1.632E+00  Homo sapiens
  5jp2-assembly1_E  TM=1.035E+00  e=1.632E+00  Homo sapiens
  5jp2-assembly2_B  TM=1.004E+00  e=1.343E-67  Danio rerio

Organism: Danio rerio (NCBI:txid7955)

B-factor: mean 58.35, std 29.92, range [17.23, 238.69]

Solvent-accessible surface area: 29159 Å² total; per-residue (Å²): 100,137,120,39,3,5,77,69,56,31,19,18,142,116,27,119,41,90,197,48,54,135,62,38,5,0,0,0,0,0,1,10,0,84,0,52,6,69,4,138,9,37,161,122,38,162,4,85,5,85,6,57,3,30,0,12,0,0,0,7,30,39,0,15,196,31,1,63,85,64,97,140,7,45,83,1,8,2,63,0,34,79,10,76,81,15,93,99,46,108,46,33,163,164,5,19,126,51,53,129,96,50,107,70,107,67,22,47,16,3,88,4,26,18,130,29,0,16,117,43,1,56,140,45,24,135,107,71,105,170,27,58,26,14,42,3,50,1,6,103,7,73,9,67,30,141,22,37,0,56,0,1,0,15,2,42,3,96,21,93,140,90,73,72,58,6,106,2,17,0,75,26,32,4,0,63,7,14,14,23,89,35,87,1,44,80,4,52,1,9,0,73,16,73,119,60,18,78,79,79,106,30,122,63,120,32,60,81,52,61,146,99,105,81,1,38,4,162,28,84,74,8,11,14,107,76,79,103,126,1,41,26,85,4,16,2,16,16,66,37,106,126,116,130,43,27,36,0,22,1,72,2,50,3,73,61,16,14,14,2,24,0,46,8,84,31,53,58,106,78,10,85,48,36,78,44,66,41,21,0,10,19,35,144,1,36,0,4,11,102,102,131,120,38,3,5,75,67,63,32,23,15,149,118,28,116,43,92,197,49,48,143,64,40,6,0,0,0,0,1,1,9,0,88,0,51,7,91,2,142,7,45,165,111,37,151,9,92,1,80,8,55,2,28,0,11,0,0,0,7,32,37,0,17,196,30,1,74,85,64,91,138,8,48,80,1,10,2,69,0,35,81,7,76,76,14,70,120,45,129,46,38,160,176,6,18,123,56,61,131,96,52,107,70,102,72,21,55,14,2,89,3,31,8,106,28,0,16,118,53,0,52,136,48,22,138,116,82,98,172,30,53,28,15,45,3,57,1,8,107,8,66,8,59,29,146,22,42,0,44,0,2,3,17,2,40,3,100,10,77,136,87,73,87,60,7,108,2,16,0,56,23,14,5,0,77,6,13,13,24,96,37,85,0,43,78,3,43,2,48,0,76,20,87,154,63,8,82,99,49,128,33,132,60,120,27,68,104,72,62,96,81,33,23,3,46,3,156,30,85,71,8,11,19,103,87,84,102,43,0,32,18,86,5,27,2,25,14,67,75,180,51,17,36,1,25,3,79,2,51,4,75,60,17,13,14,1,25,1,45,8,85,34,54,59,107,72,12,80,49,39,76,44,68,41,24,0,9,20,36,144,1,36,0,2,8,74,116

Radius of gyration: 29.89 Å; Cα contacts (8 Å, |Δi|>4): 1400; chains: 4; bounding box: 78×68×89 Å

Secondary structure (DSSP, 8-state):
-TTTSPEEEEEEEEEEEEEEE--TTTT-EEEEEEEEEEEEEETTHHHHHHH-TTPPPPEEEEES-TT--EEEE-TTTEEE-TT---SSEEEEEE-HHHHHHHHHHHHHH-TT-SEEEEEEEEEEEEES-GGG-SEEEEEEEEEETTEEEEEEEEEE-TTTS-SS-BEEEEEEEE--TT-EEEEEES--EEETTTTEEEEE---B-TT-HHHHEEEEEEEEE-------EEEEEEEEESS-SS--EEEESSSSEEEEEEEEEEEEEEEEEE--/-TTTSPEEEEEEEEEEEEEEE--TTTT-EEEEEEEEEEEEEETTHHHHHHH-TTPPPPEEEEES-TT--EEEE-TTTEEE-TT---SSEEEEEE-HHHHHHHHHHHHHH-TT-SEEEEEEEEEEEEES-GGGSSEEEEEEEEEETTEEEEEEEEEE-TTTS-SS-BEEEEEEEE--TT-EEEEEES--EEETTTTEEEEE---B-TT-HHHHEEEEEEEEE----EEEEEEEEESS-SS--EEEEESSSEEEEEEEEEEEEEEEEEE---/--S-TTTT--TTTT----/--SSTTTT--TTTTS---